Protein AF-A0A7R8VU12-F1 (afdb_monomer)

InterPro domains:
  IPR004119 Ecdysteroid kinase-like [PF02958] (130-408)
  IPR011009 Protein kinase-like domain superfamily [SSF56112] (127-430)
  IPR015897 CHK kinase-like [SM00587] (199-407)

Secondary structure (DSSP, 8-state):
---B-S------TT-SSB--BS-B-S-EEE-SS----B--EEEE-S-EEE-SS----B--EEEE-S-EEEESS----B--EEEEEEEEEEESS----B--EEEEEEEEEEESSS---B--EEEE-SB--------EEEEE--S-HHHHHHTTHHHHHHHHHHIIIIIIHHHHHHH-SSTTS--S--EEEEESSSTT-EEEEE--GGGT-EEPPTTT-B-HHHHHHHHHHHHHHHHHHHHHHHH-HHHHHHHHTT----SSSGGGHHHHHHHHHHHHHHHHHHHHHHHHHHHHHHHHHHHHH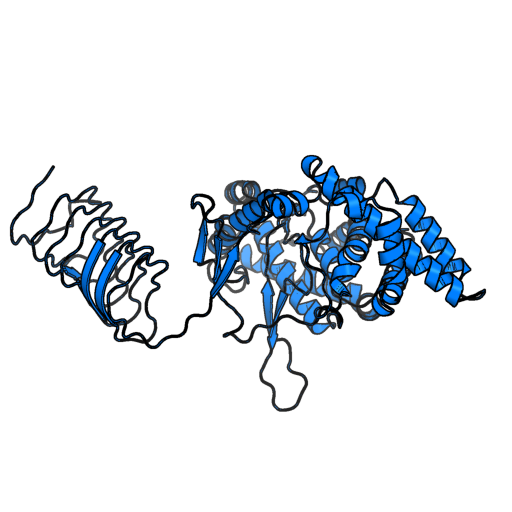HHHHHHHTTTHHHHHHHHTS--TTT-EEE-SS-SGGGEEEEE---SSSPPPEEEEEE---TT-EEE-THHHHHHHHHHHB-HHHHHHHHHHHHHHHHHHHHHHHHHHTTTSTTTT--SS-HHHHHHHHHHHTHHHHHHHHHHHHHHH--GGGPPPGGG--GGGGG-HHHHHHHHHT--HHHHHHHHHHHHHHHHTT--

Sequence (499 aa):
MTEKSGKQNIDLEDLGSIPTVTEWSGRLTTGLEDPGYILSVAGWSRRLTTGLEDPGSILSVTEWSGRLTTGLDDPGSILSVTELSGRLTRGLEDPGSILSVTEWSGRLTTGLVYPGTILSVTELSGRLTTEGRWSLVLKRQPPKVSTRELLRTDPVFKNETAAYSRVILSFERFSGDGEDAPRVPKCLHANLAFRNDVIVLEDLQPAGFRMCDRQEGLDLEHSKLALQELARYHALSLAMKLLEPEAFLRTRHQIREVIFVQEAAHLFSPSLETACKMAIGGLRISALQAGDDGGPLLLKAVKALESQRGTIFNKMVGLVKPSEPFSVITHGDFWINNILFRYKEEGGGRPAVEDVRLLDLQVARYCSPAIDILHFLYTSTFWDTRRRHYQELLRAYHQSLTAAFQRLVRGSPHEGEVPMTLRELRREVTRCEMYGLFAGMWIMTAVTADVDNLPDVGSYRLEDFYSDESLANWISTQTPSYRQRTKDLVLEYLDKGIL

Foldseek 3Di:
DDPDDDADADAQPPPAEDAEAEEDEYEYEHDDDPREEHAEYAYEAEEYEYADAPDYEYAEYEYYAYEYEYDDDDDEEYAEYAEYHEEYEYDDDAGYADAEYAYYDYEYDYPDDDDHDHNDYNYDPYDDDDDDDFDKDKDFDDPDVQLCVLVVVVLLLQQLLLCQVFVLVLLCVLQPPDPLRAQAFNWPDRDPPDPTSITITGDCVVVQWDFDQLLQFDFDQVLLQLLLNQLSQQLSFLLCCVPPVPSSVVSQVSHAADDLDPVNCLNRLLLLLLLLLLLLLLLCVVLVVVPPPCNVLSVVLSVVSVVCRPPLSVLVSVLFPADPDAKGFGLQQQERRQKIWHFDDDPPDDTRTDHIHGHRSSRTHIHHSLLNVLLHPLRRHALVSCVVCVLVSLVSNQVSNQVSNLSSCPPHPCRPPRSADSVRSVVSNVVNNSSSLSSNSSCLCVSNDDPVPDDDSVVDDSVLSVDPVSSVVSSVPDDPSSSVSSSSSSSVCVVVVND

Structure (mmCIF, N/CA/C/O backbone):
data_AF-A0A7R8VU12-F1
#
_entry.id   AF-A0A7R8VU12-F1
#
loop_
_atom_site.group_PDB
_atom_site.id
_atom_site.type_symbol
_atom_site.label_atom_id
_atom_site.label_alt_id
_atom_site.label_comp_id
_atom_site.label_asym_id
_atom_site.label_entity_id
_atom_site.label_seq_id
_atom_site.pdbx_PDB_ins_code
_atom_site.Cartn_x
_atom_site.Cartn_y
_atom_site.Cartn_z
_atom_site.occupancy
_atom_site.B_iso_or_equiv
_atom_site.auth_seq_id
_atom_site.auth_comp_id
_atom_site.auth_asym_id
_atom_site.auth_atom_id
_atom_site.pdbx_PDB_model_num
ATOM 1 N N . MET A 1 1 ? -5.857 -19.206 53.111 1.00 27.02 1 MET A N 1
ATOM 2 C CA . MET A 1 1 ? -6.184 -20.603 53.462 1.00 27.02 1 MET A CA 1
ATOM 3 C C . MET A 1 1 ? -7.580 -20.618 54.043 1.00 27.02 1 MET A C 1
ATOM 5 O O . MET A 1 1 ? -7.768 -20.173 55.166 1.00 27.02 1 MET A O 1
ATOM 9 N N . THR A 1 2 ? -8.551 -21.070 53.264 1.00 33.72 2 THR A N 1
ATOM 10 C CA . THR A 1 2 ? -9.908 -21.349 53.738 1.00 33.72 2 THR A CA 1
ATOM 11 C C . THR A 1 2 ? -10.314 -22.664 53.097 1.00 33.72 2 THR A C 1
ATOM 13 O O . THR A 1 2 ? -10.818 -22.675 51.979 1.00 33.72 2 THR A O 1
ATOM 16 N N . GLU A 1 3 ? -10.036 -23.778 53.774 1.00 30.72 3 GLU A N 1
ATOM 17 C CA . GLU A 1 3 ? -10.701 -25.047 53.475 1.00 30.72 3 GLU A CA 1
ATOM 18 C C . GLU A 1 3 ? -12.184 -24.871 53.811 1.00 30.72 3 GLU A C 1
ATOM 20 O O . GLU A 1 3 ? -12.557 -24.717 54.974 1.00 30.72 3 GLU A O 1
ATOM 25 N N . LYS A 1 4 ? -13.045 -24.839 52.792 1.00 37.56 4 LYS A N 1
ATOM 26 C CA . LYS A 1 4 ? -14.499 -24.857 52.977 1.00 37.56 4 LYS A CA 1
ATOM 27 C C . LYS A 1 4 ? -15.026 -26.196 52.473 1.00 37.56 4 LYS A C 1
ATOM 29 O O . LYS A 1 4 ? -15.232 -26.389 51.280 1.00 37.56 4 LYS A O 1
ATOM 34 N N . SER A 1 5 ? -15.255 -27.130 53.394 1.00 30.08 5 SER A N 1
ATOM 35 C CA . SER A 1 5 ? -15.994 -28.364 53.122 1.00 30.08 5 SER A CA 1
ATOM 36 C C . SER A 1 5 ? -17.421 -28.237 53.669 1.00 30.08 5 SER A C 1
ATOM 38 O O . SER A 1 5 ? -17.640 -27.946 54.842 1.00 30.08 5 SER A O 1
ATOM 40 N N . GLY A 1 6 ? -18.424 -28.405 52.801 1.00 35.72 6 GLY A N 1
ATOM 41 C CA . GLY A 1 6 ? -19.838 -28.369 53.190 1.00 35.72 6 GLY A CA 1
ATOM 42 C C . GLY A 1 6 ? -20.777 -27.922 52.068 1.00 35.72 6 GLY A C 1
ATOM 43 O O . GLY A 1 6 ? -20.375 -27.239 51.130 1.00 35.72 6 GLY A O 1
ATOM 44 N N . LYS A 1 7 ? -22.058 -28.307 52.153 1.00 35.91 7 LYS A N 1
ATOM 45 C CA . LYS A 1 7 ? -23.130 -27.680 51.361 1.00 35.91 7 LYS A CA 1
ATOM 46 C C . LYS A 1 7 ? -23.327 -26.255 51.893 1.00 35.91 7 LYS A C 1
ATOM 48 O O . LYS A 1 7 ? -24.078 -26.075 52.844 1.00 35.91 7 LYS A O 1
ATOM 53 N N . GLN A 1 8 ? -22.643 -25.269 51.324 1.00 39.44 8 GLN A N 1
ATOM 54 C CA . GLN A 1 8 ? -22.915 -23.855 51.587 1.00 39.44 8 GLN A CA 1
ATOM 55 C C . GLN A 1 8 ? -23.490 -23.212 50.325 1.00 39.44 8 GLN A C 1
ATOM 57 O O . GLN A 1 8 ? -22.864 -23.267 49.269 1.00 39.44 8 GLN A O 1
ATOM 62 N N . ASN A 1 9 ? -24.670 -22.600 50.452 1.00 38.28 9 ASN A N 1
ATOM 63 C CA . ASN A 1 9 ? -25.037 -21.485 49.587 1.00 38.28 9 ASN A CA 1
ATOM 64 C C . ASN A 1 9 ? -24.138 -20.322 50.022 1.00 38.28 9 ASN A C 1
ATOM 66 O O . ASN A 1 9 ? -24.164 -19.948 51.193 1.00 38.28 9 ASN A O 1
ATOM 70 N N . ILE A 1 10 ? -23.275 -19.839 49.131 1.00 42.81 10 ILE A N 1
ATOM 71 C CA . ILE A 1 10 ? -22.506 -18.617 49.371 1.00 42.81 10 ILE A CA 1
ATOM 72 C C . ILE A 1 10 ? -23.314 -17.482 48.744 1.00 42.81 10 ILE A C 1
ATOM 74 O O . ILE A 1 10 ? -23.473 -17.481 47.524 1.00 42.81 10 ILE A O 1
ATOM 78 N N . ASP A 1 11 ? -23.799 -16.550 49.564 1.00 37.50 11 ASP A N 1
ATOM 79 C CA . ASP A 1 11 ? -24.221 -15.229 49.090 1.00 37.50 11 ASP A CA 1
ATOM 80 C C . ASP A 1 11 ? -22.956 -14.421 48.763 1.00 37.50 11 ASP A C 1
ATOM 82 O O . ASP A 1 11 ? -22.063 -14.275 49.600 1.00 37.50 11 ASP A O 1
ATOM 86 N N . LEU A 1 12 ? -22.835 -13.993 47.506 1.00 43.00 12 LEU A N 1
ATOM 87 C CA . LEU A 1 12 ? -21.652 -13.356 46.915 1.00 43.00 12 LEU A CA 1
ATOM 88 C C . LEU A 1 12 ? -21.693 -11.815 46.939 1.00 43.00 12 LEU A C 1
ATOM 90 O O . LEU A 1 12 ? -20.711 -11.212 46.517 1.00 43.00 12 LEU A O 1
ATOM 94 N N . GLU A 1 13 ? -22.746 -11.178 47.471 1.00 37.25 13 GLU A N 1
ATOM 95 C CA . GLU A 1 13 ? -22.883 -9.704 47.482 1.00 37.25 13 GLU A CA 1
ATOM 96 C C . GLU A 1 13 ? -21.749 -8.972 48.233 1.00 37.25 13 GLU A C 1
ATOM 98 O O . GLU A 1 13 ? -21.415 -7.845 47.883 1.00 37.25 13 GLU A O 1
ATOM 103 N N . ASP A 1 14 ? -21.084 -9.612 49.204 1.00 39.12 14 ASP A N 1
ATOM 104 C CA . ASP A 1 14 ? -20.105 -8.941 50.080 1.00 39.12 14 ASP A CA 1
ATOM 105 C C . ASP A 1 14 ? -18.620 -9.164 49.718 1.00 39.12 14 ASP A C 1
ATOM 107 O O . ASP A 1 14 ? -17.735 -8.687 50.434 1.00 39.12 14 ASP A O 1
ATOM 111 N N . LEU A 1 15 ? -18.292 -9.914 48.655 1.00 42.28 15 LEU A N 1
ATOM 112 C CA . LEU A 1 15 ? -16.924 -10.442 48.487 1.00 42.28 15 LEU A CA 1
ATOM 113 C C . LEU A 1 15 ? -16.061 -9.831 47.383 1.00 42.28 15 LEU A C 1
ATOM 115 O O . LEU A 1 15 ? -14.869 -10.120 47.400 1.00 42.28 15 LEU A O 1
ATOM 119 N N . GLY A 1 16 ? -16.597 -8.995 46.484 1.00 48.59 16 GLY A N 1
ATOM 120 C CA . GLY A 1 16 ? -15.807 -8.178 45.549 1.00 48.59 16 GLY A CA 1
ATOM 121 C C . GLY A 1 16 ? -14.540 -8.869 45.018 1.00 48.59 16 GLY A C 1
ATOM 122 O O . GLY A 1 16 ? -13.431 -8.437 45.318 1.00 48.59 16 GLY A O 1
ATOM 123 N N . SER A 1 17 ? -14.697 -9.922 44.208 1.00 46.59 17 SER A N 1
ATOM 124 C CA . SER A 1 17 ? -13.628 -10.805 43.682 1.00 46.59 17 SER A CA 1
ATOM 125 C C . SER A 1 17 ? -13.066 -11.835 44.680 1.00 46.59 17 SER A C 1
ATOM 127 O O . SER A 1 17 ? -12.540 -11.495 45.736 1.00 46.59 17 SER A O 1
ATOM 129 N N . ILE A 1 18 ? -13.062 -13.120 44.298 1.00 50.69 18 ILE A N 1
ATOM 130 C CA . ILE A 1 18 ? -12.444 -14.202 45.084 1.00 50.69 18 ILE A CA 1
ATOM 131 C C . ILE A 1 18 ? -11.025 -14.485 44.553 1.00 50.69 18 ILE A C 1
ATOM 133 O O . ILE A 1 18 ? -10.873 -14.977 43.429 1.00 50.69 18 ILE A O 1
ATOM 137 N N . PRO A 1 19 ? -9.964 -14.243 45.347 1.00 41.06 19 PRO A N 1
ATOM 138 C CA . PRO A 1 19 ? -8.592 -14.355 44.855 1.00 41.06 19 PRO A CA 1
ATOM 139 C C . PRO A 1 19 ? -8.052 -15.790 44.729 1.00 41.06 19 PRO A C 1
ATOM 141 O O . PRO A 1 19 ? -7.211 -16.051 43.866 1.00 41.06 19 PRO A O 1
ATOM 144 N N . THR A 1 20 ? -8.482 -16.747 45.560 1.00 42.88 20 THR A N 1
ATOM 145 C CA . THR A 1 20 ? -7.979 -18.139 45.504 1.00 42.88 20 THR A CA 1
ATOM 146 C C . THR A 1 20 ? -8.918 -19.113 46.221 1.00 42.88 20 THR A C 1
ATOM 148 O O . THR A 1 20 ? -9.258 -18.891 47.384 1.00 42.88 20 THR A O 1
ATOM 151 N N . VAL A 1 21 ? -9.278 -20.228 45.575 1.00 53.47 21 VAL A N 1
ATOM 152 C CA . VAL A 1 21 ? -9.972 -21.378 46.190 1.00 53.47 21 VAL A CA 1
ATOM 153 C C . VAL A 1 21 ? -9.073 -22.615 46.100 1.00 53.47 21 VAL A C 1
ATOM 155 O O . VAL A 1 21 ? -8.721 -23.044 45.007 1.00 53.47 21 VAL A O 1
ATOM 158 N N . THR A 1 22 ? -8.671 -23.188 47.239 1.00 42.56 22 THR A N 1
ATOM 159 C CA . THR A 1 22 ? -7.702 -24.302 47.280 1.00 42.56 22 THR A CA 1
ATOM 160 C C . THR A 1 22 ? -8.329 -25.665 46.979 1.00 42.56 22 THR A C 1
ATOM 162 O O . THR A 1 22 ? -7.819 -26.390 46.141 1.00 42.56 22 THR A O 1
ATOM 165 N N . GLU A 1 23 ? -9.466 -26.002 47.581 1.00 45.53 23 GLU A N 1
ATOM 166 C CA . GLU A 1 23 ? -10.239 -27.204 47.240 1.00 45.53 23 GLU A CA 1
ATOM 167 C C . GLU A 1 23 ? -11.725 -26.925 47.467 1.00 45.53 23 GLU A C 1
ATOM 169 O O . GLU A 1 23 ? -12.102 -26.350 48.493 1.00 45.53 23 GLU A O 1
ATOM 174 N N . TRP A 1 24 ? -12.580 -27.336 46.527 1.00 49.94 24 TRP A N 1
ATOM 175 C CA . TRP A 1 24 ? -14.030 -27.208 46.665 1.00 49.94 24 TRP A CA 1
ATOM 176 C C . TRP A 1 24 ? -14.760 -28.512 46.321 1.00 49.94 24 TRP A C 1
ATOM 178 O O . TRP A 1 24 ? -14.690 -29.034 45.207 1.00 49.94 24 TRP A O 1
ATOM 188 N N . SER A 1 25 ? -15.520 -29.030 47.289 1.00 40.00 25 SER A N 1
ATOM 189 C CA . SER A 1 25 ? -16.274 -30.293 47.180 1.00 40.00 25 SER A CA 1
ATOM 190 C C . SER A 1 25 ? -17.799 -30.119 47.330 1.00 40.00 25 SER A C 1
ATOM 192 O O . SER A 1 25 ? -18.543 -31.100 47.475 1.00 40.00 25 SER A O 1
ATOM 194 N N . GLY A 1 26 ? -18.297 -28.876 47.295 1.00 42.25 26 GLY A N 1
ATOM 195 C CA . GLY A 1 26 ? -19.716 -28.518 47.431 1.00 42.25 26 GLY A CA 1
ATOM 196 C C . GLY A 1 26 ? -20.465 -28.385 46.096 1.00 42.25 26 GLY A C 1
ATOM 197 O O . GLY A 1 26 ? -19.862 -28.239 45.036 1.00 42.25 26 GLY A O 1
ATOM 198 N N . ARG A 1 27 ? -21.806 -28.416 46.134 1.00 39.94 27 ARG A N 1
ATOM 199 C CA . ARG A 1 27 ? -22.650 -27.977 45.006 1.00 39.94 27 ARG A CA 1
ATOM 200 C C . ARG A 1 27 ? -22.773 -26.459 45.104 1.00 39.94 27 ARG A C 1
ATOM 202 O O . ARG A 1 27 ? -23.353 -25.989 46.076 1.00 39.94 27 ARG A O 1
ATOM 209 N N . LEU A 1 28 ? -22.228 -25.730 44.136 1.00 43.28 28 LEU A N 1
ATOM 210 C CA . LEU A 1 28 ? -22.392 -24.281 44.049 1.00 43.28 28 LEU A CA 1
ATOM 211 C C . LEU A 1 28 ? -23.587 -23.985 43.132 1.00 43.28 28 LEU A C 1
ATOM 213 O O . LEU A 1 28 ? -23.638 -24.465 41.995 1.00 43.28 28 LEU A O 1
ATOM 217 N N . THR A 1 29 ? -24.550 -23.242 43.663 1.00 42.16 29 THR A N 1
ATOM 218 C CA . THR A 1 29 ? -25.645 -22.614 42.917 1.00 42.16 29 THR A CA 1
ATOM 219 C C . THR A 1 29 ? -25.510 -21.138 43.252 1.00 42.16 29 THR A C 1
ATOM 221 O O . THR A 1 29 ? -25.778 -20.761 44.388 1.00 42.16 29 THR A O 1
ATOM 224 N N . THR A 1 30 ? -24.968 -20.341 42.338 1.00 45.31 30 THR A N 1
ATOM 225 C CA . THR A 1 30 ? -24.868 -18.888 42.512 1.00 45.31 30 THR A CA 1
ATOM 226 C C . THR A 1 30 ? -26.195 -18.289 42.063 1.00 45.31 30 THR A C 1
ATOM 228 O O . THR A 1 30 ? -26.690 -18.653 40.999 1.00 45.31 30 THR A O 1
ATOM 231 N N . GLY A 1 31 ? -26.815 -17.462 42.901 1.00 37.38 31 GLY A N 1
ATOM 232 C CA . GLY A 1 31 ? -28.152 -16.906 42.668 1.00 37.38 31 GLY A CA 1
ATOM 233 C C . GLY A 1 31 ? -28.189 -15.379 42.668 1.00 37.38 31 GLY A C 1
ATOM 234 O O . GLY A 1 31 ? -29.167 -14.832 43.155 1.00 37.38 31 GLY A O 1
ATOM 235 N N . LEU A 1 32 ? -27.134 -14.705 42.202 1.00 40.50 32 LEU A N 1
ATOM 236 C CA . LEU A 1 32 ? -26.985 -13.247 42.279 1.00 40.50 32 LEU A CA 1
ATOM 237 C C . LEU A 1 32 ? -26.558 -12.655 40.932 1.00 40.50 32 LEU A C 1
ATOM 239 O O . LEU A 1 32 ? -25.647 -13.195 40.310 1.00 40.50 32 LEU A O 1
ATOM 243 N N . GLU A 1 33 ? -27.192 -11.555 40.523 1.00 38.53 33 GLU A N 1
ATOM 244 C CA . GLU A 1 33 ? -26.753 -10.695 39.413 1.00 38.53 33 GLU A CA 1
ATOM 245 C C . GLU A 1 33 ? -25.366 -10.101 39.752 1.00 38.53 33 GLU A C 1
ATOM 247 O O . GLU A 1 33 ? -25.190 -9.521 40.822 1.00 38.53 33 GLU A O 1
ATOM 252 N N . ASP A 1 34 ? -24.382 -10.278 38.861 1.00 46.06 34 ASP A N 1
ATOM 253 C CA . ASP A 1 34 ? -23.045 -9.644 38.882 1.00 46.06 34 ASP A CA 1
ATOM 254 C C . ASP A 1 34 ? -22.052 -10.022 40.032 1.00 46.06 34 ASP A C 1
ATOM 256 O O . ASP A 1 34 ? -21.664 -9.192 40.859 1.00 46.06 34 ASP A O 1
ATOM 260 N N . PRO A 1 35 ? -21.568 -11.285 40.122 1.00 41.84 35 PRO A N 1
ATOM 261 C CA . PRO A 1 35 ? -20.728 -11.754 41.239 1.00 41.84 35 PRO A CA 1
ATOM 262 C C . PRO A 1 35 ? -19.202 -11.472 41.148 1.00 41.84 35 PRO A C 1
ATOM 264 O O . PRO A 1 35 ? -18.445 -11.930 42.013 1.00 41.84 35 PRO A O 1
ATOM 267 N N . GLY A 1 36 ? -18.698 -10.732 40.154 1.00 45.94 36 GLY A N 1
ATOM 268 C CA . GLY A 1 36 ? -17.256 -10.438 40.014 1.00 45.94 36 GLY A CA 1
ATOM 269 C C . GLY A 1 36 ? -16.365 -11.637 39.606 1.00 45.94 36 GLY A C 1
ATOM 270 O O . GLY A 1 36 ? -16.832 -12.631 39.059 1.00 45.94 36 GLY A O 1
ATOM 271 N N . TYR A 1 37 ? -15.038 -11.541 39.812 1.00 44.34 37 TYR A N 1
ATOM 272 C CA . TYR A 1 37 ? -14.037 -12.488 39.265 1.00 44.34 37 TYR A CA 1
ATOM 273 C C . TYR A 1 37 ? -13.620 -13.609 40.235 1.00 44.34 37 TYR A C 1
ATOM 275 O O . TYR A 1 37 ? -13.364 -13.353 41.415 1.00 44.34 37 TYR A O 1
ATOM 283 N N . ILE A 1 38 ? -13.404 -14.827 39.715 1.00 49.88 38 ILE A N 1
ATOM 284 C CA . ILE A 1 38 ? -12.669 -15.899 40.416 1.00 49.88 38 ILE A CA 1
ATOM 285 C C . ILE A 1 38 ? -11.280 -16.044 39.781 1.00 49.88 38 ILE A C 1
ATOM 287 O O . ILE A 1 38 ? -11.139 -16.487 38.638 1.00 49.88 38 ILE A O 1
ATOM 291 N N . LEU A 1 39 ? -10.231 -15.676 40.524 1.00 42.03 39 LEU A N 1
ATOM 292 C CA . LEU A 1 39 ? -8.862 -15.611 39.994 1.00 42.03 39 LEU A CA 1
ATOM 293 C C . LEU A 1 39 ? -8.199 -17.003 39.854 1.00 42.03 39 LEU A C 1
ATOM 295 O O . LEU A 1 39 ? -7.476 -17.245 38.885 1.00 42.03 39 LEU A O 1
ATOM 299 N N . SER A 1 40 ? -8.428 -17.929 40.796 1.00 39.19 40 SER A N 1
ATOM 300 C CA . SER A 1 40 ? -7.836 -19.281 40.751 1.00 39.19 40 SER A CA 1
ATOM 301 C C . SER A 1 40 ? -8.582 -20.331 41.586 1.00 39.19 40 SER A C 1
ATOM 303 O O . SER A 1 40 ? -9.018 -20.051 42.707 1.00 39.19 40 SER A O 1
ATOM 305 N N . VAL A 1 41 ? -8.697 -21.553 41.052 1.00 54.00 41 VAL A N 1
ATOM 306 C CA . VAL A 1 41 ? -9.258 -22.741 41.723 1.00 54.00 41 VAL A CA 1
ATOM 307 C C . VAL A 1 41 ? -8.285 -23.915 41.584 1.00 54.00 41 VAL A C 1
ATOM 309 O O . VAL A 1 41 ? -8.030 -24.358 40.469 1.00 54.00 41 VAL A O 1
ATOM 312 N N . ALA A 1 42 ? -7.752 -24.449 42.685 1.00 40.97 42 ALA A N 1
ATOM 313 C CA . ALA A 1 42 ? -6.772 -25.540 42.621 1.00 40.97 42 ALA A CA 1
ATOM 314 C C . ALA A 1 42 ? -7.398 -26.947 42.484 1.00 40.97 42 ALA A C 1
ATOM 316 O O . ALA A 1 42 ? -6.793 -27.802 41.850 1.00 40.97 42 ALA A O 1
ATOM 317 N N . GLY A 1 43 ? -8.630 -27.186 42.952 1.00 43.91 43 GLY A N 1
ATOM 318 C CA . GLY A 1 43 ? -9.312 -28.472 42.736 1.00 43.91 43 GLY A CA 1
ATOM 319 C C . GLY A 1 43 ? -10.831 -28.409 42.917 1.00 43.91 43 GLY A C 1
ATOM 320 O O . GLY A 1 43 ? -11.320 -27.888 43.924 1.00 43.91 43 GLY A O 1
ATOM 321 N N . TRP A 1 44 ? -11.592 -28.954 41.959 1.00 58.28 44 TRP A N 1
ATOM 322 C CA . TRP A 1 44 ? -13.061 -29.011 42.004 1.00 58.28 44 TRP A CA 1
ATOM 323 C C . TRP A 1 44 ? -13.613 -30.398 41.660 1.00 58.28 44 TRP A C 1
ATOM 325 O O . TRP A 1 44 ? -13.390 -30.911 40.568 1.00 58.28 44 TRP A O 1
ATOM 335 N N . SER A 1 45 ? -14.420 -30.994 42.544 1.00 43.66 45 SER A N 1
ATOM 336 C CA . SER A 1 45 ? -14.826 -32.410 42.410 1.00 43.66 45 SER A CA 1
ATOM 337 C C . SER A 1 45 ? -16.334 -32.689 42.312 1.00 43.66 45 SER A C 1
ATOM 339 O O . SER A 1 45 ? -16.749 -33.849 42.303 1.00 43.66 45 SER A O 1
ATOM 341 N N . ARG A 1 46 ? -17.207 -31.666 42.223 1.00 52.03 46 ARG A N 1
ATOM 342 C CA . ARG A 1 46 ? -18.683 -31.849 42.203 1.00 52.03 46 ARG A CA 1
ATOM 343 C C . ARG A 1 46 ? -19.439 -30.972 41.191 1.00 52.03 46 ARG A C 1
ATOM 345 O O . ARG A 1 46 ? -18.848 -30.248 40.401 1.00 52.03 46 ARG A O 1
ATOM 352 N N . ARG A 1 47 ? -20.776 -31.101 41.144 1.00 45.16 47 ARG A N 1
ATOM 353 C CA . ARG A 1 47 ? -21.647 -30.432 40.156 1.00 45.16 47 ARG A CA 1
ATOM 354 C C . ARG A 1 47 ? -21.680 -28.913 40.368 1.00 45.16 47 ARG A C 1
ATOM 356 O O . ARG A 1 47 ? -22.146 -28.471 41.417 1.00 45.16 47 ARG A O 1
ATOM 363 N N . LEU A 1 48 ? -21.273 -28.154 39.352 1.00 48.47 48 LEU A N 1
ATOM 364 C CA . LEU A 1 48 ? -21.481 -26.707 39.256 1.00 48.47 48 LEU A CA 1
ATOM 365 C C . LEU A 1 48 ? -22.661 -26.450 38.312 1.00 48.47 48 LEU A C 1
ATOM 367 O O . LEU A 1 48 ? -22.762 -27.053 37.239 1.00 48.47 48 LEU A O 1
ATOM 371 N N . THR A 1 49 ? -23.608 -25.625 38.745 1.00 46.47 49 THR A N 1
ATOM 372 C CA . THR A 1 49 ? -24.718 -25.163 37.907 1.00 46.47 49 THR A CA 1
ATOM 373 C C . THR A 1 49 ? -24.740 -23.647 37.983 1.00 46.47 49 THR A C 1
ATOM 375 O O . THR A 1 49 ? -25.088 -23.110 39.030 1.00 46.47 49 THR A O 1
ATOM 378 N N . THR A 1 50 ? -24.306 -22.987 36.912 1.00 48.91 50 THR A N 1
ATOM 379 C CA . THR A 1 50 ? -24.424 -21.534 36.753 1.00 48.91 50 THR A CA 1
ATOM 380 C C . THR A 1 50 ? -25.764 -21.277 36.069 1.00 48.91 50 THR A C 1
ATOM 382 O O . THR A 1 50 ? -26.083 -21.945 35.082 1.00 48.91 50 THR A O 1
ATOM 385 N N . GLY A 1 51 ? -26.594 -20.420 36.653 1.00 38.19 51 GLY A N 1
ATOM 386 C CA . GLY A 1 51 ? -27.958 -20.172 36.180 1.00 38.19 51 GLY A CA 1
ATOM 387 C C . GLY A 1 51 ? -28.325 -18.696 36.230 1.00 38.19 51 GLY A C 1
ATOM 388 O O . GLY A 1 51 ? -29.338 -18.376 36.839 1.00 38.19 51 GLY A O 1
ATOM 389 N N . LEU A 1 52 ? -27.476 -17.821 35.685 1.00 42.59 52 LEU A N 1
ATOM 390 C CA . LEU A 1 52 ? -27.617 -16.362 35.744 1.00 42.59 52 LEU A CA 1
ATOM 391 C C . LEU A 1 52 ? -27.191 -15.736 34.412 1.00 42.59 52 LEU A C 1
ATOM 393 O O . LEU A 1 52 ? -26.256 -16.258 33.803 1.00 42.59 52 LEU A O 1
ATOM 397 N N . GLU A 1 53 ? -27.833 -14.621 34.048 1.00 38.56 53 GLU A N 1
ATOM 398 C CA . GLU A 1 53 ? -27.303 -13.622 33.111 1.00 38.56 53 GLU A CA 1
ATOM 399 C C . GLU A 1 53 ? -26.005 -13.042 33.712 1.00 38.56 53 GLU A C 1
ATOM 401 O O . GLU A 1 53 ? -26.009 -12.561 34.846 1.00 38.56 53 GLU A O 1
ATOM 406 N N . ASP A 1 54 ? -24.888 -13.148 32.988 1.00 43.53 54 ASP A N 1
ATOM 407 C CA . ASP A 1 54 ? -23.601 -12.483 33.277 1.00 43.53 54 ASP A CA 1
ATOM 408 C C . ASP A 1 54 ? -22.847 -12.886 34.589 1.00 43.53 54 ASP A C 1
ATOM 410 O O . ASP A 1 54 ? -22.587 -12.076 35.483 1.00 43.53 54 ASP A O 1
ATOM 414 N N . PRO A 1 55 ? -22.435 -14.162 34.768 1.00 41.62 55 PRO A N 1
ATOM 415 C CA . PRO A 1 55 ? -21.824 -14.672 36.003 1.00 41.62 55 PRO A CA 1
ATOM 416 C C . PRO A 1 55 ? -20.321 -14.352 36.203 1.00 41.62 55 PRO A C 1
ATOM 418 O O . PRO A 1 55 ? -19.691 -14.958 37.075 1.00 41.62 55 PRO A O 1
ATOM 421 N N . GLY A 1 56 ? -19.716 -13.443 35.429 1.00 47.34 56 GLY A N 1
ATOM 422 C CA . GLY A 1 56 ? -18.284 -13.111 35.533 1.00 47.34 56 GLY A CA 1
ATOM 423 C C . GLY A 1 56 ? -17.317 -14.200 35.014 1.00 47.34 56 GLY A C 1
ATOM 424 O O . GLY A 1 56 ? -17.721 -15.264 34.545 1.00 47.34 56 GLY A O 1
ATOM 425 N N . SER A 1 57 ? -16.000 -13.931 35.040 1.00 47.59 57 SER A N 1
ATOM 426 C CA . SER A 1 57 ? -14.956 -14.798 34.438 1.00 47.59 57 SER A CA 1
ATOM 427 C C . SER A 1 57 ? -14.146 -15.610 35.465 1.00 47.59 57 SER A C 1
ATOM 429 O O . SER A 1 57 ? -13.767 -15.098 36.523 1.00 47.59 57 SER A O 1
ATOM 431 N N . ILE A 1 58 ? -13.794 -16.857 35.113 1.00 50.59 58 ILE A N 1
ATOM 432 C CA . ILE A 1 58 ? -12.864 -17.718 35.869 1.00 50.59 58 ILE A CA 1
ATOM 433 C C . ILE A 1 58 ? -11.504 -17.725 35.163 1.00 50.59 58 ILE A C 1
ATOM 435 O O . ILE A 1 58 ? -11.371 -18.210 34.041 1.00 50.59 58 ILE A O 1
ATOM 439 N N . LEU A 1 59 ? -10.459 -17.219 35.815 1.00 44.34 59 LEU A N 1
ATOM 440 C CA . LEU A 1 59 ? -9.146 -17.063 35.173 1.00 44.34 59 LEU A CA 1
ATOM 441 C C . LEU A 1 59 ? -8.326 -18.360 35.107 1.00 44.34 59 LEU A C 1
ATOM 443 O O . LEU A 1 59 ? -7.638 -18.602 34.111 1.00 44.34 59 LEU A O 1
ATOM 447 N N . SER A 1 60 ? -8.388 -19.209 36.137 1.00 40.34 60 SER A N 1
ATOM 448 C CA . SER A 1 60 ? -7.622 -20.462 36.157 1.00 40.34 60 SER A CA 1
ATOM 449 C C . SER A 1 60 ? -8.239 -21.558 37.029 1.00 40.34 60 SER A C 1
ATOM 451 O O . SER A 1 60 ? -8.696 -21.300 38.143 1.00 40.34 60 SER A O 1
ATOM 453 N N . VAL A 1 61 ? -8.222 -22.794 36.525 1.00 54.12 61 VAL A N 1
ATOM 454 C CA . VAL A 1 61 ? -8.591 -24.019 37.249 1.00 54.12 61 VAL A CA 1
ATOM 455 C C . VAL A 1 61 ? -7.470 -25.046 37.086 1.00 54.12 61 VAL A C 1
ATOM 457 O O . VAL A 1 61 ? -7.063 -25.333 35.968 1.00 54.12 61 VAL A O 1
ATOM 460 N N . THR A 1 62 ? -6.947 -25.611 38.171 1.00 47.44 62 THR A N 1
ATOM 461 C CA . THR A 1 62 ? -5.873 -26.617 38.087 1.00 47.44 62 THR A CA 1
ATOM 462 C C . THR A 1 62 ? -6.439 -28.018 37.846 1.00 47.44 62 THR A C 1
ATOM 464 O O . THR A 1 62 ? -6.095 -28.630 36.846 1.00 47.44 62 THR A O 1
ATOM 467 N N . GLU A 1 63 ? -7.383 -28.493 38.659 1.00 46.81 63 GLU A N 1
ATOM 468 C CA . GLU A 1 63 ? -8.039 -29.798 38.467 1.00 46.81 63 GLU A CA 1
ATOM 469 C C . GLU A 1 63 ? -9.567 -29.682 38.551 1.00 46.81 63 GLU A C 1
ATOM 471 O O . GLU A 1 63 ? -10.118 -29.057 39.464 1.00 46.81 63 GLU A O 1
ATOM 476 N N . TRP A 1 64 ? -10.279 -30.340 37.636 1.00 58.62 64 TRP A N 1
ATOM 477 C CA . TRP A 1 64 ? -11.737 -30.446 37.659 1.00 58.62 64 TRP A CA 1
ATOM 478 C C . TRP A 1 64 ? -12.192 -31.877 37.382 1.00 58.62 64 TRP A C 1
ATOM 480 O O . TRP A 1 64 ? -11.869 -32.415 36.334 1.00 58.62 64 TRP A O 1
ATOM 490 N N . SER A 1 65 ? -13.014 -32.471 38.252 1.00 51.50 65 SER A N 1
ATOM 491 C CA . SER A 1 65 ? -13.552 -33.841 38.101 1.00 51.50 65 SER A CA 1
ATOM 492 C C . SER A 1 65 ? -15.097 -33.942 38.107 1.00 51.50 65 SER A C 1
ATOM 494 O O . SER A 1 65 ? -15.679 -35.023 38.230 1.00 51.50 65 SER A O 1
ATOM 496 N N . GLY A 1 66 ? -15.809 -32.808 37.990 1.00 54.91 66 GLY A N 1
ATOM 497 C CA . GLY A 1 66 ? -17.266 -32.697 38.187 1.00 54.91 66 GLY A CA 1
ATOM 498 C C . GLY A 1 66 ? -18.136 -32.519 36.926 1.00 54.91 66 GLY A C 1
ATOM 499 O O . GLY A 1 66 ? -17.658 -32.328 35.809 1.00 54.91 66 GLY A O 1
ATOM 500 N N . ARG A 1 67 ? -19.473 -32.522 37.095 1.00 47.66 67 ARG A N 1
ATOM 501 C CA . ARG A 1 67 ? -20.444 -32.189 36.024 1.00 47.66 67 ARG A CA 1
ATOM 502 C C . ARG A 1 67 ? -20.704 -30.681 35.980 1.00 47.66 67 ARG A C 1
ATOM 504 O O . ARG A 1 67 ? -21.265 -30.150 36.936 1.00 47.66 67 ARG A O 1
ATOM 511 N N . LEU A 1 68 ? -20.390 -30.024 34.866 1.00 49.66 68 LEU A N 1
ATOM 512 C CA . LEU A 1 68 ? -20.742 -28.619 34.631 1.00 49.66 68 LEU A CA 1
ATOM 513 C C . LEU A 1 68 ? -22.017 -28.534 33.781 1.00 49.66 68 LEU A C 1
ATOM 515 O O . LEU A 1 68 ? -22.146 -29.213 32.757 1.00 49.66 68 LEU A O 1
ATOM 519 N N . THR A 1 69 ? -22.996 -27.752 34.231 1.00 46.84 69 THR A N 1
ATOM 520 C CA . THR A 1 69 ? -24.215 -27.436 33.470 1.00 46.84 69 THR A CA 1
ATOM 521 C C . THR A 1 69 ? -24.416 -25.930 33.523 1.00 46.84 69 THR A C 1
ATOM 523 O O . THR A 1 69 ? -24.706 -25.411 34.594 1.00 46.84 69 THR A O 1
ATOM 526 N N . THR A 1 70 ? -24.223 -25.248 32.401 1.00 48.59 70 THR A N 1
ATOM 527 C CA . THR A 1 70 ? -24.490 -23.811 32.260 1.00 48.59 70 THR A CA 1
ATOM 528 C C . THR A 1 70 ? -25.887 -23.663 31.663 1.00 48.59 70 THR A C 1
ATOM 530 O O . THR A 1 70 ? -26.202 -24.362 30.695 1.00 48.59 70 THR A O 1
ATOM 533 N N . GLY A 1 71 ? -26.749 -22.846 32.264 1.00 37.25 71 GLY A N 1
ATOM 534 C CA . GLY A 1 71 ? -28.084 -22.569 31.737 1.00 37.25 71 GLY A CA 1
ATOM 535 C C . GLY A 1 71 ? -28.348 -21.069 31.651 1.00 37.25 71 GLY A C 1
ATOM 536 O O . GLY A 1 71 ? -28.319 -20.424 32.692 1.00 37.25 71 GLY A O 1
ATOM 537 N N . LEU A 1 72 ? -28.676 -20.612 30.434 1.00 34.34 72 LEU A N 1
ATOM 538 C CA . LEU A 1 72 ? -29.160 -19.275 30.035 1.00 34.34 72 LEU A CA 1
ATOM 539 C C . LEU A 1 72 ? -28.131 -18.122 30.092 1.00 34.34 72 LEU A C 1
ATOM 541 O O . LEU A 1 72 ? -27.024 -18.326 30.582 1.00 34.34 72 LEU A O 1
ATOM 545 N N . ASP A 1 73 ? -28.501 -17.011 29.440 1.00 38.22 73 ASP A N 1
ATOM 546 C CA . ASP A 1 73 ? -27.695 -16.116 28.585 1.00 38.22 73 ASP A CA 1
ATOM 547 C C . ASP A 1 73 ? -26.358 -15.592 29.146 1.00 38.22 73 ASP A C 1
ATOM 549 O O . ASP A 1 73 ? -26.247 -15.183 30.294 1.00 38.22 73 ASP A O 1
ATOM 553 N N . ASP A 1 74 ? -25.333 -15.618 28.287 1.00 42.47 74 ASP A N 1
ATOM 554 C CA . ASP A 1 74 ? -23.984 -15.063 28.493 1.00 42.47 74 ASP A CA 1
ATOM 555 C C . ASP A 1 74 ? -23.218 -15.559 29.748 1.00 42.47 74 ASP A C 1
ATOM 557 O O . ASP A 1 74 ? -22.900 -14.798 30.663 1.00 42.47 74 ASP A O 1
ATOM 561 N N . PRO A 1 75 ? -22.876 -16.862 29.847 1.00 44.00 75 PRO A N 1
ATOM 562 C CA . PRO A 1 75 ? -22.008 -17.356 30.899 1.00 44.00 75 PRO A CA 1
ATOM 563 C C . PRO A 1 75 ? -20.559 -16.952 30.581 1.00 44.00 75 PRO A C 1
ATOM 565 O O . PRO A 1 75 ? -19.977 -17.466 29.628 1.00 44.00 75 PRO A O 1
ATOM 568 N N . GLY A 1 76 ? -19.965 -16.065 31.385 1.00 46.97 76 GLY A N 1
ATOM 569 C CA . GLY A 1 76 ? -18.600 -15.547 31.212 1.00 46.97 76 GLY A CA 1
ATOM 570 C C . GLY A 1 76 ? -17.472 -16.578 30.958 1.00 46.97 76 GLY A C 1
ATOM 571 O O . GLY A 1 76 ? -17.637 -17.799 30.981 1.00 46.97 76 GLY A O 1
ATOM 572 N N . SER A 1 77 ? -16.260 -16.086 30.674 1.00 47.38 77 SER A N 1
ATOM 573 C CA . SER A 1 77 ? -15.163 -16.900 30.110 1.00 47.38 77 SER A CA 1
ATOM 574 C C . SER A 1 77 ? -14.348 -17.695 31.143 1.00 47.38 77 SER A C 1
ATOM 576 O O . SER A 1 77 ? -14.073 -17.214 32.243 1.00 47.38 77 SER A O 1
ATOM 578 N N . ILE A 1 78 ? -13.870 -18.889 30.752 1.00 48.88 78 ILE A N 1
ATOM 579 C CA . ILE A 1 78 ? -12.853 -19.657 31.495 1.00 48.88 78 ILE A CA 1
ATOM 580 C C . ILE A 1 78 ? -11.514 -19.544 30.759 1.00 48.88 78 ILE A C 1
ATOM 582 O O . ILE A 1 78 ? -11.363 -20.046 29.644 1.00 48.88 78 ILE A O 1
ATOM 586 N N . LEU A 1 79 ? -10.515 -18.896 31.362 1.00 42.19 79 LEU A N 1
ATOM 587 C CA . LEU A 1 79 ? -9.261 -18.607 30.657 1.00 42.19 79 LEU A CA 1
ATOM 588 C C . LEU A 1 79 ? -8.268 -19.785 30.636 1.00 42.19 79 LEU A C 1
ATOM 590 O O . LEU A 1 79 ? -7.551 -19.959 29.649 1.00 42.19 79 LEU A O 1
ATOM 594 N N . SER A 1 80 ? -8.228 -20.633 31.667 1.00 38.59 80 SER A N 1
ATOM 595 C CA . SER A 1 80 ? -7.328 -21.797 31.676 1.00 38.59 80 SER A CA 1
ATOM 596 C C . SER A 1 80 ? -7.811 -22.933 32.575 1.00 38.59 80 SER A C 1
ATOM 598 O O . SER A 1 80 ? -8.284 -22.689 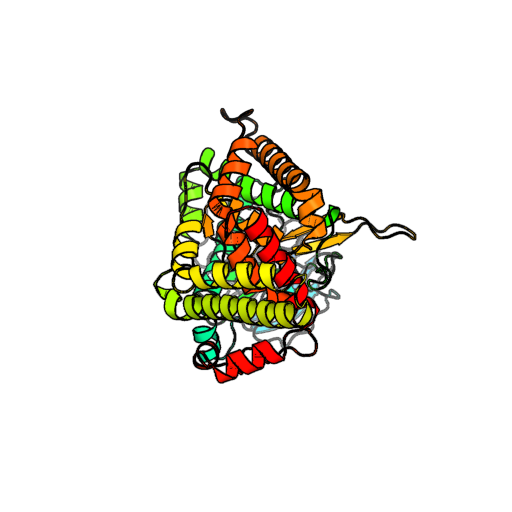33.685 1.00 38.59 80 SER A O 1
ATOM 600 N N . VAL A 1 81 ? -7.681 -24.175 32.097 1.00 50.72 81 VAL A N 1
ATOM 601 C CA . VAL A 1 81 ? -7.886 -25.400 32.883 1.00 50.72 81 VAL A CA 1
ATOM 602 C C . VAL A 1 81 ? -6.700 -26.346 32.679 1.00 50.72 81 VAL A C 1
ATOM 604 O O . VAL A 1 81 ? -6.403 -26.697 31.541 1.00 50.72 81 VAL A O 1
ATOM 607 N N . THR A 1 82 ? -6.014 -26.782 33.737 1.00 45.44 82 THR A N 1
ATOM 608 C CA . THR A 1 82 ? -4.887 -27.720 33.583 1.00 45.44 82 THR A CA 1
ATOM 609 C C . THR A 1 82 ? -5.394 -29.142 33.331 1.00 45.44 82 THR A C 1
ATOM 611 O O . THR A 1 82 ? -5.073 -29.715 32.298 1.00 45.44 82 THR A O 1
ATOM 614 N N . GLU A 1 83 ? -6.261 -29.687 34.181 1.00 43.09 83 GLU A N 1
ATOM 615 C CA . GLU A 1 83 ? -6.813 -31.034 34.001 1.00 43.09 83 GLU A CA 1
ATOM 616 C C . GLU A 1 83 ? -8.340 -31.035 34.159 1.00 43.09 83 GLU A C 1
ATOM 618 O O . GLU A 1 83 ? -8.881 -30.601 35.179 1.00 43.09 83 GLU A O 1
ATOM 623 N N . LEU A 1 84 ? -9.056 -31.506 33.133 1.00 50.50 84 LEU A N 1
ATOM 624 C CA . LEU A 1 84 ? -10.514 -31.634 33.141 1.00 50.50 84 LEU A CA 1
ATOM 625 C C . LEU A 1 84 ? -10.910 -33.106 32.963 1.00 50.50 84 LEU A C 1
ATOM 627 O O . LEU A 1 84 ? -10.688 -33.707 31.915 1.00 50.50 84 LEU A O 1
ATOM 631 N N . SER A 1 85 ? -11.600 -33.675 33.942 1.00 48.28 85 SER A N 1
ATOM 632 C CA . SER A 1 85 ? -12.282 -34.963 33.862 1.00 48.28 85 SER A CA 1
ATOM 633 C C . SER A 1 85 ? -13.780 -34.774 34.151 1.00 48.28 85 SER A C 1
ATOM 635 O O . SER A 1 85 ? -14.178 -34.116 35.107 1.00 48.28 85 SER A O 1
ATOM 637 N N . GLY A 1 86 ? -14.678 -35.264 33.285 1.00 51.75 86 GLY A N 1
ATOM 638 C CA . GLY A 1 86 ? -16.127 -35.152 33.546 1.00 51.75 86 GLY A CA 1
ATOM 639 C C . GLY A 1 86 ? -17.046 -34.915 32.347 1.00 51.75 86 GLY A C 1
ATOM 640 O O . GLY A 1 86 ? -16.682 -35.081 31.181 1.00 51.75 86 GLY A O 1
ATOM 641 N N . ARG A 1 87 ? -18.310 -34.574 32.645 1.00 43.66 87 ARG A N 1
ATOM 642 C CA . ARG A 1 87 ? -19.372 -34.354 31.646 1.00 43.66 87 ARG A CA 1
ATOM 643 C C . ARG A 1 87 ? -19.774 -32.884 31.606 1.00 43.66 87 ARG A C 1
ATOM 645 O O . ARG A 1 87 ? -20.320 -32.374 32.586 1.00 43.66 87 ARG A O 1
ATOM 652 N N . LEU A 1 88 ? -19.584 -32.248 30.454 1.00 50.84 88 LEU A N 1
ATOM 653 C CA . LEU A 1 88 ? -19.975 -30.861 30.206 1.00 50.84 88 LEU A CA 1
ATOM 654 C C . LEU A 1 88 ? -21.229 -30.843 29.326 1.00 50.84 88 LEU A C 1
ATOM 656 O O . LEU A 1 88 ? -21.257 -31.461 28.261 1.00 50.84 88 LEU A O 1
ATOM 660 N N . THR A 1 89 ? -22.297 -30.203 29.807 1.00 44.53 89 THR A N 1
ATOM 661 C CA . THR A 1 89 ? -23.543 -30.017 29.043 1.00 44.53 89 THR A CA 1
ATOM 662 C C . THR A 1 89 ? -23.789 -28.517 28.910 1.00 44.53 89 THR A C 1
ATOM 664 O O . THR A 1 89 ? -24.042 -27.871 29.924 1.00 44.53 89 THR A O 1
ATOM 667 N N . ARG A 1 90 ? -23.671 -27.979 27.692 1.00 50.12 90 ARG A N 1
ATOM 668 C CA . ARG A 1 90 ? -23.984 -26.576 27.363 1.00 50.12 90 ARG A CA 1
ATOM 669 C C . ARG A 1 90 ? -25.324 -26.534 26.629 1.00 50.12 90 ARG A C 1
ATOM 671 O O . ARG A 1 90 ? -25.534 -27.359 25.735 1.00 50.12 90 ARG A O 1
ATOM 678 N N . GLY A 1 91 ? -26.210 -25.615 27.005 1.00 35.16 91 GLY A N 1
ATOM 679 C CA . GLY A 1 91 ? -27.457 -25.357 26.286 1.00 35.16 91 GLY A CA 1
ATOM 680 C C . GLY A 1 91 ? -27.780 -23.862 26.226 1.00 35.16 91 GLY A C 1
ATOM 681 O O . GLY A 1 91 ? -28.039 -23.309 27.286 1.00 35.16 91 GLY A O 1
ATOM 682 N N . LEU A 1 92 ? -27.803 -23.313 24.992 1.00 32.38 92 LEU A N 1
ATOM 683 C CA . LEU A 1 92 ? -28.298 -21.982 24.525 1.00 32.38 92 LEU A CA 1
ATOM 684 C C . LEU A 1 92 ? -27.592 -20.745 25.139 1.00 32.38 92 LEU A C 1
ATOM 686 O O . LEU A 1 92 ? -27.105 -20.855 26.252 1.00 32.38 92 LEU A O 1
ATOM 690 N N . GLU A 1 93 ? -27.502 -19.542 24.554 1.00 32.53 93 GLU A N 1
ATOM 691 C CA . GLU A 1 93 ? -27.587 -19.004 23.174 1.00 32.53 93 GLU A CA 1
ATOM 692 C C . GLU A 1 93 ? -26.206 -18.419 22.749 1.00 32.53 93 GLU A C 1
ATOM 694 O O . GLU A 1 93 ? -25.837 -18.503 21.579 1.00 32.53 93 GLU A O 1
ATOM 699 N N . ASP A 1 94 ? -25.376 -18.004 23.721 1.00 41.50 94 ASP A N 1
ATOM 700 C CA . ASP A 1 94 ? -23.975 -17.586 23.555 1.00 41.50 94 ASP A CA 1
ATOM 701 C C . ASP A 1 94 ? -23.121 -18.094 24.742 1.00 41.50 94 ASP A C 1
ATOM 703 O O . ASP A 1 94 ? -23.170 -17.523 25.824 1.00 41.50 94 ASP A O 1
ATOM 707 N N . PRO A 1 95 ? -22.425 -19.245 24.647 1.00 41.72 95 PRO A N 1
ATOM 708 C CA . PRO A 1 95 ? -21.979 -19.972 25.840 1.00 41.72 95 PRO A CA 1
ATOM 709 C C . PRO A 1 95 ? -20.599 -19.577 26.415 1.00 41.72 95 PRO A C 1
ATOM 711 O O . PRO A 1 95 ? -20.030 -20.373 27.169 1.00 41.72 95 PRO A O 1
ATOM 714 N N . GLY A 1 96 ? -20.018 -18.426 26.068 1.00 45.25 96 GLY A N 1
ATOM 715 C CA . GLY A 1 96 ? -18.689 -18.007 26.550 1.00 45.25 96 GLY A CA 1
ATOM 716 C C . GLY A 1 96 ? -17.515 -18.905 26.099 1.00 45.25 96 GLY A C 1
ATOM 717 O O . GLY A 1 96 ? -17.687 -20.041 25.628 1.00 45.25 96 GLY A O 1
ATOM 718 N N . SER A 1 97 ? -16.275 -18.416 26.232 1.00 45.66 97 SER A N 1
ATOM 719 C CA . SER A 1 97 ? -15.064 -19.065 25.679 1.00 45.66 97 SER A CA 1
ATOM 720 C C . SER A 1 97 ? -14.262 -19.870 26.712 1.00 45.66 97 SER A C 1
ATOM 722 O O . SER A 1 97 ? -14.154 -19.468 27.871 1.00 45.66 97 SER A O 1
ATOM 724 N N . ILE A 1 98 ? -13.654 -20.987 26.281 1.00 45.62 98 ILE A N 1
ATOM 725 C CA . ILE A 1 98 ? -12.608 -21.700 27.040 1.00 45.62 98 ILE A CA 1
ATOM 726 C C . ILE A 1 98 ? -11.281 -21.506 26.301 1.00 45.62 98 ILE A C 1
ATOM 728 O O . ILE A 1 98 ? -11.076 -22.049 25.216 1.00 45.62 98 ILE A O 1
ATOM 732 N N . LEU A 1 99 ? -10.369 -20.713 26.864 1.00 41.09 99 LEU A N 1
ATOM 733 C CA . LEU A 1 99 ? -9.181 -20.270 26.120 1.00 41.09 99 LEU A CA 1
ATOM 734 C C . LEU A 1 99 ? -8.044 -21.309 26.109 1.00 41.09 99 LEU A C 1
ATOM 736 O O . LEU A 1 99 ? -7.268 -21.333 25.157 1.00 41.09 99 LEU A O 1
ATOM 740 N N . SER A 1 100 ? -7.930 -22.180 27.119 1.00 37.06 100 SER A N 1
ATOM 741 C CA . SER A 1 100 ? -6.934 -23.267 27.112 1.00 37.06 100 SER A CA 1
ATOM 742 C C . SER A 1 100 ? -7.283 -24.421 28.053 1.00 37.06 100 SER A C 1
ATOM 744 O O . SER A 1 100 ? -7.704 -24.187 29.187 1.00 37.06 100 SER A O 1
ATOM 746 N N . VAL A 1 101 ? -7.084 -25.660 27.586 1.00 44.53 101 VAL A N 1
ATOM 747 C CA . VAL A 1 101 ? -7.136 -26.882 28.407 1.00 44.53 101 VAL A CA 1
ATOM 748 C C . VAL A 1 101 ? -5.865 -27.711 28.188 1.00 44.53 101 VAL A C 1
ATOM 750 O O . VAL A 1 101 ? -5.533 -28.026 27.042 1.00 44.53 101 VAL A O 1
ATOM 753 N N . THR A 1 102 ? -5.141 -28.079 29.249 1.00 42.06 102 THR A N 1
ATOM 754 C CA . THR A 1 102 ? -3.921 -28.897 29.102 1.00 42.06 102 THR A CA 1
ATOM 755 C C . THR A 1 102 ? -4.283 -30.362 28.830 1.00 42.06 102 THR A C 1
ATOM 757 O O . THR A 1 102 ? -3.980 -30.853 27.746 1.00 42.06 102 THR A O 1
ATOM 760 N N . GLU A 1 103 ? -5.040 -31.023 29.707 1.00 39.72 103 GLU A N 1
ATOM 761 C CA . GLU A 1 103 ? -5.502 -32.409 29.517 1.00 39.72 103 GLU A CA 1
ATOM 762 C C . GLU A 1 103 ? -7.020 -32.550 29.707 1.00 39.72 103 GLU A C 1
ATOM 764 O O . GLU A 1 103 ? -7.600 -32.005 30.652 1.00 39.72 103 GLU A O 1
ATOM 769 N N . TRP A 1 104 ? -7.685 -33.298 28.813 1.00 48.94 104 TRP A N 1
ATOM 770 C CA . TRP A 1 104 ? -9.121 -33.581 28.924 1.00 48.94 104 TRP A CA 1
ATOM 771 C C . TRP A 1 104 ? -9.483 -35.066 28.745 1.00 48.94 104 TRP A C 1
ATOM 773 O O . TRP A 1 104 ? -9.240 -35.674 27.696 1.00 48.94 104 TRP A O 1
ATOM 783 N N . SER A 1 105 ? -10.189 -35.618 29.742 1.00 44.53 105 SER A N 1
ATOM 784 C CA . SER A 1 105 ? -10.802 -36.954 29.737 1.00 44.53 105 SER A CA 1
ATOM 785 C C . SER A 1 105 ? -12.314 -36.900 30.063 1.00 44.53 105 SER A C 1
ATOM 787 O O . SER A 1 105 ? -12.757 -36.851 31.211 1.00 44.53 105 SER A O 1
ATOM 789 N N . GLY A 1 106 ? -13.188 -36.873 29.046 1.00 49.81 106 GLY A N 1
ATOM 790 C CA . GLY A 1 106 ? -14.632 -36.751 29.305 1.00 49.81 106 GLY A CA 1
ATOM 791 C C . GLY A 1 106 ? -15.567 -36.726 28.096 1.00 49.81 106 GLY A C 1
ATOM 792 O O . GLY A 1 106 ? -15.163 -36.927 26.953 1.00 49.81 106 GLY A O 1
ATOM 793 N N . ARG A 1 107 ? -16.864 -36.492 28.353 1.00 40.09 107 ARG A N 1
ATOM 794 C CA . ARG A 1 107 ? -17.907 -36.387 27.311 1.00 40.09 107 ARG A CA 1
ATOM 795 C C . ARG A 1 107 ? -18.470 -34.969 27.272 1.00 40.09 107 ARG A C 1
ATOM 797 O O . ARG A 1 107 ? -19.096 -34.529 28.238 1.00 40.09 107 ARG A O 1
ATOM 804 N N . LEU A 1 108 ? -18.303 -34.297 26.136 1.00 44.88 108 LEU A N 1
ATOM 805 C CA . LEU A 1 108 ? -18.901 -32.994 25.849 1.00 44.88 108 LEU A CA 1
ATOM 806 C C . LEU A 1 108 ? -20.179 -33.196 25.045 1.00 44.88 108 LEU A C 1
ATOM 808 O O . LEU A 1 108 ? -20.182 -33.912 24.049 1.00 44.88 108 LEU A O 1
ATOM 812 N N . THR A 1 109 ? -21.279 -32.600 25.490 1.00 39.28 109 THR A N 1
ATOM 813 C CA . THR A 1 109 ? -22.530 -32.564 24.728 1.00 39.28 109 THR A CA 1
ATOM 814 C C . THR A 1 109 ? -22.945 -31.108 24.601 1.00 39.28 109 THR A C 1
ATOM 816 O O . THR A 1 109 ? -23.423 -30.508 25.563 1.00 39.28 109 THR A O 1
ATOM 819 N N . THR A 1 110 ? -22.709 -30.529 23.431 1.00 42.53 110 THR A N 1
ATOM 820 C CA . THR A 1 110 ? -23.205 -29.205 23.059 1.00 42.53 110 THR A CA 1
ATOM 821 C C . THR A 1 110 ? -24.538 -29.397 22.349 1.00 42.53 110 THR A C 1
ATOM 823 O O . THR A 1 110 ? -24.593 -30.015 21.286 1.00 42.53 110 THR A O 1
ATOM 826 N N . GLY A 1 111 ? -25.622 -28.895 22.922 1.00 34.53 111 GLY A N 1
ATOM 827 C CA . GLY A 1 111 ? -26.727 -28.476 22.074 1.00 34.53 111 GLY A CA 1
ATOM 828 C C . GLY A 1 111 ? -26.418 -27.048 21.641 1.00 34.53 111 GLY A C 1
ATOM 829 O O . GLY A 1 111 ? -26.231 -26.231 22.536 1.00 34.53 111 GLY A O 1
ATOM 830 N N . LEU A 1 112 ? -26.397 -26.767 20.329 1.00 29.44 112 LEU A N 1
ATOM 831 C CA . LEU A 1 112 ? -26.745 -25.479 19.676 1.00 29.44 112 LEU A CA 1
ATOM 832 C C . LEU A 1 112 ? -25.676 -24.718 18.865 1.00 29.44 112 LEU A C 1
ATOM 834 O O . LEU A 1 112 ? -24.502 -25.072 18.839 1.00 29.44 112 LEU A O 1
ATOM 838 N N . VAL A 1 113 ? -26.215 -23.730 18.130 1.00 32.66 113 VAL A N 1
ATOM 839 C CA . VAL A 1 113 ? -25.894 -23.189 16.791 1.00 32.66 113 VAL A CA 1
ATOM 840 C C . VAL A 1 113 ? -24.576 -22.408 16.695 1.00 32.66 113 VAL A C 1
ATOM 842 O O . VAL A 1 113 ? -23.979 -22.381 15.624 1.00 32.66 113 VAL A O 1
ATOM 845 N N . TYR A 1 114 ? -24.074 -21.864 17.805 1.00 34.19 114 TYR A N 1
ATOM 846 C CA . TYR A 1 114 ? -22.746 -21.254 17.909 1.00 34.19 114 TYR A CA 1
ATOM 847 C C . TYR A 1 114 ? -22.001 -21.877 19.095 1.00 34.19 114 TYR A C 1
ATOM 849 O O . TYR A 1 114 ? -22.239 -21.517 20.250 1.00 34.19 114 TYR A O 1
ATOM 857 N N . PRO A 1 115 ? -21.120 -22.863 18.866 1.00 36.53 115 PRO A N 1
ATOM 858 C CA . PRO A 1 115 ? -20.331 -23.423 19.947 1.00 36.53 115 PRO A CA 1
ATOM 859 C C . PRO A 1 115 ? -19.247 -22.402 20.307 1.00 36.53 115 PRO A C 1
ATOM 861 O O . PRO A 1 115 ? -18.370 -22.130 19.491 1.00 36.53 115 PRO A O 1
ATOM 864 N N . GLY A 1 116 ? -19.305 -21.843 21.519 1.00 39.88 116 GLY A N 1
ATOM 865 C CA . GLY A 1 116 ? -18.224 -21.021 22.072 1.00 39.88 116 GLY A CA 1
ATOM 866 C C . GLY A 1 116 ? -16.850 -21.683 21.892 1.00 39.88 116 GLY A C 1
ATOM 867 O O . GLY A 1 116 ? -16.715 -22.908 21.966 1.00 39.88 116 GLY A O 1
ATOM 868 N N . THR A 1 117 ? -15.841 -20.863 21.609 1.00 44.09 117 THR A N 1
ATOM 869 C CA . THR A 1 117 ? -14.536 -21.294 21.096 1.00 44.09 117 THR A CA 1
ATOM 870 C C . THR A 1 117 ? -13.700 -22.017 22.156 1.00 44.09 117 THR A C 1
ATOM 872 O O . THR A 1 117 ? -13.510 -21.505 23.261 1.00 44.09 117 THR A O 1
ATOM 875 N N . ILE A 1 118 ? -13.151 -23.184 21.797 1.00 40.06 118 ILE A N 1
ATOM 876 C CA . ILE A 1 118 ? -12.034 -23.826 22.507 1.00 40.06 118 ILE A CA 1
ATOM 877 C C . ILE A 1 118 ? -10.766 -23.531 21.701 1.00 40.06 118 ILE A C 1
ATOM 879 O O . ILE A 1 118 ? -10.612 -24.052 20.598 1.00 40.06 118 ILE A O 1
ATOM 883 N N . LEU A 1 119 ? -9.882 -22.666 22.208 1.00 35.88 119 LEU A N 1
ATOM 884 C CA . LEU A 1 119 ? -8.721 -22.182 21.437 1.00 35.88 119 LEU A CA 1
ATOM 885 C C . LEU A 1 119 ? -7.514 -23.135 21.457 1.00 35.88 119 LEU A C 1
ATOM 887 O O . LEU A 1 119 ? -6.724 -23.123 20.513 1.00 35.88 119 LEU A O 1
ATOM 891 N N . SER A 1 120 ? -7.349 -23.962 22.496 1.00 34.38 120 SER A N 1
ATOM 892 C CA . SER A 1 120 ? -6.293 -24.982 22.539 1.00 34.38 120 SER A CA 1
ATOM 893 C C . SER A 1 120 ? -6.618 -26.139 23.494 1.00 34.38 120 SER A C 1
ATOM 895 O O . SER A 1 120 ? -7.100 -25.929 24.607 1.00 34.38 120 SER A O 1
ATOM 897 N N . VAL A 1 121 ? -6.346 -27.369 23.041 1.00 36.59 121 VAL A N 1
ATOM 898 C CA . VAL A 1 121 ? -6.340 -28.602 23.850 1.00 36.59 121 VAL A CA 1
ATOM 899 C C . VAL A 1 121 ? -5.020 -29.320 23.580 1.00 36.59 121 VAL A C 1
ATOM 901 O O . VAL A 1 121 ? -4.690 -29.530 22.412 1.00 36.59 121 VAL A O 1
ATOM 904 N N . THR A 1 122 ? -4.259 -29.665 24.624 1.00 34.38 122 THR A N 1
ATOM 905 C CA . THR A 1 122 ? -2.930 -30.295 24.459 1.00 34.38 122 THR A CA 1
ATOM 906 C C . THR A 1 122 ? -3.036 -31.816 24.311 1.00 34.38 122 THR A C 1
ATOM 908 O O . THR A 1 122 ? -2.348 -32.384 23.467 1.00 34.38 122 THR A O 1
ATOM 911 N N . GLU A 1 123 ? -3.958 -32.466 25.034 1.00 32.66 123 GLU A N 1
ATOM 912 C CA . GLU A 1 123 ? -4.227 -33.906 24.911 1.00 32.66 123 GLU A CA 1
ATOM 913 C C . GLU A 1 123 ? -5.724 -34.236 25.108 1.00 32.66 123 GLU A C 1
ATOM 915 O O . GLU A 1 123 ? -6.361 -33.766 26.055 1.00 32.66 123 GLU A O 1
ATOM 920 N N . LEU A 1 124 ? -6.314 -35.022 24.190 1.00 39.16 124 LEU A N 1
ATOM 921 C CA . LEU A 1 124 ? -7.749 -35.350 24.170 1.00 39.16 124 LEU A CA 1
ATOM 922 C C . LEU A 1 124 ? -7.981 -36.868 24.164 1.00 39.16 124 LEU A C 1
ATOM 924 O O . LEU A 1 124 ? -7.669 -37.542 23.185 1.00 39.16 124 LEU A O 1
ATOM 928 N N . SER A 1 125 ? -8.620 -37.394 25.213 1.00 36.91 125 SER A N 1
ATOM 929 C CA . SER A 1 125 ? -9.015 -38.814 25.321 1.00 36.91 125 SER A CA 1
ATOM 930 C C . SER A 1 125 ? -10.544 -39.034 25.344 1.00 36.91 125 SER A C 1
ATOM 932 O O . SER A 1 125 ? -11.029 -40.127 25.636 1.00 36.91 125 SER A O 1
ATOM 934 N N . GLY A 1 126 ? -11.327 -37.996 25.015 1.00 37.19 126 GLY A N 1
ATOM 935 C CA . GLY A 1 126 ? -12.796 -37.968 25.083 1.00 37.19 126 GLY A CA 1
ATOM 936 C C . GLY A 1 126 ? -13.534 -37.981 23.734 1.00 37.19 126 GLY A C 1
ATOM 937 O O . GLY A 1 126 ? -12.943 -37.869 22.664 1.00 37.19 126 GLY A O 1
ATOM 938 N N . ARG A 1 127 ? -14.873 -38.088 23.774 1.00 32.78 127 ARG A N 1
ATOM 939 C CA . ARG A 1 127 ? -15.752 -38.055 22.583 1.00 32.78 127 ARG A CA 1
ATOM 940 C C . ARG A 1 127 ? -16.397 -36.667 22.437 1.00 32.78 127 ARG A C 1
ATOM 942 O O . ARG A 1 127 ? -17.247 -36.314 23.257 1.00 32.78 127 ARG A O 1
ATOM 949 N N . LEU A 1 128 ? -16.020 -35.914 21.398 1.00 36.44 128 LEU A N 1
ATOM 950 C CA . LEU A 1 128 ? -16.684 -34.674 20.958 1.00 36.44 128 LEU A CA 1
ATOM 951 C C . LEU A 1 128 ? -17.917 -35.000 20.102 1.00 36.44 128 LEU A C 1
ATOM 953 O O . LEU A 1 128 ? -17.865 -35.886 19.251 1.00 36.44 128 LEU A O 1
ATOM 957 N N . THR A 1 129 ? -19.026 -34.290 20.318 1.00 36.78 129 THR A N 1
ATOM 958 C CA . THR A 1 129 ? -20.258 -34.427 19.515 1.00 36.78 129 THR A CA 1
ATOM 959 C C . THR A 1 129 ? -20.742 -33.092 18.932 1.00 36.78 129 THR A C 1
ATOM 961 O O . THR A 1 129 ? -21.947 -32.893 18.813 1.00 36.78 129 THR A O 1
ATOM 964 N N . THR A 1 130 ? -19.834 -32.165 18.609 1.00 39.09 130 THR A N 1
ATOM 965 C CA . THR A 1 130 ? -20.134 -30.956 17.820 1.00 39.09 130 THR A CA 1
ATOM 966 C C . THR A 1 130 ? -19.936 -31.246 16.335 1.00 39.09 130 THR A C 1
ATOM 968 O O . THR A 1 130 ? -18.809 -31.494 15.905 1.00 39.09 130 THR A O 1
ATOM 971 N N . GLU A 1 131 ? -21.001 -31.175 15.541 1.00 35.75 131 GLU A N 1
ATOM 972 C CA . GLU A 1 131 ? -20.892 -31.020 14.089 1.00 35.75 131 GLU A CA 1
ATOM 973 C C . GLU A 1 131 ? -20.762 -29.523 13.775 1.00 35.75 131 GLU A C 1
ATOM 975 O O . GLU A 1 131 ? -21.737 -28.782 13.809 1.00 35.75 131 GLU A O 1
ATOM 980 N N . GLY A 1 132 ? -19.538 -29.065 13.522 1.00 45.91 132 GLY A N 1
ATOM 981 C CA . GLY A 1 132 ? -19.236 -27.708 13.070 1.00 45.91 132 GLY A CA 1
ATOM 982 C C . GLY A 1 132 ? -17.829 -27.675 12.484 1.00 45.91 132 GLY A C 1
ATOM 983 O O . GLY A 1 132 ? -16.903 -28.234 13.070 1.00 45.91 132 GLY A O 1
ATOM 984 N N . ARG A 1 133 ? -17.663 -27.089 11.295 1.00 50.50 133 ARG A N 1
ATOM 985 C CA . ARG A 1 133 ? -16.346 -26.872 10.682 1.00 50.50 133 ARG A CA 1
ATOM 986 C C . ARG A 1 133 ? -15.957 -25.415 10.902 1.00 50.50 133 ARG A C 1
ATOM 988 O O . ARG A 1 133 ? -16.606 -24.533 10.354 1.00 50.50 133 ARG A O 1
ATOM 995 N N . TRP A 1 134 ? -14.905 -25.178 11.678 1.00 60.72 134 TRP A N 1
ATOM 996 C CA . TRP A 1 134 ? -14.260 -23.868 11.759 1.00 60.72 134 TRP A CA 1
ATOM 997 C C . TRP A 1 134 ? -13.125 -23.797 10.744 1.00 60.72 134 TRP A C 1
ATOM 999 O O . TRP A 1 134 ? -12.352 -24.748 10.619 1.00 60.72 134 TRP A O 1
ATOM 1009 N N . SER A 1 135 ? -13.021 -22.668 10.050 1.00 72.94 135 SER A N 1
ATOM 1010 C CA . SER A 1 135 ? -11.874 -22.346 9.205 1.00 72.94 135 SER A CA 1
ATOM 1011 C C . SER A 1 135 ? -11.144 -21.162 9.826 1.00 72.94 135 SER A C 1
ATOM 1013 O O . SER A 1 135 ? -11.773 -20.167 10.179 1.00 72.94 135 SER A O 1
ATOM 1015 N N . LEU A 1 136 ? -9.836 -21.303 10.034 1.00 78.38 136 LEU A N 1
ATOM 1016 C CA . LEU A 1 136 ? -8.977 -20.311 10.679 1.00 78.38 136 LEU A CA 1
ATOM 1017 C C . LEU A 1 136 ? -7.668 -20.195 9.904 1.00 78.38 136 LEU A C 1
ATOM 1019 O O . LEU A 1 136 ? -7.158 -21.189 9.382 1.00 78.38 136 LEU A O 1
ATOM 1023 N N . VAL A 1 137 ? -7.085 -18.999 9.903 1.00 77.81 137 VAL A N 1
ATOM 1024 C CA . VAL A 1 137 ? -5.761 -18.754 9.332 1.00 77.81 137 VAL A CA 1
ATOM 1025 C C . VAL A 1 137 ? -4.730 -18.714 10.448 1.00 77.81 137 VAL A C 1
ATOM 1027 O O . VAL A 1 137 ? -4.846 -17.954 11.410 1.00 77.81 137 VAL A O 1
ATOM 1030 N N . LEU A 1 138 ? -3.690 -19.530 10.297 1.00 81.12 138 LEU A N 1
ATOM 1031 C CA . LEU A 1 138 ? -2.598 -19.629 11.251 1.00 81.12 138 LEU A CA 1
ATOM 1032 C C . LEU A 1 138 ? -1.298 -19.127 10.629 1.00 81.12 138 LEU A C 1
ATOM 1034 O O . LEU A 1 138 ? -0.672 -19.834 9.838 1.00 81.12 138 LEU A O 1
ATOM 1038 N N . LYS A 1 139 ? -0.864 -17.927 11.013 1.00 78.69 139 LYS A N 1
ATOM 1039 C CA . LYS A 1 139 ? 0.427 -17.377 10.587 1.00 78.69 139 LYS A CA 1
ATOM 1040 C C . LYS A 1 139 ? 1.514 -17.736 11.593 1.00 78.69 139 LYS A C 1
ATOM 1042 O O . LYS A 1 139 ? 1.331 -17.572 12.799 1.00 78.69 139 LYS A O 1
ATOM 1047 N N . ARG A 1 140 ? 2.647 -18.230 11.087 1.00 80.88 140 ARG A N 1
ATOM 1048 C CA . ARG A 1 140 ? 3.829 -18.602 11.876 1.00 80.88 140 ARG A CA 1
ATOM 1049 C C . ARG A 1 140 ? 5.099 -18.172 11.159 1.00 80.88 140 ARG A C 1
ATOM 1051 O O . ARG A 1 140 ? 5.138 -18.135 9.931 1.00 80.88 140 ARG A O 1
ATOM 1058 N N . GLN A 1 141 ? 6.153 -17.930 11.926 1.00 76.12 141 GLN A N 1
ATOM 1059 C CA . GLN A 1 141 ? 7.472 -17.673 11.355 1.00 76.12 141 GLN A CA 1
ATOM 1060 C C . GLN A 1 141 ? 8.061 -18.920 10.671 1.00 76.12 141 GLN A C 1
ATOM 1062 O O . GLN A 1 141 ? 7.815 -20.044 11.128 1.00 76.12 141 GLN A O 1
ATOM 1067 N N . PRO A 1 142 ? 8.913 -18.753 9.637 1.00 74.00 142 PRO A N 1
ATOM 1068 C CA . PRO A 1 142 ? 9.676 -19.858 9.064 1.00 74.00 142 PRO A CA 1
ATOM 1069 C C . PRO A 1 142 ? 10.433 -20.634 10.153 1.00 74.00 142 PRO A C 1
ATOM 1071 O O . PRO A 1 142 ? 11.004 -20.018 11.048 1.00 74.00 142 PRO A O 1
ATOM 1074 N N . PRO A 1 143 ? 10.496 -21.973 10.131 1.00 72.38 143 PRO A N 1
ATOM 1075 C CA . PRO A 1 143 ? 11.156 -22.727 11.201 1.00 72.38 143 PRO A CA 1
ATOM 1076 C C . PRO A 1 143 ? 12.685 -22.561 11.197 1.00 72.38 143 PRO A C 1
ATOM 1078 O O . PRO A 1 143 ? 13.324 -22.687 12.238 1.00 72.38 143 PRO A O 1
ATOM 1081 N N . LYS A 1 144 ? 13.284 -22.269 10.035 1.00 76.25 144 LYS A N 1
ATOM 1082 C CA . LYS A 1 144 ? 14.735 -22.111 9.871 1.00 76.25 144 LYS A CA 1
ATOM 1083 C C . LYS A 1 144 ? 15.178 -20.698 10.257 1.00 76.25 144 LYS A C 1
ATOM 1085 O O . LYS A 1 144 ? 14.745 -19.733 9.633 1.00 76.25 144 LYS A O 1
ATOM 1090 N N . VAL A 1 145 ? 16.096 -20.588 11.221 1.00 80.44 145 VAL A N 1
ATOM 1091 C CA . VAL A 1 145 ? 16.653 -19.301 11.689 1.00 80.44 145 VAL A CA 1
ATOM 1092 C C . VAL A 1 145 ? 17.322 -18.522 10.556 1.00 80.44 145 VAL A C 1
ATOM 1094 O O . VAL A 1 145 ? 17.045 -17.341 10.400 1.00 80.44 145 VAL A O 1
ATOM 1097 N N . SER A 1 146 ? 18.100 -19.184 9.695 1.00 76.56 146 SER A N 1
ATOM 1098 C CA . SER A 1 146 ? 18.746 -18.528 8.548 1.00 76.56 146 SER A CA 1
ATOM 1099 C C . SER A 1 146 ? 17.744 -17.877 7.587 1.00 76.56 146 SER A C 1
ATOM 11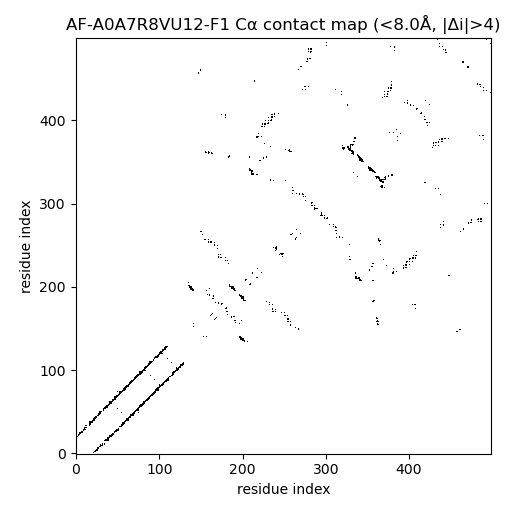01 O O . SER A 1 146 ? 17.998 -16.798 7.060 1.00 76.56 146 SER A O 1
ATOM 1103 N N . THR A 1 147 ? 16.571 -18.490 7.390 1.00 73.56 147 THR A N 1
ATOM 1104 C CA . THR A 1 147 ? 15.479 -17.901 6.601 1.00 73.56 147 THR A CA 1
ATOM 1105 C C . THR A 1 147 ? 14.873 -16.688 7.311 1.00 73.56 147 THR A C 1
ATOM 1107 O O . THR A 1 147 ? 14.574 -15.692 6.656 1.00 73.56 147 THR A O 1
ATOM 1110 N N . ARG A 1 148 ? 14.731 -16.733 8.646 1.00 79.81 148 ARG A N 1
ATOM 1111 C CA . ARG A 1 148 ? 14.267 -15.581 9.441 1.00 79.81 148 ARG A CA 1
ATOM 1112 C C . ARG A 1 148 ? 15.240 -14.411 9.384 1.00 79.81 148 ARG A C 1
ATOM 1114 O O . ARG A 1 148 ? 14.799 -13.271 9.295 1.00 79.81 148 ARG A O 1
ATOM 1121 N N . GLU A 1 149 ? 16.542 -14.681 9.422 1.00 81.88 149 GLU A N 1
ATOM 1122 C CA . GLU A 1 149 ? 17.594 -13.665 9.321 1.00 81.88 149 GLU A CA 1
ATOM 1123 C C . GLU A 1 149 ? 17.616 -13.027 7.928 1.00 81.88 149 GLU A C 1
ATOM 1125 O O . GLU A 1 149 ? 17.576 -11.802 7.823 1.00 81.88 149 GLU A O 1
ATOM 1130 N N . LEU A 1 150 ? 17.585 -13.846 6.868 1.00 73.88 150 LEU A N 1
ATOM 1131 C CA . LEU A 1 150 ? 17.581 -13.382 5.476 1.00 73.88 150 LEU A CA 1
ATOM 1132 C C . LEU A 1 150 ? 16.376 -12.486 5.162 1.00 73.88 150 LEU A C 1
ATOM 1134 O O . LEU A 1 150 ? 16.519 -11.444 4.527 1.00 73.88 150 LEU A O 1
ATOM 1138 N N . LEU A 1 151 ? 15.187 -12.890 5.613 1.00 73.81 151 LEU A N 1
ATOM 1139 C CA . LEU A 1 151 ? 13.934 -12.170 5.367 1.00 73.81 151 LEU A CA 1
ATOM 1140 C C . LEU A 1 151 ? 13.598 -1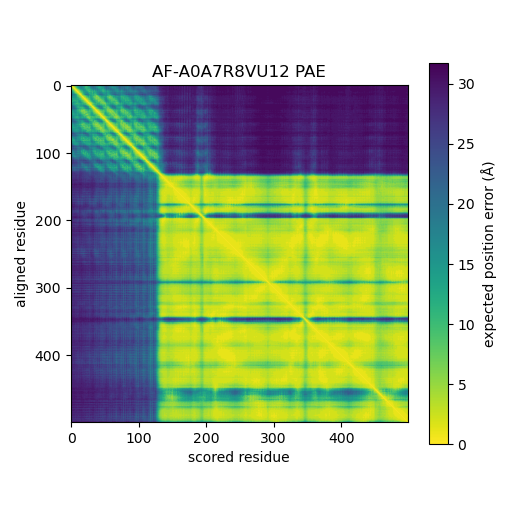1.154 6.465 1.00 73.81 151 LEU A C 1
ATOM 1142 O O . LEU A 1 151 ? 12.572 -10.481 6.386 1.00 73.81 151 LEU A O 1
ATOM 1146 N N . ARG A 1 152 ? 14.436 -11.050 7.504 1.00 84.56 152 ARG A N 1
ATOM 1147 C CA . ARG A 1 152 ? 14.197 -10.222 8.694 1.00 84.56 152 ARG A CA 1
ATOM 1148 C C . ARG A 1 152 ? 12.811 -10.469 9.317 1.00 84.56 152 ARG A C 1
ATOM 1150 O O . ARG A 1 152 ? 12.135 -9.524 9.727 1.00 84.56 152 ARG A O 1
ATOM 1157 N N . THR A 1 153 ? 12.370 -11.726 9.404 1.00 82.94 153 THR A N 1
ATOM 1158 C CA . THR A 1 153 ? 10.995 -12.034 9.835 1.00 82.94 153 THR A CA 1
ATOM 1159 C C . THR A 1 153 ? 10.746 -11.707 11.300 1.00 82.94 153 THR A C 1
ATOM 1161 O O . THR A 1 153 ? 9.635 -11.331 11.633 1.00 82.94 153 THR A O 1
ATOM 1164 N N . ASP A 1 154 ? 11.752 -11.771 12.176 1.00 86.88 154 ASP A N 1
ATOM 1165 C CA . ASP A 1 154 ? 11.556 -11.542 13.614 1.00 86.88 154 ASP A CA 1
ATOM 1166 C C . ASP A 1 154 ? 11.025 -10.119 13.929 1.00 86.88 154 ASP A C 1
ATOM 1168 O O . ASP A 1 154 ? 10.005 -9.996 14.616 1.00 86.88 154 ASP A O 1
ATOM 1172 N N . PRO A 1 155 ? 11.651 -9.015 13.455 1.00 90.62 155 PRO A N 1
ATOM 1173 C CA . PRO A 1 155 ? 11.075 -7.675 13.594 1.00 90.62 155 PRO A CA 1
ATOM 1174 C C . PRO A 1 155 ? 9.717 -7.513 12.907 1.00 90.62 155 PRO A C 1
ATOM 1176 O O . PRO A 1 155 ? 8.846 -6.842 13.457 1.00 90.62 155 PRO A O 1
ATOM 1179 N N . VAL A 1 156 ? 9.546 -8.114 11.729 1.00 88.75 156 VAL A N 1
ATOM 1180 C CA . VAL A 1 156 ? 8.331 -8.008 10.907 1.00 88.75 156 VAL A CA 1
ATOM 1181 C C . VAL A 1 156 ? 7.147 -8.698 11.594 1.00 88.75 156 VAL A C 1
ATOM 1183 O O . VAL A 1 156 ? 6.101 -8.089 11.785 1.00 88.75 156 VAL A O 1
ATOM 1186 N N . PHE A 1 157 ? 7.339 -9.913 12.100 1.00 88.62 157 PHE A N 1
ATOM 1187 C CA . PHE A 1 157 ? 6.331 -10.684 12.825 1.00 88.62 157 PHE A CA 1
ATOM 1188 C C . PHE A 1 157 ? 5.954 -10.033 14.161 1.00 88.62 157 PHE A C 1
ATOM 1190 O O . PHE A 1 157 ? 4.781 -9.986 14.541 1.00 88.62 157 PHE A O 1
ATOM 1197 N N . LYS A 1 158 ? 6.939 -9.463 14.874 1.00 90.31 158 LYS A N 1
ATOM 1198 C CA . LYS A 1 158 ? 6.679 -8.656 16.078 1.00 90.31 158 LYS A CA 1
ATOM 1199 C C . LYS A 1 158 ? 5.822 -7.435 15.763 1.00 90.31 158 LYS A C 1
ATOM 1201 O O . LYS A 1 158 ? 4.934 -7.100 16.546 1.00 90.31 158 LYS A O 1
ATOM 1206 N N . ASN A 1 159 ? 6.088 -6.783 14.636 1.00 93.94 159 ASN A N 1
ATOM 1207 C CA . ASN A 1 159 ? 5.333 -5.624 14.188 1.00 93.94 159 ASN A CA 1
ATOM 1208 C C . ASN A 1 159 ? 3.909 -6.011 13.754 1.00 93.94 159 ASN A C 1
ATOM 1210 O O . ASN A 1 159 ? 2.970 -5.345 14.173 1.00 93.94 159 ASN A O 1
ATOM 1214 N N . GLU A 1 160 ? 3.725 -7.132 13.045 1.00 93.06 160 GLU A N 1
ATOM 1215 C CA . GLU A 1 160 ? 2.397 -7.679 12.709 1.00 93.06 160 GLU A CA 1
ATOM 1216 C C . GLU A 1 160 ? 1.586 -8.010 13.971 1.00 93.06 160 GLU A C 1
ATOM 1218 O O . GLU A 1 160 ? 0.427 -7.619 14.110 1.00 93.06 160 GLU A O 1
ATOM 1223 N N . THR A 1 161 ? 2.223 -8.675 14.940 1.00 90.81 161 THR A N 1
ATOM 1224 C CA . THR A 1 161 ? 1.604 -9.008 16.229 1.00 90.81 161 THR A CA 1
ATOM 1225 C C . THR A 1 161 ? 1.144 -7.744 16.954 1.00 90.81 161 THR A C 1
ATOM 1227 O O . THR A 1 161 ? 0.034 -7.703 17.484 1.00 90.81 161 THR A O 1
ATOM 1230 N N . ALA A 1 162 ? 1.971 -6.695 16.970 1.00 92.75 162 ALA A N 1
ATOM 1231 C CA . ALA A 1 162 ? 1.616 -5.405 17.555 1.00 92.75 162 ALA A CA 1
ATOM 1232 C C . ALA A 1 162 ? 0.500 -4.694 16.771 1.00 92.75 162 ALA A C 1
ATOM 1234 O O . ALA A 1 162 ? -0.388 -4.102 17.385 1.00 92.75 162 ALA A O 1
ATOM 1235 N N . ALA A 1 163 ? 0.501 -4.783 15.440 1.00 94.94 163 ALA A N 1
ATOM 1236 C CA . ALA A 1 163 ? -0.546 -4.209 14.608 1.00 94.94 163 ALA A CA 1
ATOM 1237 C C . ALA A 1 163 ? -1.917 -4.806 14.963 1.00 94.94 163 ALA A C 1
ATOM 1239 O O . ALA A 1 163 ? -2.826 -4.059 15.311 1.00 94.94 163 ALA A O 1
ATOM 1240 N N . TYR A 1 164 ? -2.056 -6.133 15.010 1.00 91.88 164 TYR A N 1
ATOM 1241 C CA . TYR A 1 164 ? -3.332 -6.754 15.384 1.00 91.88 164 TYR A CA 1
ATOM 1242 C C . TYR A 1 164 ? -3.682 -6.581 16.869 1.00 91.88 164 TYR A C 1
ATOM 1244 O O . TYR A 1 164 ? -4.774 -6.130 17.201 1.00 91.88 164 TYR A O 1
ATOM 1252 N N . SER A 1 165 ? -2.760 -6.904 17.783 1.00 88.75 165 SER A N 1
ATOM 1253 C CA . SER A 1 165 ? -3.068 -6.922 19.226 1.00 88.75 165 SER A CA 1
ATOM 1254 C C . SER A 1 165 ? -3.194 -5.536 19.861 1.00 88.75 165 SER A C 1
ATOM 1256 O O . SER A 1 165 ? -3.744 -5.415 20.958 1.00 88.75 165 SER A O 1
ATOM 1258 N N . ARG A 1 166 ? -2.651 -4.491 19.219 1.00 92.69 166 ARG A N 1
ATOM 1259 C CA . ARG A 1 166 ? -2.641 -3.124 19.757 1.00 92.69 166 ARG A CA 1
ATOM 1260 C C . ARG A 1 166 ? -3.265 -2.105 18.820 1.00 92.69 166 ARG A C 1
ATOM 1262 O O . ARG A 1 166 ? -4.116 -1.360 19.279 1.00 92.69 166 ARG A O 1
ATOM 1269 N N . VAL A 1 167 ? -2.852 -2.036 17.553 1.00 96.12 167 VAL A N 1
ATOM 1270 C CA . VAL A 1 167 ? -3.340 -0.986 16.637 1.00 96.12 167 VAL A CA 1
ATOM 1271 C C . VAL A 1 167 ? -4.797 -1.213 16.268 1.00 96.12 167 VAL A C 1
ATOM 1273 O O . VAL A 1 167 ? -5.618 -0.336 16.515 1.00 96.12 167 VAL A O 1
ATOM 1276 N N . ILE A 1 168 ? -5.122 -2.394 15.743 1.00 95.44 168 ILE A N 1
ATOM 1277 C CA . ILE A 1 168 ? -6.489 -2.745 15.352 1.00 95.44 168 ILE A CA 1
ATOM 1278 C C . ILE A 1 168 ? -7.420 -2.678 16.556 1.00 95.44 168 ILE A C 1
ATOM 1280 O O . ILE A 1 168 ? -8.419 -1.974 16.493 1.00 95.44 168 ILE A O 1
ATOM 1284 N N . LEU A 1 169 ? -7.026 -3.267 17.688 1.00 93.19 169 LEU A N 1
ATOM 1285 C CA . LEU A 1 169 ? -7.813 -3.192 18.919 1.00 93.19 169 LEU A CA 1
ATOM 1286 C C . LEU A 1 169 ? -8.054 -1.747 19.396 1.00 93.19 169 LEU A C 1
ATOM 1288 O O . LEU A 1 169 ? -9.141 -1.421 19.866 1.00 93.19 169 LEU A O 1
ATOM 1292 N N . SER A 1 170 ? -7.055 -0.863 19.303 1.00 95.44 170 SER A N 1
ATOM 1293 C CA . SER A 1 170 ? -7.233 0.556 19.637 1.00 95.44 170 SER A CA 1
ATOM 1294 C C . SER A 1 170 ? -8.183 1.258 18.668 1.00 95.44 170 SER A C 1
ATOM 1296 O O . SER A 1 170 ? -8.999 2.063 19.104 1.00 95.44 170 SER A O 1
ATOM 1298 N N . PHE A 1 171 ? -8.094 0.962 17.371 1.00 97.25 171 PHE A N 1
ATOM 1299 C CA . PHE A 1 171 ? -8.997 1.529 16.372 1.00 97.25 171 PHE A CA 1
ATOM 1300 C C . PHE A 1 171 ? -10.433 1.029 16.536 1.00 97.25 171 PHE A C 1
ATOM 1302 O O . PHE A 1 171 ? -11.351 1.838 16.449 1.00 97.25 171 PHE A O 1
ATOM 1309 N N . GLU A 1 172 ? -10.637 -0.254 16.833 1.00 94.56 172 GLU A N 1
ATOM 1310 C CA . GLU A 1 172 ? -11.948 -0.825 17.168 1.00 94.56 172 GLU A CA 1
ATOM 1311 C C . GLU A 1 172 ? -12.538 -0.146 18.409 1.00 94.56 172 GLU A C 1
ATOM 1313 O O . GLU A 1 172 ? -13.673 0.310 18.383 1.00 94.56 172 GLU A O 1
ATOM 1318 N N . ARG A 1 173 ? -11.748 0.031 19.477 1.00 93.88 173 ARG A N 1
ATOM 1319 C CA . ARG A 1 173 ? -12.201 0.744 20.687 1.00 93.88 173 ARG A CA 1
ATOM 1320 C C . ARG A 1 173 ? -12.571 2.199 20.422 1.00 93.88 173 ARG A C 1
ATOM 1322 O O . ARG A 1 173 ? -13.523 2.692 21.012 1.00 93.88 173 ARG A O 1
ATOM 1329 N N . PHE A 1 174 ? -11.802 2.877 19.574 1.00 95.44 174 PHE A N 1
ATOM 1330 C CA . PHE A 1 174 ? -12.026 4.279 19.232 1.00 95.44 174 PHE A CA 1
ATOM 1331 C C . PHE A 1 174 ? -13.260 4.473 18.336 1.00 95.44 174 PHE A C 1
ATOM 1333 O O . PHE A 1 174 ? -14.021 5.415 18.531 1.00 95.44 174 PHE A O 1
ATOM 1340 N N . SER A 1 175 ? -13.462 3.594 17.352 1.00 94.50 175 SER A N 1
ATOM 1341 C CA . SER A 1 175 ? -14.558 3.708 16.376 1.00 94.50 175 SER A CA 1
ATOM 1342 C C . SER A 1 175 ? -15.853 2.998 16.785 1.00 94.50 175 SER A C 1
ATOM 1344 O O . SER A 1 175 ? -16.914 3.330 16.253 1.00 94.50 175 SER A O 1
ATOM 1346 N N . GLY A 1 176 ? -15.782 2.052 17.726 1.00 89.31 176 GLY A N 1
ATOM 1347 C CA . GLY A 1 176 ? -16.874 1.138 18.064 1.00 89.31 176 GLY A CA 1
ATOM 1348 C C . GLY A 1 176 ? -17.186 0.153 16.931 1.00 89.31 176 GLY A C 1
ATOM 1349 O O . GLY A 1 176 ? -16.447 0.048 15.955 1.00 89.31 176 GLY A O 1
ATOM 1350 N N . ASP A 1 177 ? -18.331 -0.527 17.014 1.00 77.81 177 ASP A N 1
ATOM 1351 C CA . ASP A 1 177 ? -18.793 -1.495 15.997 1.00 77.81 177 ASP A CA 1
ATOM 1352 C C . ASP A 1 177 ? -19.451 -0.823 14.768 1.00 77.81 177 ASP A C 1
ATOM 1354 O O . ASP A 1 177 ? -20.351 -1.367 14.125 1.00 77.81 177 ASP A O 1
ATOM 1358 N N . GLY A 1 178 ? -19.047 0.414 14.464 1.00 77.50 178 GLY A N 1
ATOM 1359 C CA . GLY A 1 178 ? -19.618 1.231 13.395 1.00 77.50 178 GLY A CA 1
ATOM 1360 C C . GLY A 1 178 ? -19.097 0.892 11.993 1.00 77.50 178 GLY A C 1
ATOM 1361 O O . GLY A 1 178 ? -18.206 0.071 11.795 1.00 77.50 178 GLY A O 1
ATOM 1362 N N . GLU A 1 179 ? -19.621 1.596 10.984 1.00 83.62 179 GLU A N 1
ATOM 1363 C CA . GLU A 1 179 ? -19.231 1.435 9.568 1.00 83.62 179 GLU A CA 1
ATOM 1364 C C . GLU A 1 179 ? -17.727 1.661 9.312 1.00 83.62 179 GLU A C 1
ATOM 1366 O O . GLU A 1 179 ? -17.157 1.077 8.382 1.00 83.62 179 GLU A O 1
ATOM 1371 N N . ASP A 1 180 ? -17.102 2.511 10.132 1.00 89.75 180 ASP A N 1
ATOM 1372 C CA . ASP A 1 180 ? -15.698 2.912 10.030 1.00 89.75 180 ASP A CA 1
ATOM 1373 C C . ASP A 1 180 ? -14.749 2.040 10.872 1.00 89.75 180 ASP A C 1
ATOM 1375 O O . ASP A 1 180 ? -13.554 2.332 10.920 1.00 89.75 180 ASP A O 1
ATOM 1379 N N . ALA A 1 181 ? -15.246 0.965 11.497 1.00 90.25 181 ALA A N 1
ATOM 1380 C CA . ALA A 1 181 ? -14.398 -0.016 12.165 1.00 90.25 181 ALA A CA 1
ATOM 1381 C C . ALA A 1 181 ? -13.369 -0.625 11.184 1.00 90.25 181 ALA A C 1
ATOM 1383 O O . ALA A 1 181 ? -13.666 -0.788 9.990 1.00 90.25 181 ALA A O 1
ATOM 1384 N N . PRO A 1 182 ? -12.154 -0.983 11.650 1.00 91.31 182 PRO A N 1
ATOM 1385 C CA . PRO A 1 182 ? -11.140 -1.593 10.797 1.00 91.31 182 PRO A CA 1
ATOM 1386 C C . PRO A 1 182 ? -11.653 -2.857 10.101 1.00 91.31 182 PRO A C 1
ATOM 1388 O O . PRO A 1 182 ? -12.018 -3.838 10.744 1.00 91.31 182 PRO A O 1
ATOM 1391 N N . ARG A 1 183 ? -11.618 -2.882 8.767 1.00 94.62 183 ARG A N 1
ATOM 1392 C CA . ARG A 1 183 ? -12.027 -4.057 7.983 1.00 94.62 183 ARG A CA 1
ATOM 1393 C C . ARG A 1 183 ? -10.850 -4.984 7.713 1.00 94.62 183 ARG A C 1
ATOM 1395 O O . ARG A 1 183 ? -10.383 -5.133 6.583 1.00 94.62 183 ARG A O 1
ATOM 1402 N N . VAL A 1 184 ? -10.383 -5.613 8.779 1.00 94.25 184 VAL A N 1
ATOM 1403 C CA . VAL A 1 184 ? -9.332 -6.638 8.778 1.00 94.25 184 VAL A CA 1
ATOM 1404 C C . VAL A 1 184 ? -9.916 -7.966 9.278 1.00 94.25 184 VAL A C 1
ATOM 1406 O O . VAL A 1 184 ? -11.003 -7.958 9.856 1.00 94.25 184 VAL A O 1
ATOM 1409 N N . PRO A 1 185 ? -9.257 -9.119 9.064 1.00 88.19 185 PRO A N 1
ATOM 1410 C CA . PRO A 1 185 ? -9.668 -10.364 9.705 1.00 88.19 185 PRO A CA 1
ATOM 1411 C C . PRO A 1 185 ? -9.689 -10.212 11.224 1.00 88.19 185 PRO A C 1
ATOM 1413 O O . PRO A 1 185 ? -8.750 -9.647 11.798 1.00 88.19 185 PRO A O 1
ATOM 1416 N N . LYS A 1 186 ? -10.704 -10.777 11.887 1.00 87.31 186 LYS A N 1
ATOM 1417 C CA . LYS A 1 186 ? -10.736 -10.782 13.350 1.00 87.31 186 LYS A CA 1
ATOM 1418 C C . LYS A 1 186 ? -9.509 -11.511 13.897 1.00 87.31 186 LYS A C 1
ATOM 1420 O O . LYS A 1 186 ? -9.260 -12.675 13.577 1.00 87.31 186 LYS A O 1
ATOM 1425 N N . CYS A 1 187 ? -8.744 -10.830 14.746 1.00 85.56 187 CYS A N 1
ATOM 1426 C CA . CYS A 1 187 ? -7.600 -11.426 15.423 1.00 85.56 187 CYS A CA 1
ATOM 1427 C C . CYS A 1 187 ? -8.063 -12.170 16.678 1.00 85.56 187 CYS A C 1
ATOM 1429 O O . CYS A 1 187 ? -8.447 -11.556 17.670 1.00 85.56 187 CYS A O 1
ATOM 1431 N N . LEU A 1 188 ? -7.989 -13.501 16.652 1.00 80.06 188 LEU A N 1
ATOM 1432 C CA . LEU A 1 188 ? -8.368 -14.356 17.782 1.00 80.06 188 LEU A CA 1
ATOM 1433 C C . LEU A 1 188 ? -7.215 -14.541 18.769 1.00 80.06 188 LEU A C 1
ATOM 1435 O O . LEU A 1 188 ? -7.430 -14.705 19.968 1.00 80.06 188 LEU A O 1
ATOM 1439 N N . HIS A 1 189 ? -5.980 -14.525 18.267 1.00 79.81 189 HIS A N 1
ATOM 1440 C CA . HIS A 1 189 ? -4.788 -14.638 19.091 1.00 79.81 189 HIS A CA 1
ATOM 1441 C C . HIS A 1 189 ? -3.591 -13.986 18.407 1.00 79.81 189 HIS A C 1
ATOM 1443 O O . HIS A 1 189 ? -3.280 -14.294 17.262 1.00 79.81 189 HIS A O 1
ATOM 1449 N N . ALA A 1 190 ? -2.878 -13.139 19.138 1.00 73.31 190 ALA A N 1
ATOM 1450 C CA . ALA A 1 190 ? -1.597 -12.587 18.727 1.00 73.31 190 ALA A CA 1
ATOM 1451 C C . ALA A 1 190 ? -0.781 -12.346 20.002 1.00 73.31 190 ALA A C 1
ATOM 1453 O O . ALA A 1 190 ? -1.049 -11.402 20.746 1.00 73.31 190 ALA A O 1
ATOM 1454 N N . ASN A 1 191 ? 0.154 -13.246 20.318 1.00 65.12 191 ASN A N 1
ATOM 1455 C CA . ASN A 1 191 ? 0.923 -13.170 21.559 1.00 65.12 191 ASN A CA 1
ATOM 1456 C C . ASN A 1 191 ? 2.417 -13.423 21.324 1.00 65.12 191 ASN A C 1
ATOM 1458 O O . ASN A 1 191 ? 2.809 -14.460 20.798 1.00 65.12 191 ASN A O 1
ATOM 1462 N N . LEU A 1 192 ? 3.243 -12.484 21.793 1.00 53.12 192 LEU A N 1
ATOM 1463 C CA . LEU A 1 192 ? 4.708 -12.567 21.780 1.00 53.12 192 LEU A CA 1
ATOM 1464 C C . LEU A 1 192 ? 5.287 -13.406 22.934 1.00 53.12 192 LEU A C 1
ATOM 1466 O O . LEU A 1 192 ? 6.480 -13.689 22.943 1.00 53.12 192 LEU A O 1
ATOM 1470 N N . ALA A 1 193 ? 4.479 -13.747 23.943 1.00 46.12 193 ALA A N 1
ATOM 1471 C CA . ALA A 1 193 ? 4.920 -14.422 25.164 1.00 46.12 193 ALA A CA 1
ATOM 1472 C C . ALA A 1 193 ? 4.918 -15.956 25.057 1.00 46.12 193 ALA A C 1
ATOM 1474 O O . ALA A 1 193 ? 5.590 -16.624 25.844 1.00 46.12 193 ALA A O 1
ATOM 1475 N N . PHE A 1 194 ? 4.182 -16.531 24.100 1.00 41.62 194 PHE A N 1
ATOM 1476 C CA . PHE A 1 194 ? 4.218 -17.971 23.856 1.00 41.62 194 PHE A CA 1
ATOM 1477 C C . PHE A 1 194 ? 5.390 -18.324 22.943 1.00 41.62 194 PHE A C 1
ATOM 1479 O O . PHE A 1 194 ? 5.611 -17.674 21.928 1.00 41.62 194 PHE A O 1
ATOM 1486 N N . ARG A 1 195 ? 6.088 -19.420 23.266 1.00 41.69 195 ARG A N 1
ATOM 1487 C CA . ARG A 1 195 ? 7.244 -19.973 22.528 1.00 41.69 195 ARG A CA 1
ATOM 1488 C C . ARG A 1 195 ? 7.004 -20.283 21.036 1.00 41.69 195 ARG A C 1
ATOM 1490 O O . ARG A 1 195 ? 7.921 -20.768 20.383 1.00 41.69 195 ARG A O 1
ATOM 1497 N N . ASN A 1 196 ? 5.806 -20.041 20.504 1.00 51.59 196 ASN A N 1
ATOM 1498 C CA . ASN A 1 196 ? 5.381 -20.546 19.204 1.00 51.59 196 ASN A CA 1
ATOM 1499 C C . ASN A 1 196 ? 5.190 -19.476 18.117 1.00 51.59 196 ASN A C 1
ATOM 1501 O O . ASN A 1 196 ? 4.899 -19.884 16.998 1.00 51.59 196 ASN A O 1
ATOM 1505 N N . ASP A 1 197 ? 5.370 -18.175 18.400 1.00 69.69 197 ASP A N 1
ATOM 1506 C CA . ASP A 1 197 ? 5.268 -17.083 17.408 1.00 69.69 197 ASP A CA 1
ATOM 1507 C C . ASP A 1 197 ? 4.079 -17.273 16.443 1.00 69.69 197 ASP A C 1
ATOM 1509 O O . ASP A 1 197 ? 4.256 -17.541 15.250 1.00 69.69 197 ASP A O 1
ATOM 1513 N N . VAL A 1 198 ? 2.855 -17.218 16.978 1.00 77.94 198 VAL A N 1
ATOM 1514 C CA . VAL A 1 198 ? 1.634 -17.521 16.219 1.00 77.94 198 VAL A CA 1
ATOM 1515 C C . VAL A 1 198 ? 0.665 -16.347 16.243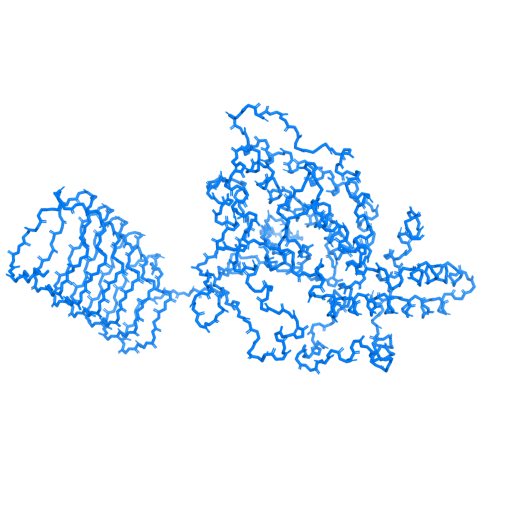 1.00 77.94 198 VAL A C 1
ATOM 1517 O O . VAL A 1 198 ? 0.359 -15.809 17.308 1.00 77.94 198 VAL A O 1
ATOM 1520 N N . ILE A 1 199 ? 0.123 -16.024 15.069 1.00 80.12 199 ILE A N 1
ATOM 1521 C CA . ILE A 1 199 ? -1.060 -15.176 14.919 1.00 80.12 199 ILE A CA 1
ATOM 1522 C C . ILE A 1 199 ? -2.199 -16.057 14.387 1.00 80.12 199 ILE A C 1
ATOM 1524 O O . ILE A 1 199 ? -2.038 -16.753 13.382 1.00 80.12 199 ILE A O 1
ATOM 1528 N N . VAL A 1 200 ? -3.335 -16.053 15.087 1.00 82.56 200 VAL A N 1
ATOM 1529 C CA . VAL A 1 200 ? -4.568 -16.757 14.712 1.00 82.56 200 VAL A CA 1
ATOM 1530 C C . VAL A 1 200 ? -5.584 -15.719 14.257 1.00 82.56 200 VAL A C 1
ATOM 1532 O O . VAL A 1 200 ? -6.014 -14.878 15.051 1.00 82.56 200 VAL A O 1
ATOM 1535 N N . LEU A 1 201 ? -5.971 -15.798 12.989 1.00 82.31 201 LEU A N 1
ATOM 1536 C CA . LEU A 1 201 ? -6.929 -14.902 12.355 1.00 82.31 201 LEU A CA 1
ATOM 1537 C C . LEU A 1 201 ? -8.161 -15.681 11.891 1.00 82.31 201 LEU A C 1
ATOM 1539 O O . LEU A 1 201 ? -8.091 -16.878 11.599 1.00 82.31 201 LEU A O 1
ATOM 1543 N N . GLU A 1 202 ? -9.282 -14.979 11.795 1.00 85.94 202 GLU A N 1
ATOM 1544 C CA . GLU A 1 202 ? -10.454 -15.428 11.051 1.00 85.94 202 GLU A CA 1
ATOM 1545 C C . GLU A 1 202 ? -10.080 -15.796 9.608 1.00 85.94 202 GLU A C 1
ATOM 1547 O O . GLU A 1 202 ? -9.350 -15.064 8.933 1.00 85.94 202 GLU A O 1
ATOM 1552 N N . ASP A 1 203 ? -10.597 -16.927 9.125 1.00 83.94 203 ASP A N 1
ATOM 1553 C CA . ASP A 1 203 ? -10.575 -17.224 7.698 1.00 83.94 203 ASP A CA 1
ATOM 1554 C C . ASP A 1 203 ? -11.781 -16.579 7.016 1.00 83.94 203 ASP A C 1
ATOM 1556 O O . ASP A 1 203 ? -12.931 -16.889 7.325 1.00 83.94 203 ASP A O 1
ATOM 1560 N N . LEU A 1 204 ? -11.506 -15.691 6.065 1.00 87.12 204 LEU A N 1
ATOM 1561 C CA . LEU A 1 204 ? -12.522 -14.960 5.315 1.00 87.12 204 LEU A CA 1
ATOM 1562 C C . LEU A 1 204 ? -12.979 -15.701 4.046 1.00 87.12 204 LEU A C 1
ATOM 1564 O O . LEU A 1 204 ? -13.969 -15.295 3.434 1.00 87.12 204 LEU A O 1
ATOM 1568 N N . GLN A 1 205 ? -12.313 -16.794 3.646 1.00 84.81 205 GLN A N 1
ATOM 1569 C CA . GLN A 1 205 ? -12.718 -17.572 2.467 1.00 84.81 205 GLN A CA 1
ATOM 1570 C C . GLN A 1 205 ? -14.146 -18.135 2.575 1.00 84.81 205 GLN A C 1
ATOM 1572 O O . GLN A 1 205 ? -14.896 -17.996 1.606 1.00 84.81 205 GLN A O 1
ATOM 1577 N N . PRO A 1 206 ? -14.592 -18.701 3.721 1.00 85.56 206 PRO A N 1
ATOM 1578 C CA . PRO A 1 206 ? -15.976 -19.147 3.888 1.00 85.56 206 PRO A CA 1
ATOM 1579 C C . PRO A 1 206 ? -17.006 -18.021 3.740 1.00 85.56 206 PRO A C 1
ATOM 1581 O O . PRO A 1 206 ? -18.136 -18.281 3.340 1.00 85.56 206 PRO A O 1
ATOM 1584 N N . ALA A 1 207 ? -16.616 -16.772 4.014 1.00 85.88 207 ALA A N 1
ATOM 1585 C CA . ALA A 1 207 ? -17.452 -15.589 3.814 1.00 85.88 207 ALA A CA 1
ATOM 1586 C C . ALA A 1 207 ? -17.430 -15.071 2.357 1.00 85.88 207 ALA A C 1
ATOM 1588 O O . ALA A 1 207 ? -17.951 -13.993 2.073 1.00 85.88 207 ALA A O 1
ATOM 1589 N N . GLY A 1 208 ? -16.836 -15.820 1.421 1.00 89.88 208 GLY A N 1
ATOM 1590 C CA . GLY A 1 208 ? -16.811 -15.500 -0.009 1.00 89.88 208 GLY A CA 1
ATOM 1591 C C . GLY A 1 208 ? -15.749 -14.475 -0.412 1.00 89.88 208 GLY A C 1
ATOM 1592 O O . GLY A 1 208 ? -15.759 -13.996 -1.549 1.00 89.88 208 GLY A O 1
ATOM 1593 N N . PHE A 1 209 ? -14.834 -14.125 0.494 1.00 90.69 209 PHE A N 1
ATOM 1594 C CA . PHE A 1 209 ? -13.709 -13.254 0.179 1.00 90.69 209 PHE A CA 1
ATOM 1595 C C . PHE A 1 209 ? -12.616 -14.025 -0.557 1.00 90.69 209 PHE A C 1
ATOM 1597 O O . PHE A 1 209 ? -12.223 -15.123 -0.162 1.00 90.69 209 PHE A O 1
ATOM 1604 N N . ARG A 1 210 ? -12.082 -13.424 -1.619 1.00 92.06 210 ARG A N 1
ATOM 1605 C CA . ARG A 1 210 ? -11.003 -14.002 -2.424 1.00 92.06 210 ARG A CA 1
ATOM 1606 C C . ARG A 1 210 ? -10.004 -12.943 -2.865 1.00 92.06 210 ARG A C 1
ATOM 1608 O O . ARG A 1 210 ? -10.342 -11.772 -3.009 1.00 92.06 210 ARG A O 1
ATOM 1615 N N . MET A 1 211 ? -8.773 -13.379 -3.086 1.00 87.81 211 MET A N 1
ATOM 1616 C CA . MET A 1 211 ? -7.704 -12.544 -3.627 1.00 87.81 211 MET A CA 1
ATOM 1617 C C . MET A 1 211 ? -7.848 -12.428 -5.149 1.00 87.81 211 MET A C 1
ATOM 1619 O O . MET A 1 211 ? -8.234 -13.394 -5.810 1.00 87.81 211 MET A O 1
ATOM 1623 N N . CYS A 1 212 ? -7.538 -11.257 -5.705 1.00 90.31 212 CYS A N 1
ATOM 1624 C CA . CYS A 1 212 ? -7.446 -11.074 -7.155 1.00 90.31 212 CYS A CA 1
ATOM 1625 C C . CYS A 1 212 ? -6.097 -11.568 -7.694 1.00 90.31 212 CYS A C 1
ATOM 1627 O O . CYS A 1 212 ? -5.100 -11.589 -6.974 1.00 90.31 212 CYS A O 1
ATOM 1629 N N . ASP A 1 213 ? -6.048 -11.910 -8.982 1.00 88.31 213 ASP A N 1
ATOM 1630 C CA . ASP A 1 213 ? -4.791 -12.272 -9.636 1.00 88.31 213 ASP A CA 1
ATOM 1631 C C . ASP A 1 213 ? -3.898 -11.035 -9.840 1.00 88.31 213 ASP A C 1
ATOM 1633 O O . ASP A 1 213 ? -4.239 -10.092 -10.558 1.00 88.31 213 ASP A O 1
ATOM 1637 N N . ARG A 1 214 ? -2.720 -11.050 -9.212 1.00 87.19 214 ARG A N 1
ATOM 1638 C CA . ARG A 1 214 ? -1.708 -9.989 -9.315 1.00 87.19 214 ARG A CA 1
ATOM 1639 C C . ARG A 1 214 ? -1.125 -9.802 -10.713 1.00 87.19 214 ARG A C 1
ATOM 1641 O O . ARG A 1 214 ? -0.660 -8.699 -11.023 1.00 87.19 214 ARG A O 1
ATOM 1648 N N . GLN A 1 215 ? -1.145 -10.839 -11.549 1.00 89.44 215 GLN A N 1
ATOM 1649 C CA . GLN A 1 215 ? -0.647 -10.748 -12.920 1.00 89.44 215 GLN A CA 1
ATOM 1650 C C . GLN A 1 215 ? -1.605 -9.943 -13.805 1.00 89.44 215 GLN A C 1
ATOM 1652 O O . GLN A 1 215 ? -1.136 -9.150 -14.623 1.00 89.44 215 GLN A O 1
ATOM 1657 N N . GLU A 1 216 ? -2.912 -10.064 -13.556 1.00 91.75 216 GLU A N 1
ATOM 1658 C CA . GLU A 1 216 ? -3.989 -9.349 -14.256 1.00 91.75 216 GLU A CA 1
ATOM 1659 C C . GLU A 1 216 ? -4.223 -7.926 -13.727 1.00 91.75 216 GLU A C 1
ATOM 1661 O O . GLU A 1 216 ? -4.859 -7.106 -14.386 1.00 91.75 216 GLU A O 1
ATOM 1666 N N . GLY A 1 217 ? -3.704 -7.607 -12.538 1.00 92.56 217 GLY A N 1
ATOM 1667 C CA . GLY A 1 217 ? -3.886 -6.300 -11.913 1.00 92.56 217 GLY A CA 1
ATOM 1668 C C . GLY A 1 217 ? -5.353 -5.964 -11.611 1.00 92.56 217 GLY A C 1
ATOM 1669 O O . GLY A 1 217 ? -6.279 -6.744 -11.826 1.00 92.56 217 GLY A O 1
ATOM 1670 N N . LEU A 1 218 ? -5.574 -4.771 -11.062 1.00 95.75 218 LEU A N 1
ATOM 1671 C CA . LEU A 1 218 ? -6.906 -4.288 -10.711 1.00 95.75 218 LEU A CA 1
ATOM 1672 C C . LEU A 1 218 ? -7.454 -3.324 -11.762 1.00 95.75 218 LEU A C 1
ATOM 1674 O O . LEU A 1 218 ? -6.763 -2.422 -12.251 1.00 95.75 218 LEU A O 1
ATOM 1678 N N . ASP A 1 219 ? -8.742 -3.490 -12.061 1.00 95.25 219 ASP A N 1
ATOM 1679 C CA . ASP A 1 219 ? -9.517 -2.508 -12.811 1.00 95.25 219 ASP A CA 1
ATOM 1680 C C . ASP A 1 219 ? -9.930 -1.318 -11.929 1.00 95.25 219 ASP A C 1
ATOM 1682 O O . ASP A 1 219 ? -9.604 -1.237 -10.740 1.00 95.25 219 ASP A O 1
ATOM 1686 N N . LEU A 1 220 ? -10.629 -0.358 -12.537 1.00 96.50 220 LEU A N 1
ATOM 1687 C CA . LEU A 1 220 ? -11.038 0.879 -11.881 1.00 96.50 220 LEU A CA 1
ATOM 1688 C C . LEU A 1 220 ? -11.898 0.640 -10.635 1.00 96.50 220 LEU A C 1
ATOM 1690 O O . LEU A 1 220 ? -11.668 1.287 -9.617 1.00 96.50 220 LEU A O 1
ATOM 1694 N N . GLU A 1 221 ? -12.873 -0.263 -10.705 1.00 96.12 221 GLU A N 1
ATOM 1695 C CA . GLU A 1 221 ? -13.858 -0.435 -9.634 1.00 96.12 221 GLU A CA 1
ATOM 1696 C C . GLU A 1 221 ? -13.238 -1.135 -8.422 1.00 96.12 221 GLU A C 1
ATOM 1698 O O . GLU A 1 221 ? -13.407 -0.670 -7.294 1.00 96.12 221 GLU A O 1
ATOM 1703 N N . HIS A 1 222 ? -12.399 -2.152 -8.643 1.00 97.44 222 HIS A N 1
ATOM 1704 C CA . HIS A 1 222 ? -11.610 -2.742 -7.557 1.00 97.44 222 HIS A CA 1
ATOM 1705 C C . HIS A 1 222 ? -10.623 -1.729 -6.966 1.00 97.44 222 HIS A C 1
ATOM 1707 O O . HIS A 1 222 ? -10.465 -1.651 -5.748 1.00 97.44 222 HIS A O 1
ATOM 1713 N N . SER A 1 223 ? -9.981 -0.922 -7.818 1.00 98.19 223 SER A N 1
ATOM 1714 C CA . SER A 1 223 ? -9.012 0.084 -7.376 1.00 98.19 223 SER A CA 1
ATOM 1715 C C . SER A 1 223 ? -9.651 1.189 -6.540 1.00 98.19 223 SER A C 1
ATOM 1717 O O . SER A 1 223 ? -9.070 1.618 -5.542 1.00 98.19 223 SER A O 1
ATOM 1719 N N . LYS A 1 224 ? -10.855 1.638 -6.913 1.00 98.06 224 LYS A N 1
ATOM 1720 C CA . LYS A 1 224 ? -11.642 2.585 -6.117 1.00 98.06 224 LYS A CA 1
ATOM 1721 C C . LYS A 1 224 ? -11.978 1.995 -4.758 1.00 98.06 224 LYS A C 1
ATOM 1723 O O . LYS A 1 224 ? -11.707 2.651 -3.759 1.00 98.06 224 LYS A O 1
ATOM 1728 N N . LEU A 1 225 ? -12.519 0.777 -4.718 1.00 97.81 225 LEU A N 1
ATOM 1729 C CA . LEU A 1 225 ? -12.962 0.168 -3.466 1.00 97.81 225 LEU A CA 1
ATOM 1730 C C . LEU A 1 225 ? -11.789 -0.087 -2.504 1.00 97.81 225 LEU A C 1
ATOM 1732 O O . LEU A 1 225 ? -11.888 0.221 -1.318 1.00 97.81 225 LEU A O 1
ATOM 1736 N N . ALA A 1 226 ? -10.644 -0.541 -3.025 1.00 98.44 226 ALA A N 1
ATOM 1737 C CA . ALA A 1 226 ? -9.410 -0.690 -2.254 1.00 98.44 226 ALA A CA 1
ATOM 1738 C C . ALA A 1 226 ? -8.927 0.645 -1.662 1.00 98.44 226 ALA A C 1
ATOM 1740 O O . ALA A 1 226 ? -8.649 0.735 -0.468 1.00 98.44 226 ALA A O 1
ATOM 1741 N N . LEU A 1 227 ? -8.866 1.712 -2.466 1.00 98.69 227 LEU A N 1
ATOM 1742 C CA . LEU A 1 227 ? -8.446 3.031 -1.981 1.00 98.69 227 LEU A CA 1
ATOM 1743 C C . LEU A 1 227 ? -9.461 3.672 -1.029 1.00 98.69 227 LEU A C 1
ATOM 1745 O O . LEU A 1 227 ? -9.067 4.415 -0.134 1.00 98.69 227 LEU A O 1
ATOM 1749 N N . GLN A 1 228 ? -10.755 3.403 -1.201 1.00 98.56 228 GLN A N 1
ATOM 1750 C CA . GLN A 1 228 ? -11.791 3.848 -0.273 1.00 98.56 228 GLN A CA 1
ATOM 1751 C C . GLN A 1 228 ? -11.645 3.170 1.091 1.00 98.56 228 GLN A C 1
ATOM 1753 O O . GLN A 1 228 ? -11.799 3.849 2.105 1.00 98.56 228 GLN A O 1
ATOM 1758 N N . GLU A 1 229 ? -11.324 1.873 1.121 1.00 98.50 229 GLU A N 1
ATOM 1759 C CA . GLU A 1 229 ? -11.019 1.147 2.357 1.00 98.50 229 GLU A CA 1
ATOM 1760 C C . GLU A 1 229 ? -9.732 1.658 3.016 1.00 98.50 229 GLU A C 1
ATOM 1762 O O . GLU A 1 229 ? -9.727 2.009 4.194 1.00 98.50 229 GLU A O 1
ATOM 1767 N N . LEU A 1 230 ? -8.655 1.823 2.244 1.00 98.75 230 LEU A N 1
ATOM 1768 C CA . LEU A 1 230 ? -7.414 2.416 2.749 1.00 98.75 230 LEU A CA 1
ATOM 1769 C C . LEU A 1 230 ? -7.656 3.802 3.367 1.00 98.75 230 LEU A C 1
ATOM 1771 O O . LEU A 1 230 ? -7.104 4.143 4.410 1.00 98.75 230 LEU A O 1
ATOM 1775 N N . ALA A 1 231 ? -8.498 4.613 2.729 1.00 98.75 231 ALA A N 1
ATOM 1776 C CA . ALA A 1 231 ? -8.859 5.928 3.229 1.00 98.75 231 ALA A CA 1
ATOM 1777 C C . ALA A 1 231 ? -9.627 5.868 4.559 1.00 98.75 231 ALA A C 1
ATOM 1779 O O . ALA A 1 231 ? -9.368 6.698 5.428 1.00 98.75 231 ALA A O 1
ATOM 1780 N N . ARG A 1 232 ? -10.527 4.890 4.742 1.00 98.50 232 ARG A N 1
ATOM 1781 C CA . ARG A 1 232 ? -11.210 4.653 6.027 1.00 98.50 232 ARG A CA 1
ATOM 1782 C C . ARG A 1 232 ? -10.212 4.250 7.111 1.00 98.50 232 ARG A C 1
ATOM 1784 O O . ARG A 1 232 ? -10.207 4.849 8.184 1.00 98.50 232 ARG A O 1
ATOM 1791 N N . TYR A 1 233 ? -9.285 3.349 6.789 1.00 98.56 233 TYR A N 1
ATOM 1792 C CA . TYR A 1 233 ? -8.191 2.969 7.684 1.00 98.56 233 TYR A CA 1
ATOM 1793 C C . TYR A 1 233 ? -7.322 4.172 8.108 1.00 98.56 233 TYR A C 1
ATOM 1795 O O . TYR A 1 233 ? -7.042 4.366 9.289 1.00 98.56 233 TYR A O 1
ATOM 1803 N N . HIS A 1 234 ? -6.948 5.049 7.173 1.00 98.75 234 HIS A N 1
ATOM 1804 C CA . HIS A 1 234 ? -6.192 6.264 7.495 1.00 98.75 234 HIS A CA 1
ATOM 1805 C C . HIS A 1 234 ? -7.007 7.308 8.275 1.00 98.75 234 HIS A C 1
ATOM 1807 O O . HIS A 1 234 ? -6.436 8.030 9.099 1.00 98.75 234 HIS A O 1
ATOM 1813 N N . ALA A 1 235 ? -8.324 7.390 8.057 1.00 98.56 235 ALA A N 1
ATOM 1814 C CA . ALA A 1 235 ? -9.202 8.294 8.798 1.00 98.56 235 ALA A CA 1
ATOM 1815 C C . ALA A 1 235 ? -9.227 7.964 10.296 1.00 98.56 235 ALA A C 1
ATOM 1817 O O . ALA A 1 235 ? -9.153 8.890 11.102 1.00 98.56 235 ALA A O 1
ATOM 1818 N N . LEU A 1 236 ? -9.234 6.675 10.663 1.00 98.44 236 LEU A N 1
ATOM 1819 C CA . LEU A 1 236 ? -9.116 6.220 12.056 1.00 98.44 236 LEU A CA 1
ATOM 1820 C C . LEU A 1 236 ? -7.870 6.796 12.725 1.00 98.44 236 LEU A C 1
ATOM 1822 O O . LEU A 1 236 ? -7.948 7.379 13.804 1.00 98.44 236 LEU A O 1
ATOM 1826 N N . SER A 1 237 ? -6.723 6.710 12.047 1.00 98.19 237 SER A N 1
ATOM 1827 C CA . SER A 1 237 ? -5.473 7.261 12.565 1.00 98.19 237 SER A CA 1
ATOM 1828 C C . SER A 1 237 ? -5.530 8.779 12.754 1.00 98.19 237 SER A C 1
ATOM 1830 O O . SER A 1 237 ? -4.986 9.270 13.740 1.00 98.19 237 SER A O 1
ATOM 1832 N N . LEU A 1 238 ? -6.119 9.531 11.817 1.00 98.38 238 LEU A N 1
ATOM 1833 C CA . LEU A 1 238 ? -6.193 10.996 11.906 1.00 98.38 238 LEU A CA 1
ATOM 1834 C C . LEU A 1 238 ? -7.178 11.450 12.984 1.00 98.38 238 LEU A C 1
ATOM 1836 O O . LEU A 1 238 ? -6.848 12.331 13.774 1.00 98.38 238 LEU A O 1
ATOM 1840 N N . ALA A 1 239 ? -8.359 10.834 13.038 1.00 98.12 239 ALA A N 1
ATOM 1841 C CA . ALA A 1 239 ? -9.387 11.163 14.015 1.00 98.12 239 ALA A CA 1
ATOM 1842 C C . ALA A 1 239 ? -8.939 10.797 15.438 1.00 98.12 239 ALA A C 1
ATOM 1844 O O . ALA A 1 239 ? -9.026 11.635 16.331 1.00 98.12 239 ALA A O 1
ATOM 1845 N N . MET A 1 240 ? -8.357 9.609 15.645 1.00 98.00 240 MET A N 1
ATOM 1846 C CA . MET A 1 240 ? -7.842 9.201 16.958 1.00 98.00 240 MET A CA 1
ATOM 1847 C C . MET A 1 240 ? -6.698 10.110 17.422 1.00 98.00 240 MET A C 1
ATOM 1849 O O . MET A 1 240 ? -6.627 10.483 18.587 1.00 98.00 240 MET A O 1
ATOM 1853 N N . LYS A 1 241 ? -5.808 10.518 16.511 1.00 97.62 241 LYS A N 1
ATOM 1854 C CA . LYS A 1 241 ? -4.729 11.468 16.813 1.00 97.62 241 LYS A CA 1
ATOM 1855 C C . LYS A 1 241 ? -5.246 12.845 17.230 1.00 97.62 241 LYS A C 1
ATOM 1857 O O . LYS A 1 241 ? -4.590 13.508 18.029 1.00 97.62 241 LYS A O 1
ATOM 1862 N N . LEU A 1 242 ? -6.380 13.270 16.676 1.00 97.38 242 LEU A N 1
ATOM 1863 C CA . LEU A 1 242 ? -7.009 14.549 16.984 1.00 97.38 242 LEU A CA 1
ATOM 1864 C C . LEU A 1 242 ? -7.789 14.505 18.305 1.00 97.38 242 LEU A C 1
ATOM 1866 O O . LEU A 1 242 ? -7.606 15.381 19.144 1.00 97.38 242 LEU A O 1
ATOM 1870 N N . LEU A 1 243 ? -8.634 13.488 18.491 1.00 97.75 243 LEU A N 1
ATOM 1871 C CA . LEU A 1 243 ? -9.550 13.391 19.632 1.00 97.75 243 LEU A CA 1
ATOM 1872 C C . LEU A 1 243 ? -8.913 12.749 20.870 1.00 97.75 243 LEU A C 1
ATOM 1874 O O . LEU A 1 243 ? -9.208 13.149 21.994 1.00 97.75 243 LEU A O 1
ATOM 1878 N N . GLU A 1 244 ? -8.021 11.775 20.679 1.00 97.56 244 GLU A N 1
ATOM 1879 C CA . GLU A 1 244 ? -7.389 10.999 21.750 1.00 97.56 244 GLU A CA 1
ATOM 1880 C C . GLU A 1 244 ? -5.854 10.922 21.590 1.00 97.56 244 GLU A C 1
ATOM 1882 O O . GLU A 1 244 ? -5.280 9.827 21.507 1.00 97.56 244 GLU A O 1
ATOM 1887 N N . PRO A 1 245 ? -5.134 12.062 21.574 1.00 97.56 245 PRO A N 1
ATOM 1888 C CA . PRO A 1 245 ? -3.710 12.114 21.227 1.00 97.56 245 PRO A CA 1
ATOM 1889 C C . PRO A 1 245 ? -2.831 11.199 22.092 1.00 97.56 245 PRO A C 1
ATOM 1891 O O . PRO A 1 245 ? -1.929 10.540 21.579 1.00 97.56 245 PRO A O 1
ATOM 1894 N N . GLU A 1 246 ? -3.113 11.085 23.391 1.00 97.81 246 GLU A N 1
ATOM 1895 C CA . GLU A 1 246 ? -2.360 10.209 24.299 1.00 97.81 246 GLU A CA 1
ATOM 1896 C C . GLU A 1 246 ? -2.570 8.717 23.994 1.00 97.81 246 GLU A C 1
ATOM 1898 O O . GLU A 1 246 ? -1.625 7.923 24.019 1.00 97.81 246 GLU A O 1
ATOM 1903 N N . ALA A 1 247 ? -3.806 8.311 23.686 1.00 97.50 247 ALA A N 1
ATOM 1904 C CA . ALA A 1 247 ? -4.105 6.936 23.292 1.00 97.50 247 ALA A CA 1
ATOM 1905 C C . ALA A 1 247 ? -3.510 6.619 21.914 1.00 97.50 247 ALA A C 1
ATOM 1907 O O . ALA A 1 247 ? -2.940 5.540 21.715 1.00 97.50 247 ALA A O 1
ATOM 1908 N N . PHE A 1 248 ? -3.562 7.586 20.996 1.00 98.12 248 PHE A N 1
ATOM 1909 C CA . PHE A 1 248 ? -2.926 7.493 19.693 1.00 98.12 248 PHE A CA 1
ATOM 1910 C C . PHE A 1 248 ? -1.409 7.314 19.813 1.00 98.12 248 PHE A C 1
ATOM 1912 O O . PHE A 1 248 ? -0.854 6.397 19.211 1.00 98.12 248 PHE A O 1
ATOM 1919 N N . LEU A 1 249 ? -0.729 8.126 20.630 1.00 97.56 249 LEU A N 1
ATOM 1920 C CA . LEU A 1 249 ? 0.715 8.014 20.853 1.00 97.56 249 LEU A CA 1
ATOM 1921 C C . LEU A 1 249 ? 1.086 6.643 21.427 1.00 97.56 249 LEU A C 1
ATOM 1923 O O . LEU A 1 249 ? 1.974 5.979 20.887 1.00 97.56 249 LEU A O 1
ATOM 1927 N N . ARG A 1 250 ? 0.371 6.165 22.457 1.00 97.25 250 ARG A N 1
ATOM 1928 C CA . ARG A 1 250 ? 0.588 4.814 23.011 1.00 97.25 250 ARG A CA 1
ATOM 1929 C C . ARG A 1 250 ? 0.439 3.722 21.956 1.00 97.25 250 ARG A C 1
ATOM 1931 O O . ARG A 1 250 ? 1.248 2.795 21.949 1.00 97.25 250 ARG A O 1
ATOM 1938 N N . THR A 1 251 ? -0.558 3.848 21.081 1.00 95.88 251 THR A N 1
ATOM 1939 C CA . THR A 1 251 ? -0.851 2.905 19.991 1.00 95.88 251 THR A CA 1
ATOM 1940 C C . THR A 1 251 ? 0.240 2.932 18.923 1.00 95.88 251 THR A C 1
ATOM 1942 O O . THR A 1 251 ? 0.837 1.902 18.615 1.00 95.88 251 THR A O 1
ATOM 1945 N N . ARG A 1 252 ? 0.583 4.124 18.424 1.00 95.75 252 ARG A N 1
ATOM 1946 C CA . ARG A 1 252 ? 1.665 4.355 17.460 1.00 95.75 252 ARG A CA 1
ATOM 1947 C C . ARG A 1 252 ? 2.996 3.780 17.941 1.00 95.75 252 ARG A C 1
ATOM 1949 O O . ARG A 1 252 ? 3.730 3.227 17.133 1.00 95.75 252 ARG A O 1
ATOM 1956 N N . HIS A 1 253 ? 3.321 3.910 19.228 1.00 95.94 253 HIS A N 1
ATOM 1957 C CA . HIS A 1 253 ? 4.585 3.419 19.789 1.00 95.94 253 HIS A CA 1
ATOM 1958 C C . HIS A 1 253 ? 4.709 1.887 19.836 1.00 95.94 253 HIS A C 1
ATOM 1960 O O . HIS A 1 253 ? 5.804 1.386 20.087 1.00 95.94 253 HIS A O 1
ATOM 1966 N N . GLN A 1 254 ? 3.627 1.137 19.592 1.00 94.38 254 GLN A N 1
ATOM 1967 C CA . GLN A 1 254 ? 3.674 -0.330 19.542 1.00 94.38 254 GLN A CA 1
ATOM 1968 C C . GLN A 1 254 ? 4.273 -0.852 18.232 1.00 94.38 254 GLN A C 1
ATOM 1970 O O . GLN A 1 254 ? 4.885 -1.920 18.223 1.00 94.38 254 GLN A O 1
ATOM 1975 N N . ILE A 1 255 ? 4.125 -0.093 17.146 1.00 96.06 255 ILE A N 1
ATOM 1976 C CA . ILE A 1 255 ? 4.650 -0.428 15.820 1.00 96.06 255 ILE A CA 1
ATOM 1977 C C . ILE A 1 255 ? 5.879 0.421 15.488 1.00 96.06 255 ILE A C 1
ATOM 1979 O O . ILE A 1 255 ? 6.124 1.473 16.084 1.00 96.06 255 ILE A O 1
ATOM 1983 N N . ARG A 1 256 ? 6.681 -0.033 14.526 1.00 94.69 256 ARG A N 1
ATOM 1984 C CA . ARG A 1 256 ? 7.879 0.680 14.069 1.00 94.69 256 ARG A CA 1
ATOM 1985 C C . ARG A 1 256 ? 8.132 0.442 12.586 1.00 94.69 256 ARG A C 1
ATOM 1987 O O . ARG A 1 256 ? 7.716 -0.562 12.026 1.00 94.69 256 ARG A O 1
ATOM 1994 N N . GLU A 1 257 ? 8.884 1.343 11.965 1.00 96.50 257 GLU A N 1
ATOM 1995 C CA . GLU A 1 257 ? 9.474 1.079 10.652 1.00 96.50 257 GLU A CA 1
ATOM 1996 C C . GLU A 1 257 ? 10.456 -0.098 10.770 1.00 96.50 257 GLU A C 1
ATOM 1998 O O . GLU A 1 257 ? 11.355 -0.075 11.613 1.00 96.50 257 GLU A O 1
ATOM 2003 N N . VAL A 1 258 ? 10.273 -1.137 9.953 1.00 95.44 258 VAL A N 1
ATOM 2004 C CA . VAL A 1 258 ? 11.085 -2.370 9.998 1.00 95.44 258 VAL A CA 1
ATOM 2005 C C . VAL A 1 258 ? 11.890 -2.618 8.722 1.00 95.44 258 VAL A C 1
ATOM 2007 O O . VAL A 1 258 ? 12.816 -3.433 8.758 1.00 95.44 258 VAL A O 1
ATOM 2010 N N . ILE A 1 259 ? 11.579 -1.904 7.633 1.00 94.31 259 ILE A N 1
ATOM 2011 C CA . ILE A 1 259 ? 12.182 -2.073 6.306 1.00 94.31 259 ILE A CA 1
ATOM 2012 C C . ILE A 1 259 ? 13.208 -0.973 6.033 1.00 94.31 259 ILE A C 1
ATOM 2014 O O . ILE A 1 259 ? 14.388 -1.249 5.832 1.00 94.31 259 ILE A O 1
ATOM 2018 N N . PHE A 1 260 ? 12.791 0.292 6.062 1.00 97.00 260 PHE A N 1
ATOM 2019 C CA . PHE A 1 260 ? 13.664 1.422 5.728 1.00 97.00 260 PHE A CA 1
ATOM 2020 C C . PHE A 1 260 ? 14.297 2.019 6.990 1.00 97.00 260 PHE A C 1
ATOM 2022 O O . PHE A 1 260 ? 14.146 3.202 7.295 1.00 97.00 260 PHE A O 1
ATOM 2029 N N . VAL A 1 261 ? 15.019 1.168 7.724 1.00 95.31 261 VAL A N 1
ATOM 2030 C CA . VAL A 1 261 ? 15.851 1.535 8.881 1.00 95.31 261 VAL A CA 1
ATOM 2031 C C . VAL A 1 261 ? 17.301 1.115 8.671 1.00 95.31 261 VAL A C 1
ATOM 2033 O O . VAL A 1 261 ? 17.585 0.166 7.939 1.00 95.31 261 VAL A O 1
ATOM 2036 N N . GLN A 1 262 ? 18.237 1.790 9.338 1.00 93.62 262 GLN A N 1
ATOM 2037 C CA . GLN A 1 262 ? 19.666 1.548 9.136 1.00 93.62 262 GLN A CA 1
ATOM 2038 C C . GLN A 1 262 ? 20.075 0.114 9.509 1.00 93.62 262 GLN A C 1
ATOM 2040 O O . GLN A 1 262 ? 20.898 -0.500 8.832 1.00 93.62 262 GLN A O 1
ATOM 2045 N N . GLU A 1 263 ? 19.439 -0.461 10.527 1.00 93.81 263 GLU A N 1
ATOM 2046 C CA . GLU A 1 263 ? 19.631 -1.836 10.993 1.00 93.81 263 GLU A CA 1
ATOM 2047 C C . GLU A 1 263 ? 19.216 -2.882 9.951 1.00 93.81 263 GLU A C 1
ATOM 2049 O O . GLU A 1 263 ? 19.564 -4.053 10.085 1.00 93.81 263 GLU A O 1
ATOM 2054 N N . ALA A 1 264 ? 18.443 -2.487 8.940 1.00 93.19 264 ALA A N 1
ATOM 2055 C CA . ALA A 1 264 ? 17.959 -3.347 7.868 1.00 93.19 264 ALA A CA 1
ATOM 2056 C C . ALA A 1 264 ? 18.615 -3.030 6.509 1.00 93.19 264 ALA A C 1
ATOM 2058 O O . ALA A 1 264 ? 18.370 -3.726 5.523 1.00 93.19 264 ALA A O 1
ATOM 2059 N N . ALA A 1 265 ? 19.481 -2.011 6.455 1.00 94.06 265 ALA A N 1
ATOM 2060 C CA . ALA A 1 265 ? 20.103 -1.535 5.221 1.00 94.06 265 ALA A CA 1
ATOM 2061 C C . ALA A 1 265 ? 20.910 -2.624 4.503 1.00 94.06 265 ALA A C 1
ATOM 2063 O O . ALA A 1 265 ? 20.877 -2.700 3.278 1.00 94.06 265 ALA A O 1
ATOM 2064 N N . HIS A 1 266 ? 21.591 -3.491 5.257 1.00 90.19 266 HIS A N 1
ATOM 2065 C CA . HIS A 1 266 ? 22.379 -4.596 4.708 1.00 90.19 266 HIS A CA 1
ATOM 2066 C C . HIS A 1 266 ? 21.538 -5.629 3.938 1.00 90.19 266 HIS A C 1
ATOM 2068 O O . HIS A 1 266 ? 22.086 -6.298 3.074 1.00 90.19 266 HIS A O 1
ATOM 2074 N N . LEU A 1 267 ? 20.227 -5.727 4.199 1.00 87.94 267 LEU A N 1
ATOM 2075 C CA . LEU A 1 267 ? 19.310 -6.629 3.489 1.00 87.94 267 LEU A CA 1
ATOM 2076 C C . LEU A 1 267 ? 18.576 -5.902 2.359 1.00 87.94 267 LEU A C 1
ATOM 2078 O O . LEU A 1 267 ? 18.561 -6.345 1.211 1.00 87.94 267 LEU A O 1
ATOM 2082 N N . PHE A 1 268 ? 17.979 -4.748 2.668 1.00 90.81 268 PHE A N 1
ATOM 2083 C CA . PHE A 1 268 ? 17.059 -4.087 1.742 1.00 90.81 268 PHE A CA 1
ATOM 2084 C C . PHE A 1 268 ? 17.742 -3.149 0.746 1.00 90.81 268 PHE A C 1
ATOM 2086 O O . PHE A 1 268 ? 17.226 -2.974 -0.356 1.00 90.81 268 PHE A O 1
ATOM 2093 N N . SER A 1 269 ? 18.907 -2.576 1.072 1.00 93.94 269 SER A N 1
ATOM 2094 C CA . SER A 1 269 ? 19.650 -1.752 0.109 1.00 93.94 269 SER A CA 1
ATOM 2095 C C . SER A 1 269 ? 20.116 -2.570 -1.106 1.00 93.94 269 SER A C 1
ATOM 2097 O O . SER A 1 269 ? 19.772 -2.191 -2.227 1.00 93.94 269 SER A O 1
ATOM 2099 N N . PRO A 1 270 ? 20.782 -3.733 -0.941 1.00 91.50 270 PRO A N 1
ATOM 2100 C CA . PRO A 1 270 ? 21.118 -4.600 -2.072 1.00 91.50 270 PRO A CA 1
ATOM 2101 C C . PRO A 1 270 ? 19.887 -5.079 -2.841 1.00 91.50 270 PRO A C 1
ATOM 2103 O O . PRO A 1 270 ? 19.913 -5.100 -4.065 1.00 91.50 270 PRO A O 1
ATOM 2106 N N . SER A 1 271 ? 18.797 -5.419 -2.143 1.00 89.56 271 SER A N 1
ATOM 2107 C CA . SER A 1 271 ? 17.555 -5.874 -2.780 1.00 89.56 271 SER A CA 1
ATOM 2108 C C . SER A 1 271 ? 16.959 -4.809 -3.715 1.00 89.56 271 SER A C 1
ATOM 2110 O O . SER A 1 271 ? 16.653 -5.098 -4.874 1.00 89.56 271 SER A O 1
ATOM 2112 N N . LEU A 1 272 ? 16.882 -3.551 -3.262 1.00 93.88 272 LEU A N 1
ATOM 2113 C CA . LEU A 1 272 ? 16.435 -2.416 -4.080 1.00 93.88 272 LEU A CA 1
ATOM 2114 C C . LEU A 1 272 ? 17.392 -2.121 -5.243 1.00 93.88 272 LEU A C 1
ATOM 2116 O O . LEU A 1 272 ? 16.948 -1.834 -6.357 1.00 93.88 272 LEU A O 1
ATOM 2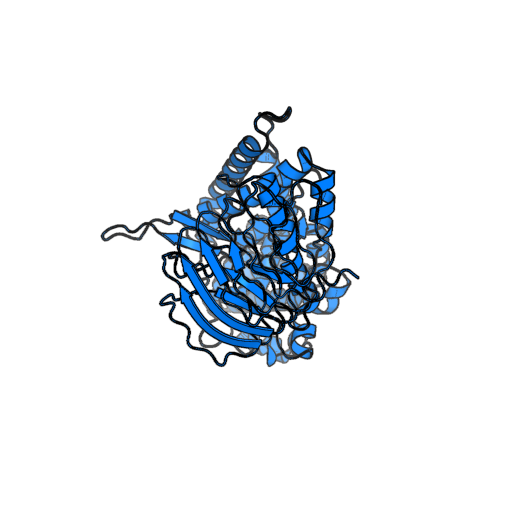120 N N . GLU A 1 273 ? 18.704 -2.201 -5.010 1.00 94.56 273 GLU A N 1
ATOM 2121 C CA . GLU A 1 273 ? 19.705 -2.029 -6.067 1.00 94.56 273 GLU A CA 1
ATOM 2122 C C . GLU A 1 273 ? 19.583 -3.121 -7.133 1.00 94.56 273 GLU A C 1
ATOM 2124 O O . GLU A 1 273 ? 19.639 -2.827 -8.327 1.00 94.56 273 GLU A O 1
ATOM 2129 N N . THR A 1 274 ? 19.359 -4.368 -6.728 1.00 92.62 274 THR A N 1
ATOM 2130 C CA . THR A 1 274 ? 19.131 -5.493 -7.636 1.00 92.62 274 THR A CA 1
ATOM 2131 C C . THR A 1 274 ? 17.848 -5.308 -8.435 1.00 92.62 274 THR A C 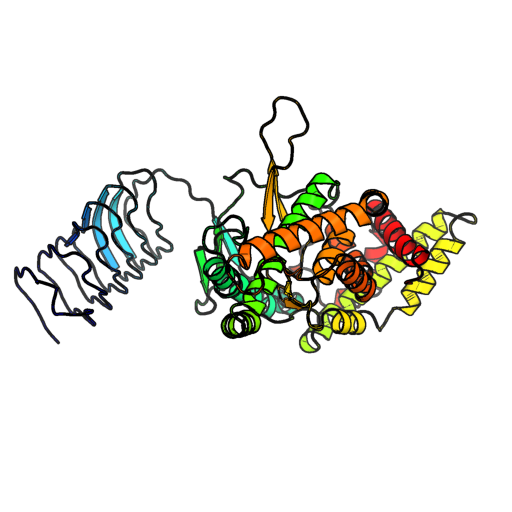1
ATOM 2133 O O . THR A 1 274 ? 17.875 -5.492 -9.650 1.00 92.62 274 THR A O 1
ATOM 2136 N N . ALA A 1 275 ? 16.760 -4.836 -7.822 1.00 93.56 275 ALA A N 1
ATOM 2137 C CA . ALA A 1 275 ? 15.543 -4.482 -8.554 1.00 93.56 275 ALA A CA 1
ATOM 2138 C C . ALA A 1 275 ? 15.789 -3.382 -9.606 1.00 93.56 275 ALA A C 1
ATOM 2140 O O . ALA A 1 275 ? 15.329 -3.491 -10.743 1.00 93.56 275 ALA A O 1
ATOM 2141 N N . CYS A 1 276 ? 16.581 -2.358 -9.271 1.00 96.88 276 CYS A N 1
ATOM 2142 C CA . CYS A 1 276 ? 16.973 -1.314 -10.220 1.00 96.88 276 CYS A CA 1
ATOM 2143 C C . CYS A 1 276 ? 17.831 -1.870 -11.372 1.00 96.88 276 CYS A C 1
ATOM 2145 O O . CYS A 1 276 ? 17.575 -1.581 -12.542 1.00 96.88 276 CYS A O 1
ATOM 2147 N N . LYS A 1 277 ? 18.818 -2.726 -11.073 1.00 96.19 277 LYS A N 1
ATOM 2148 C CA . LYS A 1 277 ? 19.646 -3.393 -12.093 1.00 96.19 277 LYS A CA 1
ATOM 2149 C C . LYS A 1 277 ? 18.814 -4.299 -13.006 1.00 96.19 277 LYS A C 1
ATOM 2151 O O . LYS A 1 277 ? 19.030 -4.296 -14.217 1.00 96.19 277 LYS A O 1
ATOM 2156 N N . MET A 1 278 ? 17.848 -5.027 -12.449 1.00 95.25 278 MET A N 1
ATOM 2157 C CA . MET A 1 278 ? 16.895 -5.846 -13.201 1.00 95.25 278 MET A CA 1
ATOM 2158 C C . MET A 1 278 ? 16.061 -4.994 -14.159 1.00 95.25 278 MET A C 1
ATOM 2160 O O . MET A 1 278 ? 15.939 -5.341 -15.338 1.00 95.25 278 MET A O 1
ATOM 2164 N N . ALA A 1 279 ? 15.566 -3.845 -13.694 1.00 97.06 279 ALA A N 1
ATOM 2165 C CA . ALA A 1 279 ? 14.832 -2.913 -14.537 1.00 97.06 279 ALA A CA 1
ATOM 2166 C C . ALA A 1 279 ? 15.701 -2.362 -15.680 1.00 97.06 279 ALA A C 1
ATOM 2168 O O . ALA A 1 279 ? 15.287 -2.381 -16.840 1.00 97.06 279 ALA A O 1
ATOM 2169 N N . ILE A 1 280 ? 16.942 -1.960 -15.382 1.00 97.62 280 ILE A N 1
ATOM 2170 C CA . ILE A 1 280 ? 17.926 -1.527 -16.386 1.00 97.62 280 ILE A CA 1
ATOM 2171 C C . ILE A 1 280 ? 18.184 -2.631 -17.423 1.00 97.62 280 ILE A C 1
ATOM 2173 O O . ILE A 1 280 ? 18.189 -2.353 -18.623 1.00 97.62 280 ILE A O 1
ATOM 2177 N N . GLY A 1 281 ? 18.373 -3.880 -16.988 1.00 96.12 281 GLY A N 1
ATOM 2178 C CA . GLY A 1 281 ? 18.569 -5.028 -17.877 1.00 96.12 281 GLY A CA 1
ATOM 2179 C C . GLY A 1 281 ? 17.394 -5.230 -18.836 1.00 96.12 281 GLY A C 1
ATOM 2180 O O . GLY A 1 281 ? 17.591 -5.303 -20.050 1.00 96.12 281 GLY A O 1
ATOM 2181 N N . GLY A 1 282 ? 16.167 -5.222 -18.309 1.00 95.62 282 GLY A N 1
ATOM 2182 C CA . GLY A 1 282 ? 14.947 -5.363 -19.105 1.00 95.62 282 GLY A CA 1
ATOM 2183 C C . GLY A 1 282 ? 14.739 -4.223 -20.106 1.00 95.62 282 GLY A C 1
ATOM 2184 O O . GLY A 1 282 ? 14.345 -4.463 -21.253 1.00 95.62 282 GLY A O 1
ATOM 2185 N N . LEU A 1 283 ? 15.066 -2.987 -19.715 1.00 96.81 283 LEU A N 1
ATOM 2186 C CA . LEU A 1 283 ? 15.031 -1.823 -20.604 1.00 96.81 283 LEU A CA 1
ATOM 2187 C C . LEU A 1 283 ? 16.082 -1.911 -21.713 1.00 96.81 283 LEU A C 1
ATOM 2189 O O . LEU A 1 283 ? 15.768 -1.592 -22.855 1.00 96.81 283 LEU A O 1
ATOM 2193 N N . ARG A 1 284 ? 17.304 -2.373 -21.416 1.00 96.25 284 ARG A N 1
ATOM 2194 C CA . ARG A 1 284 ? 18.356 -2.574 -22.429 1.00 96.25 284 ARG A CA 1
ATOM 2195 C C . ARG A 1 284 ? 17.954 -3.629 -23.456 1.00 96.25 284 ARG A C 1
ATOM 2197 O O . ARG A 1 284 ? 18.113 -3.392 -24.648 1.00 96.25 284 ARG A O 1
ATOM 2204 N N . ILE A 1 285 ?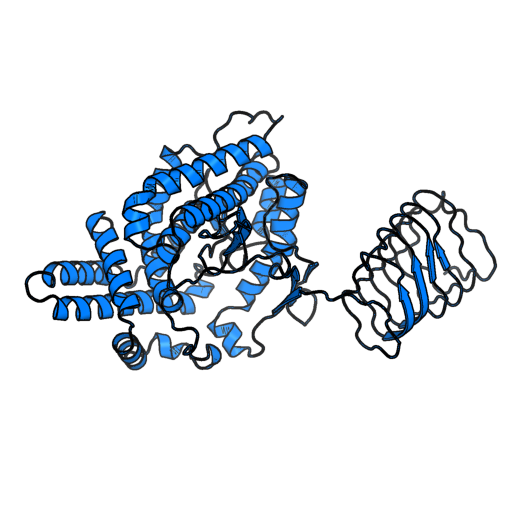 17.374 -4.748 -23.015 1.00 94.31 285 ILE A N 1
ATOM 2205 C CA . ILE A 1 285 ? 16.814 -5.766 -23.921 1.00 94.31 285 ILE A CA 1
ATOM 2206 C C . ILE A 1 285 ? 15.716 -5.149 -24.795 1.00 94.31 285 ILE A C 1
ATOM 2208 O O . ILE A 1 285 ? 15.734 -5.306 -26.014 1.00 94.31 285 ILE A O 1
ATOM 2212 N N . SER A 1 286 ? 14.797 -4.394 -24.188 1.00 94.62 286 SER A N 1
ATOM 2213 C CA . SER A 1 286 ? 13.713 -3.722 -24.915 1.00 94.62 286 SER A CA 1
ATOM 2214 C C . SER A 1 286 ? 14.241 -2.686 -25.917 1.00 94.62 286 SER A C 1
ATOM 2216 O O . SER A 1 286 ? 13.683 -2.545 -26.999 1.00 94.62 286 SER A O 1
ATOM 2218 N N . ALA A 1 287 ? 15.329 -1.983 -25.588 1.00 94.81 287 ALA A N 1
ATOM 2219 C CA . ALA A 1 287 ? 15.966 -1.003 -26.466 1.00 94.81 287 ALA A CA 1
ATOM 2220 C C . ALA A 1 287 ? 16.578 -1.663 -27.705 1.00 94.81 287 ALA A C 1
ATOM 2222 O O . ALA A 1 287 ? 16.384 -1.170 -28.812 1.00 94.81 287 ALA A O 1
ATOM 2223 N N . LEU A 1 288 ? 17.256 -2.803 -27.529 1.00 92.31 288 LEU A N 1
ATOM 2224 C CA . LEU A 1 288 ? 17.795 -3.589 -28.642 1.00 92.31 288 LEU A CA 1
ATOM 2225 C C . LEU A 1 288 ? 16.682 -4.095 -29.570 1.00 92.31 288 LEU A C 1
ATOM 2227 O O . LEU A 1 288 ? 16.850 -4.097 -30.784 1.00 92.31 288 LEU A O 1
ATOM 2231 N N . GLN A 1 289 ? 15.540 -4.494 -29.004 1.00 92.06 289 GLN A N 1
ATOM 2232 C CA . GLN A 1 289 ? 14.380 -4.962 -29.770 1.00 92.06 289 GLN A CA 1
ATOM 2233 C C . GLN A 1 289 ? 13.658 -3.834 -30.518 1.00 92.06 289 GLN A C 1
ATOM 2235 O O . GLN A 1 289 ? 13.094 -4.076 -31.580 1.00 92.06 289 GLN A O 1
ATOM 2240 N N . ALA A 1 290 ? 13.660 -2.618 -29.969 1.00 90.88 290 ALA A N 1
ATOM 2241 C CA . ALA A 1 290 ? 12.970 -1.470 -30.553 1.00 90.88 290 ALA A CA 1
ATOM 2242 C C . ALA A 1 290 ? 13.731 -0.805 -31.716 1.00 90.88 290 ALA A C 1
ATOM 2244 O O . ALA A 1 290 ? 13.124 -0.034 -32.456 1.00 90.88 290 ALA A O 1
ATOM 2245 N N . GLY A 1 291 ? 15.033 -1.068 -31.875 1.00 87.12 291 GLY A N 1
ATOM 2246 C CA . GLY A 1 291 ? 15.852 -0.457 -32.927 1.00 87.12 291 GLY A CA 1
ATOM 2247 C C . GLY A 1 291 ? 15.918 1.074 -32.831 1.00 87.12 291 GLY A C 1
ATOM 2248 O O . GLY A 1 291 ? 15.832 1.644 -31.740 1.00 87.12 291 GLY A O 1
ATOM 2249 N N . ASP A 1 292 ? 16.066 1.743 -33.974 1.00 84.50 292 ASP A N 1
ATOM 2250 C CA . ASP A 1 292 ? 16.317 3.191 -34.042 1.00 84.50 292 ASP A CA 1
ATOM 2251 C C . ASP A 1 292 ? 15.117 4.056 -33.610 1.00 84.50 292 ASP A C 1
ATOM 2253 O O . ASP A 1 292 ? 15.314 5.156 -33.090 1.00 84.50 292 ASP A O 1
ATOM 2257 N N . ASP A 1 293 ? 13.885 3.552 -33.739 1.00 81.38 293 ASP A N 1
ATOM 2258 C CA . ASP A 1 293 ? 12.666 4.326 -33.461 1.00 81.38 293 ASP A CA 1
ATOM 2259 C C . ASP A 1 293 ? 12.356 4.451 -31.957 1.00 81.38 293 ASP A C 1
ATOM 2261 O O . ASP A 1 293 ? 11.846 5.475 -31.500 1.00 81.38 293 ASP A O 1
ATOM 2265 N N . GLY A 1 294 ? 12.666 3.419 -31.160 1.00 84.69 294 GLY A N 1
ATOM 2266 C CA . GLY A 1 294 ? 12.356 3.377 -29.720 1.00 84.69 294 GLY A CA 1
ATOM 2267 C C . GLY A 1 294 ? 13.566 3.198 -28.799 1.00 84.69 294 GLY A C 1
ATOM 2268 O O . GLY A 1 294 ? 13.487 3.498 -27.603 1.00 84.69 294 GLY A O 1
ATOM 2269 N N . GLY A 1 295 ? 14.703 2.750 -29.336 1.00 91.50 295 GLY A N 1
ATOM 2270 C CA . GLY A 1 295 ? 15.938 2.524 -28.588 1.00 91.50 295 GLY A CA 1
ATOM 2271 C C . GLY A 1 295 ? 16.459 3.769 -27.859 1.00 91.50 295 GLY A C 1
ATOM 2272 O O . GLY A 1 295 ? 16.738 3.673 -26.660 1.00 91.50 295 GLY A O 1
ATOM 2273 N N . PRO A 1 296 ? 16.547 4.955 -28.498 1.00 95.00 296 PRO A N 1
ATOM 2274 C CA . PRO A 1 296 ? 17.090 6.153 -27.854 1.00 95.00 296 PRO A CA 1
ATOM 2275 C C . PRO A 1 296 ? 16.335 6.586 -26.588 1.00 95.00 296 PRO A C 1
ATOM 2277 O O . PRO A 1 296 ? 16.964 6.953 -25.591 1.00 95.00 296 PRO A O 1
ATOM 2280 N N . LEU A 1 297 ? 14.998 6.505 -26.590 1.00 95.00 297 LEU A N 1
ATOM 2281 C CA . LEU A 1 297 ? 14.174 6.841 -25.423 1.00 95.00 297 LEU A CA 1
ATOM 2282 C C . LEU A 1 297 ? 14.416 5.858 -24.269 1.00 95.00 297 LEU A C 1
ATOM 2284 O O . LEU A 1 297 ? 14.597 6.272 -23.124 1.00 95.00 297 LEU A O 1
ATOM 2288 N N . LEU A 1 298 ? 14.488 4.561 -24.571 1.00 96.50 298 LEU A N 1
ATOM 2289 C CA . LEU A 1 298 ? 14.761 3.525 -23.574 1.00 96.50 298 LEU A CA 1
ATOM 2290 C C . LEU A 1 298 ? 16.181 3.639 -23.005 1.00 96.50 298 LEU A C 1
ATOM 2292 O O . LEU A 1 298 ? 16.380 3.458 -21.807 1.00 96.50 298 LEU A O 1
ATOM 2296 N N . LEU A 1 299 ? 17.166 4.025 -23.818 1.00 96.75 299 LEU A N 1
ATOM 2297 C CA . LEU A 1 299 ? 18.521 4.305 -23.339 1.00 96.75 299 LEU A CA 1
ATOM 2298 C C . LEU A 1 299 ? 18.586 5.568 -22.466 1.00 96.75 299 LEU A C 1
ATOM 2300 O O . LEU A 1 299 ? 19.376 5.614 -21.522 1.00 96.75 299 LEU A O 1
ATOM 2304 N N . LYS A 1 300 ? 17.746 6.579 -22.727 1.00 96.94 300 LYS A N 1
ATOM 2305 C CA . LYS A 1 300 ? 17.579 7.726 -21.819 1.00 96.94 300 LYS A CA 1
ATOM 2306 C C . LYS A 1 300 ? 17.008 7.274 -20.471 1.00 96.94 300 LYS A C 1
ATOM 2308 O O . LYS A 1 300 ? 17.551 7.661 -19.439 1.00 96.94 300 LYS A O 1
ATOM 2313 N N . ALA A 1 301 ? 15.987 6.417 -20.477 1.00 97.44 301 ALA A N 1
ATOM 2314 C CA . ALA A 1 301 ? 15.420 5.822 -19.265 1.00 97.44 301 ALA A CA 1
ATOM 2315 C C . ALA A 1 301 ? 16.453 4.992 -18.478 1.00 97.44 301 ALA A C 1
ATOM 2317 O O . ALA A 1 301 ? 16.545 5.111 -17.258 1.00 97.44 301 ALA A O 1
ATOM 2318 N N . VAL A 1 302 ? 17.291 4.212 -19.173 1.00 98.19 302 VAL A N 1
ATOM 2319 C CA . VAL A 1 302 ? 18.413 3.476 -18.565 1.00 98.19 302 VAL A CA 1
ATOM 2320 C C . VAL A 1 302 ? 19.371 4.428 -17.850 1.00 98.19 302 VAL A C 1
ATOM 2322 O O . VAL A 1 302 ? 19.654 4.218 -16.674 1.00 98.19 302 VAL A O 1
ATOM 2325 N N . LYS A 1 303 ? 19.825 5.499 -18.516 1.00 97.94 303 LYS A N 1
ATOM 2326 C CA . LYS A 1 303 ? 20.721 6.497 -17.903 1.00 97.94 303 LYS A CA 1
ATOM 2327 C C . LYS A 1 303 ? 20.082 7.179 -16.688 1.00 97.94 303 LYS A C 1
ATOM 2329 O O . LYS A 1 303 ? 20.760 7.407 -15.687 1.00 97.94 303 LYS A O 1
ATOM 2334 N N . ALA A 1 304 ? 18.784 7.478 -16.761 1.00 97.62 304 ALA A N 1
ATOM 2335 C CA . ALA A 1 304 ? 18.040 8.059 -15.649 1.00 97.62 304 ALA A CA 1
ATOM 2336 C C . ALA A 1 304 ? 18.035 7.120 -14.430 1.00 97.62 304 ALA A C 1
ATOM 2338 O O . ALA A 1 304 ? 18.405 7.545 -13.337 1.00 97.62 304 ALA A O 1
ATOM 2339 N N . LEU A 1 305 ? 17.737 5.827 -14.608 1.00 97.62 305 LEU A N 1
ATOM 2340 C CA . LEU A 1 305 ? 17.803 4.842 -13.518 1.00 97.62 305 LEU A CA 1
ATOM 2341 C C . LEU A 1 305 ? 19.226 4.617 -12.998 1.00 97.62 305 LEU A C 1
ATOM 2343 O O . LEU A 1 305 ? 19.425 4.512 -11.788 1.00 97.62 305 LEU A O 1
ATOM 2347 N N . GLU A 1 306 ? 20.225 4.584 -13.882 1.00 97.81 306 GLU A N 1
ATOM 2348 C CA . GLU A 1 306 ? 21.634 4.475 -13.490 1.00 97.81 306 GLU A CA 1
ATOM 2349 C C . GLU A 1 306 ? 22.042 5.607 -12.542 1.00 97.81 306 GLU A C 1
ATOM 2351 O O . GLU A 1 306 ? 22.747 5.348 -11.568 1.00 97.81 306 GLU A O 1
ATOM 2356 N N . SER A 1 307 ? 21.534 6.825 -12.758 1.00 97.12 307 SER A N 1
ATOM 2357 C CA . SER A 1 307 ? 21.783 7.970 -11.871 1.00 97.12 307 SER A CA 1
ATOM 2358 C C . SER A 1 307 ? 21.155 7.836 -10.474 1.00 97.12 307 SER A C 1
ATOM 2360 O O . SER A 1 307 ? 21.572 8.523 -9.542 1.00 97.12 307 SER A O 1
ATOM 2362 N N . GLN A 1 308 ? 20.166 6.951 -10.300 1.00 97.06 308 GLN A N 1
ATOM 2363 C CA . GLN A 1 308 ? 19.518 6.716 -9.006 1.00 97.06 308 GLN A CA 1
ATOM 2364 C C . GLN A 1 308 ? 20.271 5.702 -8.138 1.00 97.06 308 GLN A C 1
ATOM 2366 O O . GLN A 1 308 ? 20.096 5.697 -6.913 1.00 97.06 308 GLN A O 1
ATOM 2371 N N . ARG A 1 309 ? 21.104 4.851 -8.748 1.00 96.00 309 ARG A N 1
ATOM 2372 C CA . ARG A 1 309 ? 21.836 3.782 -8.058 1.00 96.00 309 ARG A CA 1
ATOM 2373 C C . ARG A 1 309 ? 22.706 4.311 -6.920 1.00 96.00 309 ARG A C 1
ATOM 2375 O O . ARG A 1 309 ? 23.217 5.426 -6.958 1.00 96.00 309 ARG A O 1
ATOM 2382 N N . GLY A 1 310 ? 22.851 3.506 -5.876 1.00 95.62 310 GLY A N 1
ATOM 2383 C CA . GLY A 1 310 ? 23.563 3.844 -4.644 1.00 95.62 310 GLY A CA 1
ATOM 2384 C C . GLY A 1 310 ? 22.817 4.818 -3.725 1.00 95.62 310 GLY A C 1
ATOM 2385 O O . GLY A 1 310 ? 23.245 5.028 -2.592 1.00 95.62 310 GLY A O 1
ATOM 2386 N N . THR A 1 311 ? 21.699 5.407 -4.168 1.00 96.75 311 THR A N 1
ATOM 2387 C CA . THR A 1 311 ? 20.924 6.383 -3.377 1.00 96.75 311 THR A CA 1
ATOM 2388 C C . THR A 1 311 ? 19.506 5.924 -3.048 1.00 96.75 311 THR A C 1
ATOM 2390 O O . THR A 1 311 ? 18.837 6.570 -2.240 1.00 96.75 311 THR A O 1
ATOM 2393 N N . ILE A 1 312 ? 19.048 4.813 -3.639 1.00 97.75 312 ILE A N 1
ATOM 2394 C CA . ILE A 1 312 ? 17.652 4.356 -3.580 1.00 97.75 312 ILE A CA 1
ATOM 2395 C C . ILE A 1 312 ? 17.214 4.121 -2.135 1.00 97.75 312 ILE A C 1
ATOM 2397 O O . ILE A 1 312 ? 16.237 4.716 -1.685 1.00 97.75 312 ILE A O 1
ATOM 2401 N N . PHE A 1 313 ? 17.969 3.320 -1.378 1.00 98.00 313 PHE A N 1
ATOM 2402 C CA . PHE A 1 313 ? 17.625 3.003 0.008 1.00 98.00 313 PHE A CA 1
ATOM 2403 C C . PHE A 1 313 ? 17.516 4.261 0.880 1.00 98.00 313 PHE A C 1
ATOM 2405 O O . PHE A 1 313 ? 16.509 4.462 1.551 1.00 98.00 313 PHE A O 1
ATOM 2412 N N . ASN A 1 314 ? 18.497 5.166 0.808 1.00 98.00 314 ASN A N 1
ATOM 2413 C CA . ASN A 1 314 ? 18.487 6.406 1.591 1.00 98.00 314 ASN A CA 1
ATOM 2414 C C . ASN A 1 314 ? 17.326 7.337 1.209 1.00 98.00 314 ASN A C 1
ATOM 2416 O O . ASN A 1 314 ? 16.752 7.994 2.079 1.00 98.00 314 ASN A O 1
ATOM 2420 N N . LYS A 1 315 ? 16.942 7.373 -0.075 1.00 97.75 315 LYS A N 1
ATOM 2421 C CA . LYS A 1 315 ? 15.732 8.075 -0.521 1.00 97.75 315 LYS A CA 1
ATOM 2422 C C . LYS A 1 315 ? 14.483 7.447 0.094 1.00 97.75 315 LYS A C 1
ATOM 2424 O O . LYS A 1 315 ? 13.682 8.180 0.661 1.00 97.75 315 LYS A O 1
ATOM 2429 N N . MET A 1 316 ? 14.348 6.118 0.067 1.00 98.31 316 MET A N 1
ATOM 2430 C CA . MET A 1 316 ? 13.217 5.415 0.691 1.00 98.31 316 MET A CA 1
ATOM 2431 C C . MET A 1 316 ? 13.131 5.694 2.197 1.00 98.31 316 MET A C 1
ATOM 2433 O O . MET A 1 316 ? 12.064 6.069 2.675 1.00 98.31 316 MET A O 1
ATOM 2437 N N . VAL A 1 317 ? 14.259 5.633 2.918 1.00 98.38 317 VAL A N 1
ATOM 2438 C CA . VAL A 1 317 ? 14.358 6.017 4.341 1.00 98.38 317 VAL A CA 1
ATOM 2439 C C . VAL A 1 317 ? 13.856 7.444 4.561 1.00 98.38 317 VAL A C 1
ATOM 2441 O O . VAL A 1 317 ? 13.106 7.695 5.497 1.00 98.38 317 VAL A O 1
ATOM 2444 N N . GLY A 1 318 ? 14.253 8.396 3.712 1.00 97.88 318 GLY A N 1
ATOM 2445 C CA . GLY A 1 318 ? 13.794 9.783 3.802 1.00 97.88 318 GLY A CA 1
ATOM 2446 C C . GLY A 1 318 ? 12.295 9.947 3.537 1.00 97.88 318 GLY A C 1
ATOM 2447 O O . GLY A 1 318 ? 11.637 10.723 4.226 1.00 97.88 318 GLY A O 1
ATOM 2448 N N . LEU A 1 319 ? 11.755 9.206 2.568 1.00 97.88 319 LEU A N 1
ATOM 2449 C CA . LEU A 1 319 ? 10.359 9.298 2.133 1.00 97.88 319 LEU A CA 1
ATOM 2450 C C . LEU A 1 319 ? 9.370 8.760 3.171 1.00 97.88 319 LEU A C 1
ATOM 2452 O O . LEU A 1 319 ? 8.283 9.321 3.307 1.00 97.88 319 LEU A O 1
ATOM 2456 N N . VAL A 1 320 ? 9.745 7.715 3.915 1.00 97.88 320 VAL A N 1
ATOM 2457 C CA . VAL A 1 320 ? 8.885 7.125 4.956 1.00 97.88 320 VAL A CA 1
ATOM 2458 C C . VAL A 1 320 ? 9.010 7.808 6.317 1.00 97.88 320 VAL A C 1
ATOM 2460 O O . VAL A 1 320 ? 8.323 7.417 7.259 1.00 97.88 320 VAL A O 1
ATOM 2463 N N . LYS A 1 321 ? 9.851 8.841 6.452 1.00 97.00 321 LYS A N 1
ATOM 2464 C CA . LYS A 1 321 ? 9.879 9.631 7.687 1.00 97.00 321 LYS A CA 1
ATOM 2465 C C . LYS A 1 321 ? 8.529 10.327 7.896 1.00 97.00 321 LYS A C 1
ATOM 2467 O O . LYS A 1 321 ? 7.986 10.892 6.943 1.00 97.00 321 LYS A O 1
ATOM 2472 N N . PRO A 1 322 ? 8.005 10.337 9.135 1.00 96.56 322 PRO A N 1
ATOM 2473 C CA . PRO A 1 322 ? 6.806 11.092 9.451 1.00 96.56 322 PRO A CA 1
ATOM 2474 C C . PRO A 1 322 ? 6.972 12.566 9.085 1.00 96.56 322 PRO A C 1
ATOM 2476 O O . PRO A 1 322 ? 7.965 13.198 9.443 1.00 96.56 322 PRO A O 1
ATOM 2479 N N . SER A 1 323 ? 5.967 13.104 8.405 1.00 93.38 323 SER A N 1
ATOM 2480 C CA . SER A 1 323 ? 5.797 14.527 8.138 1.00 93.38 323 SER A CA 1
ATOM 2481 C C . SER A 1 323 ? 4.424 14.959 8.636 1.00 93.38 323 SER A C 1
ATOM 2483 O O . SER A 1 323 ? 3.392 14.486 8.154 1.00 93.38 323 SER A O 1
ATOM 2485 N N . GLU A 1 324 ? 4.415 15.834 9.632 1.00 95.94 324 GLU A N 1
ATOM 2486 C CA . GLU A 1 324 ? 3.192 16.403 10.194 1.00 95.94 324 GLU A CA 1
ATOM 2487 C C . GLU A 1 324 ? 2.636 17.526 9.297 1.00 95.94 324 GLU A C 1
ATOM 2489 O O . GLU A 1 324 ? 3.411 18.149 8.566 1.00 95.94 324 GLU A O 1
ATOM 2494 N N . PRO A 1 325 ? 1.314 17.791 9.310 1.00 95.56 325 PRO A N 1
ATOM 2495 C CA . PRO A 1 325 ? 0.282 17.188 10.171 1.00 95.56 325 PRO A CA 1
ATOM 2496 C C . PRO A 1 325 ? -0.305 15.867 9.636 1.00 95.56 325 PRO A C 1
ATOM 2498 O O . PRO A 1 325 ? -1.118 15.223 10.298 1.00 95.56 325 PRO A O 1
ATOM 2501 N N . PHE A 1 326 ? 0.099 15.459 8.433 1.00 96.19 326 PHE A N 1
ATOM 2502 C CA . PHE A 1 326 ? -0.616 14.470 7.625 1.00 96.19 326 PHE A CA 1
ATOM 2503 C C . PHE A 1 326 ? -0.252 13.011 7.883 1.00 96.19 326 PHE A C 1
ATOM 2505 O O . PHE A 1 326 ? -0.848 12.128 7.274 1.00 96.19 326 PHE A O 1
ATOM 2512 N N . SER A 1 327 ? 0.743 12.741 8.725 1.00 98.25 327 SER A N 1
ATOM 2513 C CA . SER A 1 327 ? 1.171 11.365 8.966 1.00 98.25 327 SER A CA 1
ATOM 2514 C C . SER A 1 327 ? 0.102 10.555 9.694 1.00 98.25 327 SER A C 1
ATOM 2516 O O . SER A 1 327 ? -0.547 11.047 10.622 1.00 98.25 327 SER A O 1
ATOM 2518 N N . VAL A 1 328 ? -0.030 9.302 9.271 1.00 98.75 328 VAL A N 1
ATOM 2519 C CA . VAL A 1 328 ? -0.989 8.307 9.753 1.00 98.75 328 VAL A CA 1
ATOM 2520 C C . VAL A 1 328 ? -0.278 6.993 10.036 1.00 98.75 328 VAL A C 1
ATOM 2522 O O . VAL A 1 328 ? 0.832 6.765 9.553 1.00 98.75 328 VAL A O 1
ATOM 2525 N N . ILE A 1 329 ? -0.910 6.120 10.817 1.00 98.75 329 ILE A N 1
ATOM 2526 C CA . ILE A 1 329 ? -0.537 4.709 10.843 1.00 98.75 329 ILE A CA 1
ATOM 2527 C C . ILE A 1 329 ? -0.959 4.113 9.495 1.00 98.75 329 ILE A C 1
ATOM 2529 O O . ILE A 1 329 ? -2.148 3.976 9.226 1.00 98.75 329 ILE A O 1
ATOM 2533 N N . THR A 1 330 ? 0.015 3.827 8.639 1.00 98.69 330 THR A N 1
ATOM 2534 C CA . THR A 1 330 ? -0.157 3.236 7.310 1.00 98.69 330 THR A CA 1
ATOM 2535 C C . THR A 1 330 ? -0.157 1.713 7.386 1.00 98.69 330 THR A C 1
ATOM 2537 O O . THR A 1 330 ? 0.362 1.118 8.335 1.00 98.69 330 THR A O 1
ATOM 2540 N N . HIS A 1 331 ? -0.736 1.077 6.372 1.00 98.44 331 HIS A N 1
ATOM 2541 C CA . HIS A 1 331 ? -0.657 -0.361 6.136 1.00 98.44 331 HIS A CA 1
ATOM 2542 C C . HIS A 1 331 ? 0.789 -0.791 5.837 1.00 98.44 331 HIS A C 1
ATOM 2544 O O . HIS A 1 331 ? 1.271 -1.805 6.336 1.00 98.44 331 HIS A O 1
ATOM 2550 N N . GLY A 1 332 ? 1.512 0.000 5.039 1.00 95.56 332 GLY A N 1
ATOM 2551 C CA . GLY A 1 332 ? 2.936 -0.154 4.739 1.00 95.56 332 GLY A CA 1
ATOM 2552 C C . GLY A 1 332 ? 3.274 -1.145 3.619 1.00 95.56 332 GLY A C 1
ATOM 2553 O O . GLY A 1 332 ? 4.324 -0.995 2.997 1.00 95.56 332 GLY A O 1
ATOM 2554 N N . ASP A 1 333 ? 2.408 -2.128 3.362 1.00 92.56 333 ASP A N 1
ATOM 2555 C CA . ASP A 1 333 ? 2.499 -3.090 2.244 1.00 92.56 333 ASP A CA 1
ATOM 2556 C C . ASP A 1 333 ? 1.155 -3.205 1.509 1.00 92.56 333 ASP A C 1
ATOM 2558 O O . ASP A 1 333 ? 0.531 -4.262 1.455 1.00 92.56 333 ASP A O 1
ATOM 2562 N N . PHE A 1 334 ? 0.612 -2.074 1.057 1.00 97.12 334 PHE A N 1
ATOM 2563 C CA . PHE A 1 334 ? -0.731 -2.029 0.480 1.00 97.12 334 PHE A CA 1
ATOM 2564 C C . PHE A 1 334 ? -0.713 -2.349 -1.023 1.00 97.12 334 PHE A C 1
ATOM 2566 O O . PHE A 1 334 ? -0.594 -1.454 -1.859 1.00 97.12 334 PHE A O 1
ATOM 2573 N N . TRP A 1 335 ? -0.825 -3.632 -1.372 1.00 93.62 335 TRP A N 1
ATOM 2574 C CA . TRP A 1 335 ? -0.892 -4.124 -2.755 1.00 93.62 335 TRP A CA 1
ATOM 2575 C C . TRP A 1 335 ? -1.915 -5.255 -2.909 1.00 93.62 335 TRP A C 1
ATOM 2577 O O . TRP A 1 335 ? -2.415 -5.785 -1.924 1.00 93.62 335 TRP A O 1
ATOM 2587 N N . ILE A 1 336 ? -2.235 -5.631 -4.150 1.00 91.50 336 ILE A N 1
ATOM 2588 C CA . ILE A 1 336 ? -3.324 -6.556 -4.513 1.00 91.50 336 ILE A CA 1
ATOM 2589 C C . ILE A 1 336 ? -3.331 -7.884 -3.736 1.00 91.50 336 ILE A C 1
ATOM 2591 O O . ILE A 1 336 ? -4.407 -8.378 -3.414 1.00 91.50 336 ILE A O 1
ATOM 2595 N N . ASN A 1 337 ? -2.166 -8.438 -3.386 1.00 88.94 337 ASN A N 1
ATOM 2596 C CA . ASN A 1 337 ? -2.083 -9.691 -2.627 1.00 88.94 337 ASN A CA 1
ATOM 2597 C C . ASN A 1 337 ? -2.453 -9.545 -1.144 1.00 88.94 337 ASN A C 1
ATOM 2599 O O . ASN A 1 337 ? -2.698 -10.541 -0.474 1.00 88.94 337 ASN A O 1
ATOM 2603 N N . ASN A 1 338 ? -2.513 -8.323 -0.626 1.00 93.31 338 ASN A N 1
ATOM 2604 C CA . ASN A 1 338 ? -2.889 -8.039 0.756 1.00 93.31 338 ASN A CA 1
ATOM 2605 C C . ASN A 1 338 ? -4.328 -7.511 0.850 1.00 93.31 338 ASN A C 1
ATOM 2607 O O . ASN A 1 338 ? -4.719 -6.894 1.839 1.00 93.31 338 ASN A O 1
ATOM 2611 N N . ILE A 1 339 ? -5.128 -7.735 -0.197 1.00 95.75 339 ILE A N 1
ATOM 2612 C CA . ILE A 1 339 ? -6.501 -7.252 -0.299 1.00 95.75 339 ILE A CA 1
ATOM 2613 C C . ILE A 1 339 ? -7.392 -8.414 -0.730 1.00 95.75 339 ILE A C 1
ATOM 2615 O O . ILE A 1 339 ? -7.187 -9.021 -1.782 1.00 95.75 339 ILE A O 1
ATOM 2619 N N . LEU A 1 340 ? -8.408 -8.710 0.076 1.00 95.00 340 LEU A N 1
ATOM 2620 C CA . LEU A 1 340 ? -9.464 -9.634 -0.313 1.00 95.00 340 LEU A CA 1
ATOM 2621 C C . LEU A 1 340 ? -10.696 -8.874 -0.775 1.00 95.00 340 LEU A C 1
ATOM 2623 O O . LEU A 1 340 ? -11.105 -7.902 -0.145 1.00 95.00 340 LEU A O 1
ATOM 2627 N N . PHE A 1 341 ? -11.322 -9.382 -1.829 1.00 95.75 341 PHE A N 1
ATOM 2628 C CA . PHE A 1 341 ? -12.537 -8.847 -2.415 1.00 95.75 341 PHE A CA 1
ATOM 2629 C C . PHE A 1 341 ? -13.678 -9.848 -2.275 1.00 95.75 341 PHE A C 1
ATOM 2631 O O . PHE A 1 341 ? -13.497 -11.052 -2.475 1.00 95.75 341 PHE A O 1
ATOM 2638 N N . ARG A 1 342 ? -14.870 -9.340 -1.977 1.00 95.06 342 ARG A N 1
ATOM 2639 C CA . ARG A 1 342 ? -16.132 -10.081 -2.052 1.00 95.06 342 ARG A CA 1
ATOM 2640 C C . ARG A 1 342 ? -17.009 -9.459 -3.125 1.00 95.06 342 ARG A C 1
ATOM 2642 O O . ARG A 1 342 ? -16.904 -8.265 -3.404 1.00 95.06 342 ARG A O 1
ATOM 2649 N N . TYR A 1 343 ? -17.854 -10.274 -3.735 1.00 93.75 343 TYR A N 1
ATOM 2650 C CA . TYR A 1 343 ? -18.637 -9.900 -4.903 1.00 93.75 343 TYR A CA 1
ATOM 2651 C C . TYR A 1 343 ? -20.117 -10.163 -4.660 1.00 93.75 343 TYR A C 1
ATOM 2653 O O . TYR A 1 343 ? -20.461 -11.133 -3.987 1.00 93.75 343 TYR A O 1
ATOM 2661 N N . LYS A 1 344 ? -20.979 -9.340 -5.259 1.00 87.69 344 LYS A N 1
ATOM 2662 C CA . LYS A 1 344 ? -22.417 -9.611 -5.292 1.00 87.69 344 LYS A CA 1
ATOM 2663 C C . LYS A 1 344 ? -22.690 -10.819 -6.181 1.00 87.69 344 LYS A C 1
ATOM 2665 O O . LYS A 1 344 ? -22.118 -10.935 -7.268 1.00 87.69 344 LYS A O 1
ATOM 2670 N N . GLU A 1 345 ? -23.590 -11.692 -5.744 1.00 74.25 345 GLU A N 1
ATOM 2671 C CA . GLU A 1 345 ? -24.153 -12.717 -6.619 1.00 74.25 345 GLU A CA 1
ATOM 2672 C C . GLU A 1 345 ? -25.088 -12.039 -7.631 1.00 74.25 345 GLU A C 1
ATOM 2674 O O . GLU A 1 345 ? -26.174 -11.587 -7.279 1.00 74.25 345 GLU A O 1
ATOM 2679 N N . GLU A 1 346 ? -24.670 -11.943 -8.894 1.00 67.00 346 GLU A N 1
ATOM 2680 C CA . GLU A 1 346 ? -25.534 -11.483 -9.985 1.00 67.00 346 GLU A CA 1
ATOM 2681 C C . GLU A 1 346 ? -25.672 -12.560 -11.064 1.00 67.00 346 GLU A C 1
ATOM 2683 O O . GLU A 1 346 ? -24.695 -13.150 -11.532 1.00 67.00 346 GLU A O 1
ATOM 2688 N N . GLY A 1 347 ? -26.919 -12.813 -11.468 1.00 52.47 347 GLY A N 1
ATOM 2689 C CA . GLY A 1 347 ? -27.270 -13.780 -12.501 1.00 52.47 347 GLY A CA 1
ATOM 2690 C C . GLY A 1 347 ? -26.753 -13.369 -13.881 1.00 52.47 347 GLY A C 1
ATOM 2691 O O . GLY A 1 347 ? -27.379 -12.569 -14.569 1.00 52.47 347 GLY A O 1
ATOM 2692 N N . GLY A 1 348 ? -25.634 -13.965 -14.303 1.00 59.12 348 GLY A N 1
ATOM 2693 C CA . GLY A 1 348 ? -25.185 -14.027 -15.701 1.00 59.12 348 GLY A CA 1
ATOM 2694 C C . GLY A 1 348 ? -24.178 -12.965 -16.173 1.00 59.12 348 GLY A C 1
ATOM 2695 O O . GLY A 1 348 ? -23.711 -13.071 -17.305 1.00 59.12 348 GLY A O 1
ATOM 2696 N N . GLY A 1 349 ? -23.820 -11.975 -15.343 1.00 67.19 349 GLY A N 1
ATOM 2697 C CA . GLY A 1 349 ? -22.833 -10.924 -15.656 1.00 67.19 349 GLY A CA 1
ATOM 2698 C C . GLY A 1 349 ? -21.484 -11.082 -14.936 1.00 67.19 349 GLY A C 1
ATOM 2699 O O . GLY A 1 349 ? -21.295 -11.999 -14.138 1.00 67.19 349 GLY A O 1
ATOM 2700 N N . ARG A 1 350 ? -20.528 -10.169 -15.196 1.00 68.94 350 ARG A N 1
ATOM 2701 C CA . ARG A 1 350 ? -19.306 -10.063 -14.374 1.00 68.94 350 ARG A CA 1
ATOM 2702 C C . ARG A 1 350 ? -19.725 -9.553 -12.990 1.00 68.94 350 ARG A C 1
ATOM 2704 O O . ARG A 1 350 ? -20.283 -8.461 -12.925 1.00 68.94 350 ARG A O 1
ATOM 2711 N N . PRO A 1 351 ? -19.466 -10.300 -11.907 1.00 77.56 351 PRO A N 1
ATOM 2712 C CA . PRO A 1 351 ? -20.018 -9.967 -10.604 1.00 77.56 351 PRO A CA 1
ATOM 2713 C C . PRO A 1 351 ? -19.406 -8.661 -10.083 1.00 77.56 351 PRO A C 1
ATOM 2715 O O . PRO A 1 351 ? -18.189 -8.460 -10.154 1.00 77.56 351 PRO A O 1
ATOM 2718 N N . ALA A 1 352 ? -20.257 -7.759 -9.593 1.00 86.38 352 ALA A N 1
ATOM 2719 C CA . ALA A 1 352 ? -19.840 -6.467 -9.063 1.00 86.38 352 ALA A CA 1
ATOM 2720 C C . ALA A 1 352 ? -19.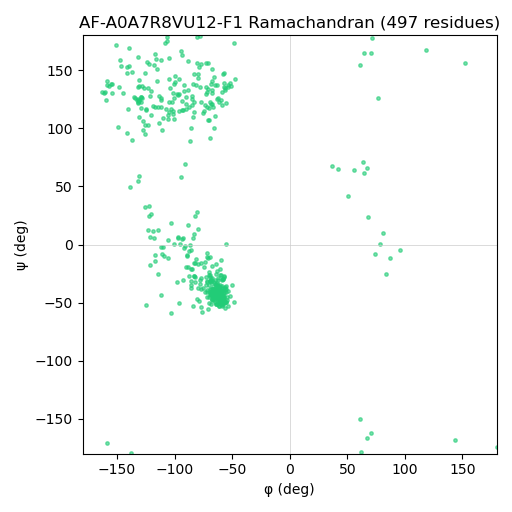112 -6.646 -7.725 1.00 86.38 352 ALA A C 1
ATOM 2722 O O . ALA A 1 352 ? -19.576 -7.378 -6.848 1.00 86.38 352 ALA A O 1
ATOM 2723 N N . VAL A 1 353 ? -17.973 -5.972 -7.565 1.00 91.25 353 VAL A N 1
ATOM 2724 C CA . VAL A 1 353 ? -17.227 -5.977 -6.304 1.00 91.25 353 VAL A CA 1
ATOM 2725 C C . VAL A 1 353 ? -18.033 -5.242 -5.225 1.00 91.25 353 VAL A C 1
ATOM 2727 O O . VAL A 1 353 ? -18.555 -4.154 -5.462 1.00 91.25 353 VAL A O 1
ATOM 2730 N N . GLU A 1 354 ? -18.190 -5.868 -4.062 1.00 91.81 354 GLU A N 1
ATOM 2731 C CA . GLU A 1 354 ? -19.069 -5.406 -2.981 1.00 91.81 354 GLU A CA 1
ATOM 2732 C C . GLU A 1 354 ? -18.296 -4.934 -1.754 1.00 91.81 354 GLU A C 1
ATOM 2734 O O . GLU A 1 354 ? -18.648 -3.924 -1.149 1.00 91.81 354 GLU A O 1
ATOM 2739 N N . ASP A 1 355 ? -17.269 -5.684 -1.360 1.00 93.50 355 ASP A N 1
ATOM 2740 C CA . ASP A 1 355 ? -16.616 -5.502 -0.068 1.00 93.50 355 ASP A CA 1
ATOM 2741 C C . ASP A 1 355 ? -15.125 -5.819 -0.161 1.00 93.50 355 ASP A C 1
ATOM 2743 O O . ASP A 1 355 ? -14.696 -6.612 -1.006 1.00 93.50 355 ASP A O 1
ATOM 2747 N N . VAL A 1 356 ? -14.346 -5.199 0.724 1.00 96.00 356 VAL A N 1
ATOM 2748 C CA . VAL A 1 356 ? -12.891 -5.339 0.797 1.00 96.00 356 VAL A CA 1
ATOM 2749 C C . VAL A 1 356 ? -12.459 -5.635 2.230 1.00 96.00 356 VAL A C 1
ATOM 2751 O O . VAL A 1 356 ? -13.021 -5.103 3.187 1.00 96.00 356 VAL A O 1
ATOM 2754 N N . ARG A 1 357 ? -11.458 -6.503 2.388 1.00 95.94 357 ARG A N 1
ATOM 2755 C CA . ARG A 1 357 ? -10.759 -6.739 3.658 1.00 95.94 357 ARG A CA 1
ATOM 2756 C C . ARG A 1 357 ? -9.260 -6.578 3.459 1.00 95.94 357 ARG A C 1
ATOM 2758 O O . ARG A 1 357 ? -8.712 -7.091 2.482 1.00 95.94 357 ARG A O 1
ATOM 2765 N N . LEU A 1 358 ? -8.620 -5.865 4.382 1.00 96.88 358 LEU A N 1
ATOM 2766 C CA . LEU A 1 358 ? -7.176 -5.652 4.376 1.00 96.88 358 LEU A CA 1
ATOM 2767 C C . LEU A 1 358 ? -6.490 -6.784 5.137 1.00 96.88 358 LEU A C 1
ATOM 2769 O O . LEU A 1 358 ? -6.921 -7.143 6.231 1.00 96.88 358 LEU A O 1
ATOM 2773 N N . LEU A 1 359 ? -5.433 -7.342 4.561 1.00 91.19 359 LEU A N 1
ATOM 2774 C CA . LEU A 1 359 ? -4.625 -8.395 5.162 1.00 91.19 359 LEU A CA 1
ATOM 2775 C C . LEU A 1 359 ? -3.207 -7.900 5.413 1.00 91.19 359 LEU A C 1
ATOM 2777 O O . LEU A 1 359 ? -2.713 -7.037 4.711 1.00 91.19 359 LEU A O 1
ATOM 2781 N N . ASP A 1 360 ? -2.506 -8.578 6.315 1.00 88.00 360 ASP A N 1
ATOM 2782 C CA . ASP A 1 360 ? -1.044 -8.501 6.404 1.00 88.00 360 ASP A CA 1
ATOM 2783 C C . ASP A 1 360 ? -0.476 -7.112 6.767 1.00 88.00 360 ASP A C 1
ATOM 2785 O O . ASP A 1 360 ? 0.179 -6.419 5.990 1.00 88.00 360 ASP A O 1
ATOM 2789 N N . LEU A 1 361 ? -0.684 -6.723 8.027 1.00 93.81 361 LEU A N 1
ATOM 2790 C CA . LEU A 1 361 ? -0.198 -5.463 8.605 1.00 93.81 361 LEU A CA 1
ATOM 2791 C C . LEU A 1 361 ? 1.267 -5.545 9.076 1.00 93.81 361 LEU A C 1
ATOM 2793 O O . LEU A 1 361 ? 1.693 -4.815 9.976 1.00 93.81 361 LEU A O 1
ATOM 2797 N N . GLN A 1 362 ? 2.054 -6.453 8.499 1.00 90.62 362 GLN A N 1
ATOM 2798 C CA . GLN A 1 362 ? 3.382 -6.826 8.987 1.00 90.62 362 GLN A CA 1
ATOM 2799 C C . GLN A 1 362 ? 4.405 -5.687 8.989 1.00 90.62 362 GLN A C 1
ATOM 2801 O O . GLN A 1 362 ? 5.295 -5.620 9.838 1.00 90.62 362 GLN A O 1
ATOM 2806 N N . VAL A 1 363 ? 4.255 -4.732 8.078 1.00 94.81 363 VAL A N 1
ATOM 2807 C CA . VAL A 1 363 ? 5.152 -3.579 7.959 1.00 94.81 363 VAL A CA 1
ATOM 2808 C C . VAL A 1 363 ? 4.414 -2.251 8.138 1.00 94.81 363 VAL A C 1
ATOM 2810 O O . VAL A 1 363 ? 4.872 -1.215 7.635 1.00 94.81 363 VAL A O 1
ATOM 2813 N N . ALA A 1 364 ? 3.295 -2.284 8.873 1.00 97.94 364 ALA A N 1
ATOM 2814 C CA . ALA A 1 364 ? 2.584 -1.093 9.311 1.00 97.94 364 ALA A CA 1
ATOM 2815 C C . ALA A 1 364 ? 3.540 -0.143 10.042 1.00 97.94 364 ALA A C 1
ATOM 2817 O O . ALA A 1 364 ? 4.395 -0.563 10.829 1.00 97.94 364 ALA A O 1
ATOM 2818 N N . ARG A 1 365 ? 3.420 1.149 9.750 1.00 98.06 365 ARG A N 1
ATOM 2819 C CA . ARG A 1 365 ? 4.354 2.195 10.194 1.00 98.06 365 ARG A CA 1
ATOM 2820 C C . ARG A 1 365 ? 3.620 3.521 10.326 1.00 98.06 365 ARG A C 1
ATOM 2822 O O . ARG A 1 365 ? 2.476 3.635 9.918 1.00 98.06 365 ARG A O 1
ATOM 2829 N N . TYR A 1 366 ? 4.269 4.536 10.884 1.00 98.62 366 TYR A N 1
ATOM 2830 C CA . TYR A 1 366 ? 3.698 5.881 10.944 1.00 98.62 366 TYR A CA 1
ATOM 2831 C C . TYR A 1 366 ? 4.388 6.795 9.928 1.00 98.62 366 TYR A C 1
ATOM 2833 O O . TYR A 1 366 ? 5.550 7.146 10.126 1.00 98.62 366 TYR A O 1
ATOM 2841 N N . CYS A 1 367 ? 3.707 7.155 8.839 1.00 98.44 367 CYS A N 1
ATOM 2842 C CA . CYS A 1 367 ? 4.251 8.002 7.770 1.00 98.44 367 CYS A CA 1
ATOM 2843 C C . CYS A 1 367 ? 3.139 8.673 6.940 1.00 98.44 367 CYS A C 1
ATOM 2845 O O . CYS A 1 367 ? 1.971 8.651 7.322 1.00 98.44 367 CYS A O 1
ATOM 2847 N N . SER A 1 368 ? 3.490 9.326 5.826 1.00 98.56 368 SER A N 1
ATOM 2848 C CA . SER A 1 368 ? 2.500 9.967 4.947 1.00 98.56 368 SER A CA 1
ATOM 2849 C C . SER A 1 368 ? 1.563 8.924 4.310 1.00 98.56 368 SER A C 1
ATOM 2851 O O . SER A 1 368 ? 2.059 7.919 3.794 1.00 98.56 368 SER A O 1
ATOM 2853 N N . PRO A 1 369 ? 0.237 9.169 4.238 1.00 98.62 369 PRO A N 1
ATOM 2854 C CA . PRO A 1 369 ? -0.709 8.271 3.564 1.00 98.62 369 PRO A CA 1
ATOM 2855 C C . PRO A 1 369 ? -0.395 8.093 2.073 1.00 98.62 369 PRO A C 1
ATOM 2857 O O . PRO A 1 369 ? -0.793 7.102 1.463 1.00 98.62 369 PRO A O 1
ATOM 2860 N N . ALA A 1 370 ? 0.350 9.034 1.481 1.00 98.62 370 ALA A N 1
ATOM 2861 C CA . ALA A 1 370 ? 0.828 8.941 0.109 1.00 98.62 370 ALA A CA 1
ATOM 2862 C C . ALA A 1 370 ? 1.672 7.684 -0.149 1.00 98.62 370 ALA A C 1
ATOM 2864 O O . ALA A 1 370 ? 1.690 7.204 -1.279 1.00 98.62 370 ALA A O 1
ATOM 2865 N N . ILE A 1 371 ? 2.346 7.146 0.873 1.00 98.62 371 ILE A N 1
ATOM 2866 C CA . ILE A 1 371 ? 3.180 5.949 0.746 1.00 98.62 371 ILE A CA 1
ATOM 2867 C C . ILE A 1 371 ? 2.336 4.737 0.342 1.00 98.62 371 ILE A C 1
ATOM 2869 O O . ILE A 1 371 ? 2.644 4.121 -0.674 1.00 98.62 371 ILE A O 1
ATOM 2873 N N . ASP A 1 372 ? 1.237 4.453 1.045 1.00 98.81 372 ASP A N 1
ATOM 2874 C CA . ASP A 1 372 ? 0.346 3.337 0.693 1.00 98.81 372 ASP A CA 1
ATOM 2875 C C . ASP A 1 372 ? -0.374 3.569 -0.638 1.00 98.81 372 ASP A C 1
ATOM 2877 O O . ASP A 1 372 ? -0.517 2.642 -1.432 1.00 98.81 372 ASP A O 1
ATOM 2881 N N . ILE A 1 373 ? -0.785 4.812 -0.924 1.00 98.81 373 ILE A N 1
ATOM 2882 C CA . ILE A 1 373 ? -1.437 5.159 -2.197 1.00 98.81 373 ILE A CA 1
ATOM 2883 C C . ILE A 1 373 ? -0.495 4.868 -3.370 1.00 98.81 373 ILE A C 1
ATOM 2885 O O . ILE A 1 373 ? -0.884 4.213 -4.335 1.00 98.81 373 ILE A O 1
ATOM 2889 N N . LEU A 1 374 ? 0.748 5.348 -3.299 1.00 98.62 374 LEU A N 1
ATOM 2890 C CA . LEU A 1 374 ? 1.747 5.129 -4.342 1.00 98.62 374 LEU A CA 1
ATOM 2891 C C . LEU A 1 374 ? 2.139 3.653 -4.426 1.00 98.62 374 LEU A C 1
ATOM 2893 O O . LEU A 1 374 ? 2.234 3.124 -5.532 1.00 98.62 374 LEU A O 1
ATOM 2897 N N . HIS A 1 375 ? 2.315 2.982 -3.284 1.00 98.31 375 HIS A N 1
ATOM 2898 C CA . HIS A 1 375 ? 2.576 1.546 -3.247 1.00 98.31 375 HIS A CA 1
ATOM 2899 C C . HIS A 1 375 ? 1.500 0.794 -4.036 1.00 98.31 375 HIS A C 1
ATOM 2901 O O . HIS A 1 375 ? 1.816 0.074 -4.981 1.00 98.31 375 HIS A O 1
ATOM 2907 N N . PHE A 1 376 ? 0.228 1.034 -3.725 1.00 98.56 376 PHE A N 1
ATOM 2908 C CA . PHE A 1 376 ? -0.900 0.381 -4.374 1.00 98.56 376 PHE A CA 1
ATOM 2909 C C . PHE A 1 376 ? -0.974 0.676 -5.865 1.00 98.56 376 PHE A C 1
ATOM 2911 O O . PHE A 1 376 ? -1.014 -0.248 -6.679 1.00 98.56 376 PHE A O 1
ATOM 2918 N N . LEU A 1 377 ? -0.956 1.958 -6.243 1.00 98.19 377 LEU A N 1
ATOM 2919 C CA . LEU A 1 377 ? -1.108 2.352 -7.639 1.00 98.19 377 LEU A CA 1
ATOM 2920 C C . LEU A 1 377 ? -0.042 1.671 -8.506 1.00 98.19 377 LEU A C 1
ATOM 2922 O O . LEU A 1 377 ? -0.379 1.041 -9.508 1.00 98.19 377 LEU A O 1
ATOM 2926 N N . TYR A 1 378 ? 1.230 1.721 -8.116 1.00 97.19 378 TYR A N 1
ATOM 2927 C CA . TYR A 1 378 ? 2.314 1.235 -8.973 1.00 97.19 378 TYR A CA 1
ATOM 2928 C C . TYR A 1 378 ? 2.564 -0.276 -8.916 1.00 97.19 378 TYR A C 1
ATOM 2930 O O . TYR A 1 378 ? 3.184 -0.809 -9.836 1.00 97.19 378 TYR A O 1
ATOM 2938 N N . THR A 1 379 ? 2.045 -0.981 -7.910 1.00 95.19 379 THR A N 1
ATOM 2939 C CA . THR A 1 379 ? 2.170 -2.448 -7.807 1.00 95.19 379 THR A CA 1
ATOM 2940 C C . THR A 1 379 ? 0.934 -3.191 -8.313 1.00 95.19 379 THR A C 1
ATOM 2942 O O . THR A 1 379 ? 1.054 -4.274 -8.885 1.00 95.19 379 THR A O 1
ATOM 2945 N N . SER A 1 380 ? -0.255 -2.603 -8.155 1.00 96.44 380 SER A N 1
ATOM 2946 C CA . SER A 1 380 ? -1.530 -3.329 -8.248 1.00 96.44 380 SER A CA 1
ATOM 2947 C C . SER A 1 380 ? -2.368 -2.974 -9.470 1.00 96.44 380 SER A C 1
ATOM 2949 O O . SER A 1 380 ? -3.365 -3.634 -9.737 1.00 96.44 380 SER A O 1
ATOM 2951 N N . THR A 1 381 ? -1.980 -1.957 -10.237 1.00 96.56 381 THR A N 1
ATOM 2952 C CA . THR A 1 381 ? -2.711 -1.541 -11.443 1.00 96.56 381 THR A CA 1
ATOM 2953 C C . THR A 1 381 ? -1.802 -1.547 -12.669 1.00 96.56 381 THR A C 1
ATOM 2955 O O . THR A 1 381 ? -0.576 -1.425 -12.564 1.00 96.56 381 THR A O 1
ATOM 2958 N N . PHE A 1 382 ? -2.396 -1.665 -13.856 1.00 95.50 382 PHE A N 1
ATOM 2959 C CA . PHE A 1 382 ? -1.672 -1.438 -15.103 1.00 95.50 382 PHE A CA 1
ATOM 2960 C C . PHE A 1 382 ? -1.481 0.051 -15.387 1.00 95.50 382 PHE A C 1
ATOM 2962 O O . PHE A 1 382 ? -2.267 0.896 -14.953 1.00 95.50 382 PHE A O 1
ATOM 2969 N N . TRP A 1 383 ? -0.446 0.357 -16.175 1.00 95.31 383 TRP A N 1
ATOM 2970 C CA . TRP A 1 383 ? -0.146 1.716 -16.624 1.00 95.31 383 TRP A CA 1
ATOM 2971 C C . TRP A 1 383 ? -1.357 2.401 -17.260 1.00 95.31 383 TRP A C 1
ATOM 2973 O O . TRP A 1 383 ? -1.654 3.541 -16.921 1.00 95.31 383 TRP A O 1
ATOM 2983 N N . ASP A 1 384 ? -2.099 1.700 -18.118 1.00 94.62 384 ASP A N 1
ATOM 2984 C CA . ASP A 1 384 ? -3.236 2.291 -18.824 1.00 94.62 384 ASP A CA 1
ATOM 2985 C C . ASP A 1 384 ? -4.387 2.664 -17.866 1.00 94.62 384 ASP A C 1
ATOM 2987 O O . ASP A 1 384 ? -4.929 3.770 -17.944 1.00 94.62 384 ASP A O 1
ATOM 2991 N N . THR A 1 385 ? -4.685 1.804 -16.882 1.00 94.00 385 THR A N 1
ATOM 2992 C CA . THR A 1 385 ? -5.650 2.103 -15.811 1.00 94.00 385 THR A CA 1
ATOM 2993 C C . THR A 1 385 ? -5.211 3.326 -15.010 1.00 94.00 385 THR A C 1
ATOM 2995 O O . THR A 1 385 ? -6.002 4.255 -14.832 1.00 94.00 385 THR A O 1
ATOM 2998 N N . ARG A 1 386 ? -3.944 3.384 -14.567 1.00 94.31 386 ARG A N 1
ATOM 2999 C CA . ARG A 1 386 ? -3.432 4.560 -13.843 1.00 94.31 386 ARG A CA 1
ATOM 3000 C C . ARG A 1 386 ? -3.509 5.812 -14.686 1.00 94.31 386 ARG A C 1
ATOM 3002 O O . ARG A 1 386 ? -4.044 6.811 -14.228 1.00 94.31 386 ARG A O 1
ATOM 3009 N N . ARG A 1 387 ? -3.000 5.775 -15.914 1.00 94.62 387 ARG A N 1
ATOM 3010 C CA . ARG A 1 387 ? -2.937 6.937 -16.800 1.00 94.62 387 ARG A CA 1
ATOM 3011 C C . ARG A 1 387 ? -4.319 7.537 -17.038 1.00 94.62 387 ARG A C 1
ATOM 3013 O O . ARG A 1 387 ? -4.455 8.758 -17.012 1.00 94.62 387 ARG A O 1
ATOM 3020 N N . ARG A 1 388 ? -5.339 6.696 -17.235 1.00 96.69 388 ARG A N 1
ATOM 3021 C CA . ARG A 1 388 ? -6.723 7.141 -17.452 1.00 96.69 388 ARG A CA 1
ATOM 3022 C C . ARG A 1 388 ? -7.405 7.618 -16.168 1.00 96.69 388 ARG A C 1
ATOM 3024 O O . ARG A 1 388 ? -8.145 8.598 -16.213 1.00 96.69 388 ARG A O 1
ATOM 3031 N N . HIS A 1 389 ? -7.137 6.972 -15.032 1.00 97.69 389 HIS A N 1
ATOM 3032 C CA . HIS A 1 389 ? -7.947 7.136 -13.821 1.00 97.69 389 HIS A CA 1
ATOM 3033 C C . HIS A 1 389 ? -7.207 7.711 -12.602 1.00 97.69 389 HIS A C 1
ATOM 3035 O O . HIS A 1 389 ? -7.818 7.845 -11.546 1.00 97.69 389 HIS A O 1
ATOM 3041 N N . TYR A 1 390 ? -5.941 8.133 -12.710 1.00 96.19 390 TYR A N 1
ATOM 3042 C CA . TYR A 1 390 ? -5.128 8.613 -11.575 1.00 96.19 390 TYR A CA 1
ATOM 3043 C C . TYR A 1 390 ? -5.857 9.651 -10.710 1.00 96.19 390 TYR A C 1
ATOM 3045 O O . TYR A 1 390 ? -5.962 9.528 -9.491 1.00 96.19 390 TYR A O 1
ATOM 3053 N N . GLN A 1 391 ? -6.426 10.675 -11.353 1.00 97.00 391 GLN A N 1
ATOM 3054 C CA . GLN A 1 391 ? -7.140 11.749 -10.658 1.00 97.00 391 GLN A CA 1
ATOM 3055 C C . GLN A 1 391 ? -8.496 11.307 -10.102 1.00 97.00 391 GLN A C 1
ATOM 3057 O O . GLN A 1 391 ? -8.982 11.883 -9.132 1.00 97.00 391 GLN A O 1
ATOM 3062 N N . GLU A 1 392 ? -9.134 10.322 -10.724 1.00 98.38 392 GLU A N 1
ATOM 3063 C CA . GLU A 1 392 ? -10.374 9.726 -10.232 1.00 98.38 392 GLU A CA 1
ATOM 3064 C C . GLU A 1 392 ? -10.116 8.898 -8.970 1.00 98.38 392 GLU A C 1
ATOM 3066 O O . GLU A 1 392 ? -10.799 9.096 -7.971 1.00 98.38 392 GLU A O 1
ATOM 3071 N N . LEU A 1 393 ? -9.062 8.081 -8.975 1.00 98.56 393 LEU A N 1
ATOM 3072 C CA . LEU A 1 393 ? -8.628 7.265 -7.842 1.00 98.56 393 LEU A CA 1
ATOM 3073 C C . LEU A 1 393 ? -8.218 8.120 -6.633 1.00 98.56 393 LEU A C 1
ATOM 3075 O O . LEU A 1 393 ? -8.686 7.876 -5.522 1.00 98.56 393 LEU A O 1
ATOM 3079 N N . LEU A 1 394 ? -7.434 9.188 -6.840 1.00 98.50 394 LEU A N 1
ATOM 3080 C CA . LEU A 1 394 ? -7.085 10.121 -5.757 1.00 98.50 394 LEU A CA 1
ATOM 3081 C C . LEU A 1 394 ? -8.307 10.851 -5.184 1.00 98.50 394 LEU A C 1
ATOM 3083 O O . LEU A 1 394 ? -8.366 11.115 -3.982 1.00 98.50 394 LEU A O 1
ATOM 3087 N N . ARG A 1 395 ? -9.294 11.183 -6.027 1.00 98.62 395 ARG A N 1
ATOM 3088 C CA . ARG A 1 395 ? -10.555 11.778 -5.561 1.00 98.62 395 ARG A CA 1
ATOM 3089 C C . ARG A 1 395 ? -11.383 10.783 -4.758 1.00 98.62 395 ARG A C 1
ATOM 3091 O O . ARG A 1 395 ? -11.890 11.177 -3.714 1.00 98.62 395 ARG A O 1
ATOM 3098 N N . ALA A 1 396 ? -11.476 9.529 -5.201 1.00 98.62 396 ALA A N 1
ATOM 3099 C CA . ALA A 1 396 ? -12.184 8.475 -4.478 1.00 98.62 396 ALA A CA 1
ATOM 3100 C C . ALA A 1 396 ? -11.575 8.244 -3.085 1.00 98.62 396 ALA A C 1
ATOM 3102 O O . ALA A 1 396 ? -12.305 8.240 -2.094 1.00 98.62 396 ALA A O 1
ATOM 3103 N N . TYR A 1 397 ? -10.241 8.163 -3.001 1.00 98.88 397 TYR A N 1
ATOM 3104 C CA . TYR A 1 397 ? -9.519 8.110 -1.728 1.00 98.88 397 TYR A CA 1
ATOM 3105 C C . TYR A 1 397 ? -9.862 9.318 -0.839 1.00 98.88 397 TYR A C 1
ATOM 3107 O O . TYR A 1 397 ? -10.318 9.156 0.288 1.00 98.88 397 TYR A O 1
ATOM 3115 N N . HIS A 1 398 ? -9.701 10.545 -1.351 1.00 98.81 398 HIS A N 1
ATOM 3116 C CA . HIS A 1 398 ? -9.924 11.765 -0.568 1.00 98.81 398 HIS A CA 1
ATOM 3117 C C . HIS A 1 398 ? -11.370 11.895 -0.065 1.00 98.81 398 HIS A C 1
ATOM 3119 O O . HIS A 1 398 ? -11.600 12.305 1.073 1.00 98.81 398 HIS A O 1
ATOM 3125 N N . GLN A 1 399 ? -12.351 11.583 -0.915 1.00 98.69 399 GLN A N 1
ATOM 3126 C CA . GLN A 1 399 ? -13.769 11.623 -0.554 1.00 98.69 399 GLN A CA 1
ATOM 3127 C C . GLN A 1 399 ? -14.079 10.633 0.570 1.00 98.69 399 GLN A C 1
ATOM 3129 O O . GLN A 1 399 ? -14.725 11.019 1.540 1.00 98.69 399 GLN A O 1
ATOM 3134 N N . SER A 1 400 ? -13.565 9.403 0.474 1.00 98.56 400 SER A N 1
ATOM 3135 C CA . SER A 1 400 ? -13.730 8.392 1.523 1.00 98.56 400 SER A CA 1
ATOM 3136 C C . SER A 1 400 ? -13.039 8.803 2.827 1.00 98.56 400 SER A C 1
ATOM 3138 O O . SER A 1 400 ? -13.660 8.746 3.884 1.00 98.56 400 SER A O 1
ATOM 3140 N N . LEU A 1 401 ? -11.807 9.328 2.750 1.00 98.75 401 LEU A N 1
ATOM 3141 C CA . LEU A 1 401 ? -11.050 9.825 3.908 1.00 98.75 401 LEU A CA 1
ATOM 3142 C C . LEU A 1 401 ? -11.835 10.915 4.642 1.00 98.75 401 LEU A C 1
ATOM 3144 O O . LEU A 1 401 ? -11.984 10.870 5.858 1.00 98.75 401 LEU A O 1
ATOM 3148 N N . THR A 1 402 ? -12.348 11.890 3.888 1.00 98.44 402 THR A N 1
ATOM 3149 C CA . THR A 1 402 ? -13.100 13.020 4.443 1.00 98.44 402 THR A CA 1
ATOM 3150 C C . THR A 1 402 ? -14.407 12.545 5.069 1.00 98.44 402 THR A C 1
ATOM 3152 O O . THR A 1 402 ? -14.726 12.953 6.180 1.00 98.44 402 THR A O 1
ATOM 3155 N N . ALA A 1 403 ? -15.153 11.668 4.390 1.00 98.06 403 ALA A N 1
ATOM 3156 C CA . ALA A 1 403 ? -16.425 11.158 4.893 1.00 98.06 403 ALA A CA 1
ATOM 3157 C C . ALA A 1 403 ? -16.255 10.341 6.184 1.00 98.06 403 ALA A C 1
ATOM 3159 O O . ALA A 1 403 ? -16.989 10.562 7.144 1.00 98.06 403 ALA A O 1
ATOM 3160 N N . ALA A 1 404 ? -15.266 9.446 6.221 1.00 98.25 404 ALA A N 1
ATOM 3161 C CA . ALA A 1 404 ? -14.963 8.632 7.393 1.00 98.25 404 ALA A CA 1
ATOM 3162 C C . ALA A 1 404 ? -14.471 9.483 8.564 1.00 98.25 404 ALA A C 1
ATOM 3164 O O . ALA A 1 404 ? -14.981 9.365 9.673 1.00 98.25 404 ALA A O 1
ATOM 3165 N N . PHE A 1 405 ? -13.553 10.419 8.309 1.00 98.12 405 PHE A N 1
ATOM 3166 C CA . PHE A 1 405 ? -13.091 11.352 9.334 1.00 98.12 405 PHE A CA 1
ATOM 3167 C C . PHE A 1 405 ? -14.258 12.146 9.930 1.00 98.12 405 PHE A C 1
ATOM 3169 O O . PHE A 1 405 ? -14.388 12.209 11.146 1.00 98.12 405 PHE A O 1
ATOM 3176 N N . GLN A 1 406 ? -15.152 12.679 9.091 1.00 97.44 406 GLN A N 1
ATOM 3177 C CA . GLN A 1 406 ? -16.331 13.426 9.537 1.00 97.44 406 GLN A CA 1
ATOM 3178 C C . GLN A 1 406 ? -17.295 12.596 10.391 1.00 97.44 406 GLN A C 1
ATOM 3180 O O . GLN A 1 406 ? -17.876 13.121 11.338 1.00 97.44 406 GLN A O 1
ATOM 3185 N N . ARG A 1 407 ? -17.465 11.304 10.091 1.00 96.50 407 ARG A N 1
ATOM 3186 C CA . ARG A 1 407 ? -18.257 10.404 10.942 1.00 96.50 407 ARG A CA 1
ATOM 3187 C C . ARG A 1 407 ? -17.578 10.149 12.285 1.00 96.50 407 ARG A C 1
ATOM 3189 O O . ARG A 1 407 ? -18.258 10.222 13.303 1.00 96.50 407 ARG A O 1
ATOM 3196 N N . LEU A 1 408 ? -16.264 9.926 12.287 1.00 97.06 408 LEU A N 1
ATOM 3197 C CA . LEU A 1 408 ? -15.477 9.658 13.495 1.00 97.06 408 LEU A CA 1
ATOM 3198 C C . LEU A 1 408 ? -15.377 10.869 14.435 1.00 97.06 408 LEU A C 1
ATOM 3200 O O . LEU A 1 408 ? -15.292 10.689 15.644 1.00 97.06 408 LEU A O 1
ATOM 3204 N N . VAL A 1 409 ? -15.392 12.098 13.905 1.00 96.88 409 VAL A N 1
ATOM 3205 C CA . VAL A 1 409 ? -15.320 13.331 14.718 1.00 96.88 409 VAL A CA 1
ATOM 3206 C C . VAL A 1 409 ? -16.678 13.971 15.002 1.00 96.88 409 VAL A C 1
ATOM 3208 O O . VAL A 1 409 ? -16.732 15.062 15.577 1.00 96.88 409 VAL A O 1
ATOM 3211 N N . ARG A 1 410 ? -17.778 13.324 14.605 1.00 95.25 410 ARG A N 1
ATOM 3212 C CA . ARG A 1 410 ? -19.137 13.836 14.811 1.00 95.25 410 ARG A CA 1
ATOM 3213 C C . ARG A 1 410 ? -19.398 14.114 16.293 1.00 95.25 410 ARG A C 1
ATOM 3215 O O . ARG A 1 410 ? -19.090 13.289 17.147 1.00 95.25 410 ARG A O 1
ATOM 3222 N N . GLY A 1 411 ? -19.995 15.265 16.596 1.00 94.56 411 GLY A N 1
ATOM 3223 C CA . GLY A 1 411 ? -20.267 15.696 17.968 1.00 94.56 411 GLY A CA 1
ATOM 3224 C C . GLY A 1 411 ? -19.051 16.258 18.713 1.00 94.56 411 GLY A C 1
ATOM 3225 O O . GLY A 1 411 ? -19.189 16.665 19.866 1.00 94.56 411 GLY A O 1
ATOM 3226 N N . SER A 1 412 ? -17.876 16.317 18.078 1.00 95.88 412 SER A N 1
ATOM 3227 C CA . SER A 1 412 ? -16.698 17.011 18.609 1.00 95.88 412 SER A CA 1
ATOM 3228 C C . SER A 1 412 ? -16.597 18.449 18.065 1.00 95.88 412 SER A C 1
ATOM 3230 O O . SER A 1 412 ? -17.230 18.775 17.059 1.00 95.88 412 SER A O 1
ATOM 3232 N N . PRO A 1 413 ? -15.748 19.316 18.651 1.00 96.31 413 PRO A N 1
ATOM 3233 C CA . PRO A 1 413 ? -15.475 20.655 18.114 1.00 96.31 413 PRO A CA 1
ATOM 3234 C C . PRO A 1 413 ? -14.884 20.682 16.694 1.00 96.31 413 PRO A C 1
ATOM 3236 O O . PRO A 1 413 ? -14.848 21.745 16.084 1.00 96.31 413 PRO A O 1
ATOM 3239 N N . HIS A 1 414 ? -14.420 19.536 16.186 1.00 94.69 414 HIS A N 1
ATOM 3240 C CA . HIS A 1 414 ? -13.796 19.387 14.870 1.00 94.69 414 HIS A CA 1
ATOM 3241 C C . HIS A 1 414 ? -14.775 18.901 13.788 1.00 94.69 414 HIS A C 1
ATOM 3243 O O . HIS A 1 414 ? -14.377 18.606 12.657 1.00 94.69 414 HIS A O 1
ATOM 3249 N N . GLU A 1 415 ? -16.068 18.798 14.108 1.00 93.81 415 GLU A N 1
ATOM 3250 C CA . GLU A 1 415 ? -17.097 18.506 13.114 1.00 93.81 415 GLU A CA 1
ATOM 3251 C C . GLU A 1 415 ? -17.101 19.578 12.008 1.00 93.81 415 GLU A C 1
ATOM 3253 O O . GLU A 1 415 ? -17.048 20.780 12.263 1.00 93.81 415 GLU A O 1
ATOM 3258 N N . GLY A 1 416 ? -17.111 19.140 10.748 1.00 92.44 416 GLY A N 1
ATOM 3259 C CA . GLY A 1 416 ? -16.945 19.998 9.573 1.00 92.44 416 GLY A CA 1
ATOM 3260 C C . GLY A 1 416 ? -15.494 20.250 9.131 1.00 92.44 416 GLY A C 1
ATOM 3261 O O . GLY A 1 416 ? -15.293 20.727 8.012 1.00 92.44 416 GLY A O 1
ATOM 3262 N N . GLU A 1 417 ? -14.474 19.906 9.929 1.00 94.31 417 GLU A N 1
ATOM 3263 C CA . GLU A 1 417 ? -13.068 20.070 9.526 1.00 94.31 417 GLU A CA 1
ATOM 3264 C C . GLU A 1 417 ? -12.614 19.048 8.469 1.00 94.31 417 GLU A C 1
ATOM 3266 O O . GLU A 1 417 ? -12.832 17.842 8.570 1.00 94.31 417 GLU A O 1
ATOM 3271 N N . VAL A 1 418 ? -11.895 19.502 7.444 1.00 94.25 418 VAL A N 1
ATOM 3272 C CA . VAL A 1 418 ? -11.313 18.588 6.452 1.00 94.25 418 VAL A CA 1
ATOM 3273 C C . VAL A 1 418 ? -9.915 18.178 6.923 1.00 94.25 418 VAL A C 1
ATOM 3275 O O . VAL A 1 418 ? -9.059 19.053 7.046 1.00 94.25 418 VAL A O 1
ATOM 3278 N N . PRO A 1 419 ? -9.634 16.875 7.129 1.00 94.44 419 PRO A N 1
ATOM 3279 C CA . PRO A 1 419 ? -8.360 16.437 7.706 1.00 94.44 419 PRO A CA 1
ATOM 3280 C C . PRO A 1 419 ? -7.166 16.696 6.776 1.00 94.44 419 PRO A C 1
ATOM 3282 O O . PRO A 1 419 ? -6.031 16.869 7.213 1.00 94.44 419 PRO A O 1
ATOM 3285 N N . MET A 1 420 ? -7.421 16.695 5.468 1.00 96.56 420 MET A N 1
ATOM 3286 C CA . MET A 1 420 ? -6.460 16.988 4.416 1.00 96.56 420 MET A CA 1
ATOM 3287 C C . MET A 1 420 ? -7.241 17.372 3.166 1.00 96.56 420 MET A C 1
ATOM 3289 O O . MET A 1 420 ? -8.054 16.586 2.693 1.00 96.56 420 MET A O 1
ATOM 3293 N N . THR A 1 421 ? -6.987 18.547 2.597 1.00 98.19 421 THR A N 1
ATOM 3294 C CA . THR A 1 421 ? -7.632 18.954 1.343 1.00 98.19 421 THR A CA 1
ATOM 3295 C C . THR A 1 421 ? -7.097 18.156 0.152 1.00 98.19 421 THR A C 1
ATOM 3297 O O . THR A 1 421 ? -5.944 17.725 0.127 1.00 98.19 421 THR A O 1
ATOM 3300 N N . LEU A 1 422 ? -7.876 18.048 -0.929 1.00 98.25 422 LEU A N 1
ATOM 3301 C CA . LEU A 1 422 ? -7.441 17.352 -2.149 1.00 98.25 422 LEU A CA 1
ATOM 3302 C C . LEU A 1 422 ? -6.162 17.963 -2.745 1.00 98.25 422 LEU A C 1
ATOM 3304 O O . LEU A 1 422 ? -5.359 17.269 -3.369 1.00 98.25 422 LEU A O 1
ATOM 3308 N N . ARG A 1 423 ? -5.957 19.272 -2.556 1.00 98.31 423 ARG A N 1
ATOM 3309 C CA . ARG A 1 423 ? -4.730 19.958 -2.976 1.00 98.31 423 ARG A CA 1
ATOM 3310 C C . ARG A 1 423 ? -3.530 19.524 -2.135 1.00 98.31 423 ARG A C 1
ATOM 3312 O O . ARG A 1 423 ? -2.456 19.336 -2.699 1.00 98.31 423 ARG A O 1
ATOM 3319 N N . GLU A 1 424 ? -3.697 19.377 -0.825 1.00 98.44 424 GLU A N 1
ATOM 3320 C CA . GLU A 1 424 ? -2.648 18.886 0.077 1.00 98.44 424 GLU A CA 1
ATOM 3321 C C . GLU A 1 424 ? -2.336 17.419 -0.184 1.00 98.44 424 GLU A C 1
ATOM 3323 O O . GLU A 1 424 ? -1.165 17.090 -0.340 1.00 98.44 424 GLU A O 1
ATOM 3328 N N . LEU A 1 425 ? -3.356 16.577 -0.381 1.00 98.50 425 LEU A N 1
ATOM 3329 C CA . LEU A 1 425 ? -3.164 15.181 -0.773 1.00 98.50 425 LEU A CA 1
ATOM 3330 C C . LEU A 1 425 ? -2.324 15.070 -2.045 1.00 98.50 425 LEU A C 1
ATOM 3332 O O . LEU A 1 425 ? -1.351 14.327 -2.088 1.00 98.50 425 LEU A O 1
ATOM 3336 N N . ARG A 1 426 ? -2.671 15.836 -3.086 1.00 98.06 426 ARG A N 1
ATOM 3337 C CA . ARG A 1 426 ? -1.908 15.842 -4.342 1.00 98.06 426 ARG A CA 1
ATOM 3338 C C . ARG A 1 426 ? -0.460 16.272 -4.128 1.00 98.06 426 ARG A C 1
ATOM 3340 O O . ARG A 1 426 ? 0.429 15.664 -4.709 1.00 98.06 426 ARG A O 1
ATOM 3347 N N . ARG A 1 427 ? -0.218 17.288 -3.294 1.00 97.69 427 ARG A N 1
ATOM 3348 C CA . ARG A 1 427 ? 1.143 17.731 -2.956 1.00 97.69 427 ARG A CA 1
ATOM 3349 C C . ARG A 1 427 ? 1.920 16.653 -2.208 1.00 97.69 427 ARG A C 1
ATOM 3351 O O . ARG A 1 427 ? 3.076 16.434 -2.546 1.00 97.69 427 ARG A O 1
ATOM 3358 N N . GLU A 1 428 ? 1.295 15.973 -1.251 1.00 97.81 428 GLU A N 1
ATOM 3359 C CA . GLU A 1 428 ? 1.914 14.866 -0.517 1.00 97.81 428 GLU A CA 1
ATOM 3360 C C . GLU A 1 428 ? 2.240 13.686 -1.437 1.00 97.81 428 GLU A C 1
ATOM 3362 O O . GLU A 1 428 ? 3.358 13.179 -1.402 1.00 97.81 428 GLU A O 1
ATOM 3367 N N . VAL A 1 429 ? 1.321 13.308 -2.328 1.00 97.94 429 VAL A N 1
ATOM 3368 C CA . VAL A 1 429 ? 1.561 12.277 -3.349 1.00 97.94 429 VAL A CA 1
ATOM 3369 C C . VAL A 1 429 ? 2.733 12.666 -4.252 1.00 97.94 429 VAL A C 1
ATOM 3371 O O . VAL A 1 429 ? 3.668 11.886 -4.389 1.00 97.94 429 VAL A O 1
ATOM 3374 N N . THR A 1 430 ? 2.762 13.897 -4.773 1.00 97.00 430 THR A N 1
ATOM 3375 C CA . THR A 1 430 ? 3.886 14.383 -5.592 1.00 97.00 430 THR A CA 1
ATOM 3376 C C . THR A 1 430 ? 5.206 14.406 -4.817 1.00 97.00 430 THR A C 1
ATOM 3378 O O . THR A 1 430 ? 6.235 14.003 -5.354 1.00 97.00 430 THR A O 1
ATOM 3381 N N . ARG A 1 431 ? 5.198 14.835 -3.547 1.00 96.69 431 ARG A N 1
ATOM 3382 C CA . ARG A 1 431 ? 6.386 14.826 -2.677 1.00 96.69 431 ARG A CA 1
ATOM 3383 C C . ARG A 1 431 ? 6.930 13.410 -2.493 1.00 96.69 431 ARG A C 1
ATOM 3385 O O . ARG A 1 431 ? 8.144 13.227 -2.417 1.00 96.69 431 ARG A O 1
ATOM 3392 N N . CYS A 1 432 ? 6.039 12.426 -2.423 1.00 97.69 432 CYS A N 1
ATOM 3393 C CA . CYS A 1 432 ? 6.385 11.030 -2.209 1.00 97.69 432 CYS A CA 1
ATOM 3394 C C . CYS A 1 432 ? 6.580 10.220 -3.500 1.00 97.69 432 CYS A C 1
ATOM 3396 O O . CYS A 1 432 ? 6.953 9.056 -3.396 1.00 97.69 432 CYS A O 1
ATOM 3398 N N . GLU A 1 433 ? 6.378 10.791 -4.694 1.00 96.25 433 GLU A N 1
ATOM 3399 C CA . GLU A 1 433 ? 6.183 10.029 -5.940 1.00 96.25 433 GLU A CA 1
ATOM 3400 C C . GLU A 1 433 ? 7.319 9.033 -6.239 1.00 96.25 433 GLU A C 1
ATOM 3402 O O . GLU A 1 433 ? 7.055 7.926 -6.703 1.00 96.25 433 GLU A O 1
ATOM 3407 N N . MET A 1 434 ? 8.573 9.368 -5.913 1.00 97.38 434 MET A N 1
ATOM 3408 C CA . MET A 1 434 ? 9.725 8.464 -6.082 1.00 97.38 434 MET A CA 1
ATOM 3409 C C . MET A 1 434 ? 9.570 7.125 -5.344 1.00 97.38 434 MET A C 1
ATOM 3411 O O . MET A 1 434 ? 10.116 6.118 -5.792 1.00 97.38 434 MET A O 1
ATOM 3415 N N . TYR A 1 435 ? 8.797 7.086 -4.254 1.00 98.25 435 TYR A N 1
ATOM 3416 C CA . TYR A 1 435 ? 8.462 5.845 -3.560 1.00 98.25 435 TYR A CA 1
ATOM 3417 C C . TYR A 1 435 ? 7.734 4.873 -4.496 1.00 98.25 435 TYR A C 1
ATOM 3419 O O . TYR A 1 435 ? 8.071 3.695 -4.527 1.00 98.25 435 TYR A O 1
ATOM 3427 N N . GLY A 1 436 ? 6.783 5.366 -5.299 1.00 97.69 436 GLY A N 1
ATOM 3428 C CA . GLY A 1 436 ? 6.009 4.548 -6.236 1.00 97.69 436 GLY A CA 1
ATOM 3429 C C . GLY A 1 436 ? 6.873 3.874 -7.303 1.00 97.69 436 GLY A C 1
ATOM 3430 O O . GLY A 1 436 ? 6.690 2.692 -7.580 1.00 97.69 436 GLY A O 1
ATOM 3431 N N . LEU A 1 437 ? 7.878 4.580 -7.833 1.00 97.88 437 LEU A N 1
ATOM 3432 C CA . LEU A 1 437 ? 8.832 4.026 -8.796 1.00 97.88 437 LEU A CA 1
ATOM 3433 C C . LEU A 1 437 ? 9.654 2.904 -8.162 1.00 97.88 437 LEU A C 1
ATOM 3435 O O . LEU A 1 437 ? 9.758 1.813 -8.720 1.00 97.88 437 LEU A O 1
ATOM 3439 N N . PHE A 1 438 ? 10.251 3.176 -7.002 1.00 97.94 438 PHE A N 1
ATOM 3440 C CA . PHE A 1 438 ? 11.135 2.221 -6.344 1.00 97.94 438 PHE A CA 1
ATOM 3441 C C . PHE A 1 438 ? 10.373 1.006 -5.813 1.00 97.94 438 PHE A C 1
ATOM 3443 O O . PHE A 1 438 ? 10.814 -0.115 -6.050 1.00 97.94 438 PHE A O 1
ATOM 3450 N N . ALA A 1 439 ? 9.214 1.200 -5.180 1.00 96.56 439 ALA A N 1
ATOM 3451 C CA . ALA A 1 439 ? 8.344 0.108 -4.750 1.00 96.56 439 ALA A CA 1
ATOM 3452 C C . ALA A 1 439 ? 7.820 -0.699 -5.948 1.00 96.56 439 ALA A C 1
ATOM 3454 O O . ALA A 1 439 ? 7.881 -1.926 -5.933 1.00 96.56 439 ALA A O 1
ATOM 3455 N N . GLY A 1 440 ? 7.391 -0.020 -7.018 1.00 96.31 440 GLY A N 1
ATOM 3456 C CA . GLY A 1 440 ? 6.935 -0.654 -8.252 1.00 96.31 440 GLY A CA 1
ATOM 3457 C C . GLY A 1 440 ? 8.005 -1.545 -8.882 1.00 96.31 440 GLY A C 1
ATOM 3458 O O . GLY A 1 440 ? 7.718 -2.693 -9.202 1.00 96.31 440 GLY A O 1
ATOM 3459 N N . MET A 1 441 ? 9.251 -1.067 -9.002 1.00 95.88 441 MET A N 1
ATOM 3460 C CA . MET A 1 441 ? 10.369 -1.889 -9.492 1.00 95.88 441 MET A CA 1
ATOM 3461 C C . MET A 1 441 ? 10.697 -3.047 -8.547 1.00 95.88 441 MET A C 1
ATOM 3463 O O . MET A 1 441 ? 10.975 -4.153 -9.009 1.00 95.88 441 MET A O 1
ATOM 3467 N N . TRP A 1 442 ? 10.671 -2.798 -7.237 1.00 92.56 442 TRP A N 1
ATOM 3468 C CA . TRP A 1 442 ? 11.057 -3.780 -6.227 1.00 92.56 442 TRP A CA 1
ATOM 3469 C C . TRP A 1 442 ? 10.096 -4.968 -6.158 1.00 92.56 442 TRP A C 1
ATOM 3471 O O . TRP A 1 442 ? 10.536 -6.111 -6.087 1.00 92.56 442 TRP A O 1
ATOM 3481 N N . ILE A 1 443 ? 8.796 -4.704 -6.267 1.00 88.75 443 ILE A N 1
ATOM 3482 C CA . ILE A 1 443 ? 7.736 -5.713 -6.180 1.00 88.75 443 ILE A CA 1
ATOM 3483 C C . ILE A 1 443 ? 7.398 -6.325 -7.556 1.00 88.75 443 ILE A C 1
ATOM 3485 O O . ILE A 1 443 ? 6.722 -7.350 -7.633 1.00 88.75 443 ILE A O 1
ATOM 3489 N N . MET A 1 444 ? 7.914 -5.769 -8.664 1.00 91.06 444 MET A N 1
ATOM 3490 C CA . MET A 1 444 ? 7.607 -6.227 -10.030 1.00 91.06 444 MET A CA 1
ATOM 3491 C C . MET A 1 444 ? 7.917 -7.712 -10.260 1.00 91.06 444 MET A C 1
ATOM 3493 O O . MET A 1 444 ? 7.178 -8.396 -10.972 1.00 91.06 444 MET A O 1
ATOM 3497 N N . THR A 1 445 ? 8.998 -8.221 -9.664 1.00 83.50 445 THR A N 1
ATOM 3498 C CA . THR A 1 445 ? 9.359 -9.643 -9.756 1.00 83.50 445 THR A CA 1
ATOM 3499 C C . THR A 1 445 ? 8.274 -10.513 -9.134 1.00 83.50 445 THR A C 1
ATOM 3501 O O . THR A 1 445 ? 7.802 -11.427 -9.793 1.00 83.50 445 THR A O 1
ATOM 3504 N N . ALA A 1 446 ? 7.801 -10.185 -7.930 1.00 82.56 446 ALA A N 1
ATOM 3505 C CA . ALA A 1 446 ? 6.720 -10.914 -7.267 1.00 82.56 446 ALA A CA 1
ATOM 3506 C C . ALA A 1 446 ? 5.390 -10.801 -8.031 1.00 82.56 446 ALA A C 1
ATOM 3508 O O . ALA A 1 446 ? 4.668 -11.786 -8.190 1.00 82.56 446 ALA A O 1
ATOM 3509 N N . VAL A 1 447 ? 5.082 -9.613 -8.550 1.00 85.31 447 VAL A N 1
ATOM 3510 C CA . VAL A 1 447 ? 3.847 -9.333 -9.299 1.00 85.31 447 VAL A CA 1
ATOM 3511 C C . VAL A 1 447 ? 3.761 -10.114 -10.608 1.00 85.31 447 VAL A C 1
ATOM 3513 O O . VAL A 1 447 ? 2.671 -10.510 -11.005 1.00 85.31 447 VAL A O 1
ATOM 3516 N N . THR A 1 448 ? 4.890 -10.348 -11.274 1.00 86.56 448 THR A N 1
ATOM 3517 C CA . THR A 1 448 ? 4.947 -11.051 -12.570 1.00 86.56 448 THR A CA 1
ATOM 3518 C C . THR A 1 448 ? 5.479 -12.477 -12.468 1.00 86.56 448 THR A C 1
ATOM 3520 O O . THR A 1 448 ? 5.659 -13.133 -13.494 1.00 86.56 448 THR A O 1
ATOM 3523 N N . ALA A 1 449 ? 5.744 -12.951 -11.248 1.00 78.69 449 ALA A N 1
ATOM 3524 C CA . ALA A 1 449 ? 6.197 -14.308 -11.009 1.00 78.69 449 ALA A CA 1
ATOM 3525 C C . ALA A 1 449 ? 5.060 -15.306 -11.221 1.00 78.69 449 ALA A C 1
ATOM 3527 O O . ALA A 1 449 ? 3.985 -15.180 -10.622 1.00 78.69 449 ALA A O 1
ATOM 3528 N N . ASP A 1 450 ? 5.366 -16.324 -12.018 1.00 73.06 450 ASP A N 1
ATOM 3529 C CA . ASP A 1 450 ? 4.536 -17.502 -12.204 1.00 73.06 450 ASP A CA 1
ATOM 3530 C C . ASP A 1 450 ? 4.487 -18.311 -10.903 1.00 73.06 450 ASP A C 1
ATOM 3532 O O . ASP A 1 450 ? 5.519 -18.753 -10.397 1.00 73.06 450 ASP A O 1
ATOM 3536 N N . VAL A 1 451 ? 3.282 -18.462 -10.351 1.00 65.00 451 VAL A N 1
ATOM 3537 C CA . VAL A 1 451 ? 3.050 -19.086 -9.042 1.00 65.00 451 VAL A CA 1
ATOM 3538 C C . VAL A 1 451 ? 3.430 -20.565 -9.054 1.00 65.00 451 VAL A C 1
ATOM 3540 O O . VAL A 1 451 ? 3.899 -21.072 -8.037 1.00 65.00 451 VAL A O 1
ATOM 3543 N N . ASP A 1 452 ? 3.294 -21.223 -10.206 1.00 68.69 452 ASP A N 1
ATOM 3544 C CA . ASP A 1 452 ? 3.585 -22.650 -10.368 1.00 68.69 452 ASP A CA 1
ATOM 3545 C C . ASP A 1 452 ? 5.092 -22.931 -10.460 1.00 68.69 452 ASP A C 1
ATOM 3547 O O . ASP A 1 452 ? 5.535 -24.061 -10.261 1.00 68.69 452 ASP A O 1
ATOM 3551 N N . ASN A 1 453 ? 5.892 -21.892 -10.715 1.00 66.00 453 ASN A N 1
ATOM 3552 C CA . ASN A 1 453 ? 7.336 -21.976 -10.915 1.00 66.00 453 ASN A CA 1
ATOM 3553 C C . ASN A 1 453 ? 8.122 -21.107 -9.920 1.00 66.00 453 ASN A C 1
ATOM 3555 O O . ASN A 1 453 ? 9.257 -20.709 -10.197 1.00 66.00 453 ASN A O 1
ATOM 3559 N N . LEU A 1 454 ? 7.537 -20.804 -8.754 1.00 63.97 454 LEU A N 1
ATOM 3560 C CA . LEU A 1 454 ? 8.222 -20.040 -7.717 1.00 63.97 454 LEU A CA 1
ATOM 3561 C C . LEU A 1 454 ? 9.360 -20.866 -7.086 1.00 63.97 454 LEU A C 1
ATOM 3563 O O . LEU A 1 454 ? 9.110 -21.936 -6.526 1.00 63.97 454 LEU A O 1
ATOM 3567 N N . PRO A 1 455 ? 10.607 -20.371 -7.117 1.00 59.78 455 PRO A N 1
ATOM 3568 C CA . PRO A 1 455 ? 11.704 -20.991 -6.389 1.00 59.78 455 PRO A CA 1
ATOM 3569 C C . PRO A 1 455 ? 11.474 -20.882 -4.874 1.00 59.78 455 PRO A C 1
ATOM 3571 O O . PRO A 1 455 ? 10.966 -19.871 -4.384 1.00 59.78 455 PRO A O 1
ATOM 3574 N N . ASP A 1 456 ? 11.869 -21.915 -4.121 1.00 63.00 456 ASP A N 1
ATOM 3575 C CA . ASP A 1 456 ? 11.799 -21.896 -2.655 1.00 63.00 456 ASP A CA 1
ATOM 3576 C C . ASP A 1 456 ? 12.631 -20.723 -2.120 1.00 63.00 456 ASP A C 1
ATOM 3578 O O . ASP A 1 456 ? 13.843 -20.660 -2.333 1.00 63.00 456 ASP A O 1
ATOM 3582 N N . VAL A 1 457 ? 12.000 -19.801 -1.393 1.00 59.84 457 VAL A N 1
ATOM 3583 C CA . VAL A 1 457 ? 12.671 -18.636 -0.795 1.00 59.84 457 VAL A CA 1
ATOM 3584 C C . VAL A 1 457 ? 13.806 -19.070 0.140 1.00 59.84 457 VAL A C 1
ATOM 3586 O O . VAL A 1 457 ? 14.815 -18.379 0.253 1.00 59.84 457 VAL A O 1
ATOM 3589 N N . GLY A 1 458 ? 13.688 -20.247 0.765 1.00 59.88 458 GLY A N 1
ATOM 3590 C CA . GLY A 1 458 ? 14.731 -20.835 1.604 1.00 59.88 458 GLY A CA 1
ATOM 3591 C C . GLY A 1 458 ? 15.947 -21.375 0.844 1.00 59.88 458 GLY A C 1
ATOM 3592 O O . GLY A 1 458 ? 16.916 -21.778 1.491 1.00 59.88 458 GLY A O 1
ATOM 3593 N N . SER A 1 459 ? 15.905 -21.407 -0.491 1.00 67.25 459 SER A N 1
ATOM 3594 C CA . SER A 1 459 ? 17.031 -21.821 -1.335 1.00 67.25 459 SER A CA 1
ATOM 3595 C C . SER A 1 459 ? 18.008 -20.684 -1.638 1.00 67.25 459 SER A C 1
ATOM 3597 O O . SER A 1 459 ? 19.173 -20.957 -1.928 1.00 67.25 459 SER A O 1
ATOM 3599 N N . TYR A 1 460 ? 17.560 -19.431 -1.514 1.00 67.44 460 TYR A N 1
ATOM 3600 C CA . TYR A 1 460 ? 18.394 -18.258 -1.747 1.00 67.44 460 TYR A CA 1
ATOM 3601 C C . TYR A 1 460 ? 19.287 -17.940 -0.556 1.00 67.44 460 TYR A C 1
ATOM 3603 O O . TYR A 1 460 ? 18.910 -18.096 0.609 1.00 67.44 460 TYR A O 1
ATOM 3611 N N . ARG A 1 461 ? 20.472 -17.425 -0.863 1.00 75.12 461 ARG A N 1
ATOM 3612 C CA . ARG A 1 461 ? 21.398 -16.846 0.102 1.00 75.12 461 ARG A CA 1
ATOM 3613 C C . ARG A 1 461 ? 21.518 -15.351 -0.125 1.00 75.12 461 ARG A C 1
ATOM 3615 O O . ARG A 1 461 ? 21.237 -14.840 -1.208 1.00 75.12 461 ARG A O 1
ATOM 3622 N N . LEU A 1 462 ? 21.958 -14.632 0.902 1.00 71.69 462 LEU A N 1
ATOM 3623 C CA . LEU A 1 462 ? 22.131 -13.188 0.795 1.00 71.69 462 LEU A CA 1
ATOM 3624 C C . LEU A 1 462 ? 23.151 -12.838 -0.307 1.00 71.69 462 LEU A C 1
ATOM 3626 O O . LEU A 1 462 ? 22.961 -11.868 -1.035 1.00 71.69 462 LEU A O 1
ATOM 3630 N N . GLU A 1 463 ? 24.182 -13.670 -0.476 1.00 78.94 463 GLU A N 1
ATOM 3631 C CA . GLU A 1 463 ? 25.216 -13.539 -1.506 1.00 78.94 463 GLU A CA 1
ATOM 3632 C C . GLU A 1 463 ? 24.652 -13.561 -2.934 1.00 78.94 463 GLU A C 1
ATOM 3634 O O . GLU A 1 463 ? 25.195 -12.883 -3.808 1.00 78.94 463 GLU A O 1
ATOM 3639 N N . ASP A 1 464 ? 23.536 -14.260 -3.171 1.00 75.00 464 ASP A N 1
ATOM 3640 C CA . ASP A 1 464 ? 22.908 -14.340 -4.496 1.00 75.00 464 ASP A CA 1
ATOM 3641 C C . ASP A 1 464 ? 22.423 -12.959 -4.956 1.00 75.00 464 ASP A C 1
ATOM 3643 O O . ASP A 1 464 ? 22.544 -12.603 -6.126 1.00 75.00 464 ASP A O 1
ATOM 3647 N N . PHE A 1 465 ? 21.969 -12.114 -4.024 1.00 71.56 465 PHE A N 1
ATOM 3648 C CA . PHE A 1 465 ? 21.548 -10.741 -4.321 1.00 71.56 465 PHE A CA 1
ATOM 3649 C C . PHE A 1 465 ? 22.716 -9.798 -4.646 1.00 71.56 465 PHE A C 1
ATOM 3651 O O . PHE A 1 465 ? 22.478 -8.688 -5.129 1.00 71.56 465 PHE A O 1
ATOM 3658 N N . TYR A 1 466 ? 23.959 -10.228 -4.414 1.00 74.50 466 TYR A N 1
ATOM 3659 C CA . TYR A 1 466 ? 25.178 -9.510 -4.796 1.00 74.50 466 TYR A CA 1
ATOM 3660 C C . TYR A 1 466 ? 25.892 -10.127 -6.003 1.00 74.50 466 TYR A C 1
ATOM 3662 O O . TYR A 1 466 ? 26.803 -9.502 -6.546 1.00 74.50 466 TYR A O 1
ATOM 3670 N N . SER A 1 467 ? 25.505 -11.334 -6.415 1.00 83.56 467 SER A N 1
ATOM 3671 C CA . SER A 1 467 ? 26.177 -12.083 -7.470 1.00 83.56 467 SER A CA 1
ATOM 3672 C C . SER A 1 467 ? 25.816 -11.543 -8.853 1.00 83.56 467 SER A C 1
ATOM 3674 O O . SER A 1 467 ? 24.650 -11.536 -9.255 1.00 83.56 467 SER A O 1
ATOM 3676 N N . ASP A 1 468 ? 26.832 -11.137 -9.618 1.00 84.81 468 ASP A N 1
ATOM 3677 C CA . ASP A 1 468 ? 26.659 -10.742 -11.020 1.00 84.81 468 ASP A CA 1
ATOM 3678 C C . ASP A 1 468 ? 26.155 -11.913 -11.883 1.00 84.81 468 ASP A C 1
ATOM 3680 O O . ASP A 1 468 ? 25.405 -11.696 -12.833 1.00 84.81 468 ASP A O 1
ATOM 3684 N N . GLU A 1 469 ? 26.505 -13.155 -11.529 1.00 86.62 469 GLU A N 1
ATOM 3685 C CA . GLU A 1 469 ? 26.004 -14.363 -12.194 1.00 86.62 469 GLU A CA 1
ATOM 3686 C C . GLU A 1 469 ? 24.504 -14.556 -11.939 1.00 86.62 469 GLU A C 1
ATOM 3688 O O . GLU A 1 469 ? 23.732 -14.747 -12.881 1.00 86.62 469 GLU A O 1
ATOM 3693 N N . SER A 1 470 ? 24.072 -14.427 -10.678 1.00 85.50 470 SER A N 1
ATOM 3694 C CA . SER A 1 470 ? 22.649 -14.510 -10.318 1.00 85.50 470 SER A CA 1
ATOM 3695 C C . SER A 1 470 ? 21.846 -13.408 -10.999 1.00 85.50 470 SER A C 1
ATOM 3697 O O . SER A 1 470 ? 20.806 -13.675 -11.598 1.00 85.50 470 SER A O 1
ATOM 3699 N N . LEU A 1 471 ? 22.368 -12.179 -10.997 1.00 87.50 471 LEU A N 1
ATOM 3700 C CA . LEU A 1 471 ? 21.755 -11.056 -11.694 1.00 87.50 471 LEU A CA 1
ATOM 3701 C C . LEU A 1 471 ? 21.635 -11.307 -13.203 1.00 87.50 471 LEU A C 1
ATOM 3703 O O . LEU A 1 471 ? 20.576 -11.053 -13.776 1.00 87.50 471 LEU A O 1
ATOM 3707 N N . ALA A 1 472 ? 22.689 -11.802 -13.855 1.00 88.06 472 ALA A N 1
ATOM 3708 C CA . ALA A 1 472 ? 22.656 -12.115 -15.281 1.00 88.06 472 ALA A CA 1
ATOM 3709 C C . ALA A 1 472 ? 21.602 -13.188 -15.599 1.00 88.06 472 ALA A C 1
ATOM 3711 O O . ALA A 1 472 ? 20.850 -13.039 -16.566 1.00 88.06 472 ALA A O 1
ATOM 3712 N N . ASN A 1 473 ? 21.499 -14.220 -14.756 1.00 87.62 473 ASN A N 1
ATOM 3713 C CA . ASN A 1 473 ? 20.484 -15.263 -14.875 1.00 87.62 473 ASN A CA 1
ATOM 3714 C C . ASN A 1 473 ? 19.058 -14.725 -14.659 1.00 87.62 473 ASN A C 1
ATOM 3716 O O . ASN A 1 473 ? 18.136 -15.057 -15.402 1.00 87.62 473 ASN A O 1
ATOM 3720 N N . TRP A 1 474 ? 18.847 -13.849 -13.679 1.00 87.88 474 TRP A N 1
ATOM 3721 C CA . TRP A 1 474 ? 17.536 -13.235 -13.470 1.00 87.88 474 TRP A CA 1
ATOM 3722 C C . TRP A 1 474 ? 17.140 -12.320 -14.628 1.00 87.88 474 TRP A C 1
ATOM 3724 O O . TRP A 1 474 ? 15.992 -12.348 -15.060 1.00 87.88 474 TRP A O 1
ATOM 3734 N N . ILE A 1 475 ? 18.079 -11.546 -15.182 1.00 89.12 475 ILE A N 1
ATOM 3735 C CA . ILE A 1 475 ? 17.820 -10.698 -16.353 1.00 89.12 475 ILE A CA 1
ATOM 3736 C C . ILE A 1 475 ? 17.441 -11.552 -17.571 1.00 89.12 475 ILE A C 1
ATOM 3738 O O . ILE A 1 475 ? 16.502 -11.203 -18.289 1.00 89.12 475 ILE A O 1
ATOM 3742 N N . SER A 1 476 ? 18.134 -12.671 -17.805 1.00 86.31 476 SER A N 1
ATOM 3743 C CA . SER A 1 476 ? 17.859 -13.546 -18.953 1.00 86.31 476 SER A CA 1
ATOM 3744 C C . SER A 1 476 ? 16.516 -14.277 -18.845 1.00 86.31 476 SER A C 1
ATOM 3746 O O . SER A 1 476 ? 15.892 -14.558 -19.868 1.00 86.31 476 SER A O 1
ATOM 3748 N N . THR A 1 477 ? 16.037 -14.525 -17.624 1.00 86.06 477 THR A N 1
ATOM 3749 C CA . THR A 1 477 ? 14.776 -15.232 -17.336 1.00 86.06 477 THR A CA 1
ATOM 3750 C C . THR A 1 477 ? 13.570 -14.306 -17.148 1.00 86.06 477 THR A C 1
ATOM 3752 O O . THR A 1 477 ? 12.471 -14.776 -16.858 1.00 86.06 477 THR A O 1
ATOM 3755 N N . GLN A 1 478 ? 13.723 -12.993 -17.358 1.00 89.50 478 GLN A N 1
ATOM 3756 C CA . GLN A 1 478 ? 12.603 -12.053 -17.265 1.00 89.50 478 GLN A CA 1
ATOM 3757 C C . GLN A 1 478 ? 11.468 -12.427 -18.224 1.00 89.50 478 GLN A C 1
ATOM 3759 O O . GLN A 1 478 ? 11.676 -12.668 -19.420 1.00 89.50 478 GLN A O 1
ATOM 3764 N N . THR A 1 479 ? 10.235 -12.382 -17.728 1.00 89.62 479 THR A N 1
ATOM 3765 C CA . THR A 1 479 ? 9.054 -12.611 -18.561 1.00 89.62 479 THR A CA 1
ATOM 3766 C C . THR A 1 479 ? 8.792 -11.411 -19.485 1.00 89.62 479 THR A C 1
ATOM 3768 O O . THR A 1 479 ? 9.195 -10.278 -19.187 1.00 89.62 479 THR A O 1
ATOM 3771 N N . PRO A 1 480 ? 8.092 -11.605 -20.620 1.00 90.88 480 PRO A N 1
ATOM 3772 C CA . PRO A 1 480 ? 7.613 -10.488 -21.435 1.00 90.88 480 PRO A CA 1
ATOM 3773 C C . PRO A 1 480 ? 6.760 -9.496 -20.632 1.00 90.88 480 PRO A C 1
ATOM 3775 O O . PRO A 1 480 ? 6.921 -8.287 -20.796 1.00 90.88 480 PRO A O 1
ATOM 3778 N N . SER A 1 481 ? 5.923 -10.001 -19.715 1.00 91.69 481 SER A N 1
ATOM 3779 C CA . SER A 1 481 ? 5.106 -9.184 -18.809 1.00 91.69 481 SER A CA 1
ATOM 3780 C C . SER A 1 481 ? 5.971 -8.295 -17.908 1.00 91.69 481 SER A C 1
ATOM 3782 O O . SER A 1 481 ? 5.761 -7.082 -17.868 1.00 91.69 481 SER A O 1
ATOM 3784 N N . TYR A 1 482 ? 7.017 -8.850 -17.278 1.00 93.31 482 TYR A N 1
ATOM 3785 C CA . TYR A 1 482 ? 7.971 -8.078 -16.472 1.00 93.31 482 TYR A CA 1
ATOM 3786 C C . TYR A 1 482 ? 8.604 -6.934 -17.271 1.00 93.31 482 TYR A C 1
ATOM 3788 O O . TYR A 1 482 ? 8.612 -5.785 -16.818 1.00 93.31 482 TYR A O 1
ATOM 3796 N N . ARG A 1 483 ? 9.123 -7.228 -18.474 1.00 94.31 483 ARG A N 1
ATOM 3797 C CA . ARG A 1 483 ? 9.784 -6.218 -19.318 1.00 94.31 483 ARG A CA 1
ATOM 3798 C C . ARG A 1 483 ? 8.818 -5.120 -19.745 1.00 94.31 483 ARG A C 1
ATOM 3800 O O . ARG A 1 483 ? 9.169 -3.946 -19.661 1.00 94.31 483 ARG A O 1
ATOM 3807 N N . GLN A 1 484 ? 7.609 -5.488 -20.165 1.00 94.94 484 GLN A N 1
ATOM 3808 C CA . GLN A 1 484 ? 6.603 -4.527 -20.608 1.00 94.94 484 GLN A CA 1
ATOM 3809 C C . GLN A 1 484 ? 6.149 -3.621 -19.455 1.00 94.94 484 GLN A C 1
ATOM 3811 O O . GLN A 1 484 ? 6.209 -2.402 -19.587 1.00 94.94 484 GLN A O 1
ATOM 3816 N N . ARG A 1 485 ? 5.798 -4.188 -18.293 1.00 95.25 485 ARG A N 1
ATOM 3817 C CA . ARG A 1 485 ? 5.354 -3.406 -17.125 1.00 95.25 485 ARG A CA 1
ATOM 3818 C C . ARG A 1 485 ? 6.456 -2.509 -16.562 1.00 95.25 485 ARG A C 1
ATOM 3820 O O . ARG A 1 485 ? 6.182 -1.369 -16.196 1.00 95.25 485 ARG A O 1
ATOM 3827 N N . THR A 1 486 ? 7.699 -2.991 -16.528 1.00 96.12 486 THR A N 1
ATOM 3828 C CA . THR A 1 486 ? 8.864 -2.181 -16.139 1.00 96.12 486 THR A CA 1
ATOM 3829 C C . THR A 1 486 ? 9.092 -1.028 -17.113 1.00 96.12 486 THR A C 1
ATOM 3831 O O . THR A 1 486 ? 9.308 0.103 -16.684 1.00 96.12 486 THR A O 1
ATOM 3834 N N . LYS A 1 487 ? 9.018 -1.291 -18.424 1.00 96.25 487 LYS A N 1
ATOM 3835 C CA . LYS A 1 487 ? 9.137 -0.255 -19.454 1.00 96.25 487 LYS A CA 1
ATOM 3836 C C . LYS A 1 487 ? 8.092 0.840 -19.255 1.00 96.25 487 LYS A C 1
ATOM 3838 O O . LYS A 1 487 ? 8.459 2.009 -19.188 1.00 96.25 487 LYS A O 1
ATOM 3843 N N . ASP A 1 488 ? 6.827 0.461 -19.100 1.00 96.38 488 ASP A N 1
ATOM 3844 C CA . ASP A 1 488 ? 5.731 1.416 -18.923 1.00 96.38 488 ASP A CA 1
ATOM 3845 C C . ASP A 1 488 ? 5.890 2.235 -17.633 1.00 96.38 488 ASP A C 1
ATOM 3847 O O . ASP A 1 488 ? 5.708 3.450 -17.652 1.00 96.38 488 ASP A O 1
ATOM 3851 N N . LEU A 1 489 ? 6.298 1.594 -16.529 1.00 97.25 489 LEU A N 1
ATOM 3852 C CA . LEU A 1 489 ? 6.581 2.264 -15.257 1.00 97.25 489 LEU A CA 1
ATOM 3853 C C . LEU A 1 489 ? 7.679 3.326 -15.402 1.00 97.25 489 LEU A C 1
ATOM 3855 O O . LEU A 1 489 ? 7.499 4.466 -14.983 1.00 97.25 489 LEU A O 1
ATOM 3859 N N . VAL A 1 490 ? 8.827 2.967 -15.975 1.00 97.38 490 VAL A N 1
ATOM 3860 C CA . VAL A 1 490 ? 9.986 3.870 -16.021 1.00 97.38 490 VAL A CA 1
ATOM 3861 C C . VAL A 1 490 ? 9.750 5.012 -17.011 1.00 97.38 490 VAL A C 1
ATOM 3863 O O . VAL A 1 490 ? 10.089 6.156 -16.710 1.00 97.38 490 VAL A O 1
ATOM 3866 N N . LEU A 1 491 ? 9.129 4.730 -18.161 1.00 96.44 491 LEU A N 1
ATOM 3867 C CA . LEU A 1 491 ? 8.766 5.768 -19.127 1.00 96.44 491 LEU A CA 1
ATOM 3868 C C . LEU A 1 491 ? 7.725 6.738 -18.558 1.00 96.44 491 LEU A C 1
ATOM 3870 O O . LEU A 1 491 ? 7.866 7.939 -18.754 1.00 96.44 491 LEU A O 1
ATOM 3874 N N . GLU A 1 492 ? 6.752 6.258 -17.775 1.00 95.88 492 GLU A N 1
ATOM 3875 C CA . GLU A 1 492 ? 5.791 7.127 -17.081 1.00 95.88 492 GLU A CA 1
ATOM 3876 C C . GLU A 1 492 ? 6.498 8.152 -16.174 1.00 95.88 492 GLU A C 1
ATOM 3878 O O . GLU A 1 492 ? 6.155 9.334 -16.181 1.00 95.88 492 GLU A O 1
ATOM 3883 N N . TYR A 1 493 ? 7.508 7.727 -15.411 1.00 96.62 493 TYR A N 1
ATOM 3884 C CA . TYR A 1 493 ? 8.267 8.625 -14.533 1.00 96.62 493 TYR A CA 1
ATOM 3885 C C . TYR A 1 493 ? 9.195 9.580 -15.291 1.00 96.62 493 TYR A C 1
ATOM 3887 O O . TYR A 1 493 ? 9.394 10.718 -14.853 1.00 96.62 493 TYR A O 1
ATOM 3895 N N . LEU A 1 494 ? 9.735 9.138 -16.429 1.00 95.56 494 LEU A N 1
ATOM 3896 C CA . LEU A 1 494 ? 10.528 9.984 -17.317 1.00 95.56 494 LEU A CA 1
ATOM 3897 C C . LEU A 1 494 ? 9.662 11.085 -17.949 1.00 95.56 494 LEU A C 1
ATOM 3899 O O . LEU A 1 494 ? 10.062 12.247 -17.964 1.00 95.56 494 LEU A O 1
ATOM 3903 N N . ASP A 1 495 ? 8.453 10.744 -18.401 1.00 93.81 495 ASP A N 1
ATOM 3904 C CA . ASP A 1 495 ? 7.489 11.691 -18.976 1.00 93.81 495 ASP A CA 1
ATOM 3905 C C . ASP A 1 495 ? 6.991 12.711 -17.942 1.00 93.81 495 ASP A C 1
ATOM 3907 O O . ASP A 1 495 ? 6.743 13.872 -18.270 1.00 93.81 495 ASP A O 1
ATOM 3911 N N . LYS A 1 496 ? 6.894 12.306 -16.668 1.00 92.31 496 LYS A N 1
ATOM 3912 C CA . LYS A 1 496 ? 6.587 13.207 -15.545 1.00 92.31 496 LYS A CA 1
ATOM 3913 C C . LYS A 1 496 ? 7.732 14.168 -15.196 1.00 92.31 496 LYS A C 1
ATOM 3915 O O . LYS A 1 496 ? 7.510 15.085 -14.407 1.00 92.31 496 LYS A O 1
ATOM 3920 N N . GLY A 1 497 ? 8.938 13.970 -15.737 1.00 92.75 497 GLY A N 1
ATOM 3921 C CA . GLY A 1 497 ? 10.127 14.762 -15.400 1.00 92.75 497 GLY A CA 1
ATOM 3922 C C . GLY A 1 497 ? 10.632 14.539 -13.971 1.00 92.75 497 GLY A C 1
ATOM 3923 O O . GLY A 1 497 ? 11.264 15.423 -13.396 1.00 92.75 497 GLY A O 1
ATOM 3924 N N . ILE A 1 498 ? 10.302 13.387 -13.381 1.00 90.31 498 ILE A N 1
ATOM 3925 C CA . ILE A 1 498 ? 10.714 13.002 -12.023 1.00 90.31 498 ILE A CA 1
ATOM 3926 C C . ILE A 1 498 ? 12.020 12.194 -12.062 1.00 90.31 498 ILE A C 1
ATOM 3928 O O . ILE A 1 498 ? 12.812 12.266 -11.120 1.00 90.31 498 ILE A O 1
ATOM 3932 N N . LEU A 1 499 ? 12.230 11.443 -13.151 1.00 85.38 499 LEU A N 1
ATOM 3933 C CA . LEU A 1 499 ? 13.450 10.690 -13.454 1.00 85.38 499 LEU A CA 1
ATOM 3934 C C . LEU A 1 499 ? 14.426 11.445 -14.355 1.00 85.38 499 LEU A C 1
ATOM 3936 O O . LEU A 1 499 ? 13.965 12.151 -15.283 1.00 85.38 499 LEU A O 1
#

pLDDT: mean 77.74, std 23.21, range [27.02, 98.88]

Radius of gyration: 27.79 Å; Cα contacts (8 Å, |Δi|>4): 916; chains: 1; bounding box: 56×60×88 Å

Solvent-accessible surface area (backbone atoms only — not comparable to full-atom values): 26772 Å² total; per-residue (Å²): 141,69,86,58,83,54,88,53,81,65,85,54,90,85,54,86,42,49,74,69,43,64,50,43,70,34,57,49,59,59,90,64,81,65,51,45,41,39,52,32,33,50,31,36,59,38,47,40,41,50,62,40,62,44,53,36,39,38,48,33,34,44,34,34,53,24,40,42,38,49,42,51,49,44,36,44,37,37,48,32,34,43,36,43,34,38,41,41,42,45,46,58,77,44,58,36,38,39,52,32,34,44,37,39,47,38,44,48,45,59,53,67,97,56,74,49,53,72,74,43,72,72,43,82,76,48,56,81,62,74,92,77,88,86,65,68,39,77,49,64,70,72,90,50,65,69,51,29,61,73,67,47,39,64,65,31,52,52,22,26,35,27,31,55,63,39,40,48,50,49,43,32,68,73,52,39,97,46,94,68,28,72,53,47,62,56,72,79,40,50,49,89,84,51,99,70,51,45,37,35,29,50,43,51,56,89,76,56,35,40,68,62,62,52,74,78,34,45,57,70,68,60,48,36,53,52,36,28,49,52,18,29,53,34,17,49,38,49,39,37,45,70,78,37,44,70,61,34,50,60,38,56,68,58,37,50,74,66,60,66,35,82,96,29,38,87,57,49,33,46,50,48,51,42,26,51,52,42,46,40,45,37,33,52,55,51,17,68,74,43,42,88,87,45,17,64,62,35,52,50,49,37,54,40,54,60,71,44,61,99,43,54,52,64,51,50,34,60,60,53,44,67,47,85,90,62,38,20,57,39,52,60,56,41,33,45,87,30,35,30,40,25,58,47,93,53,94,89,61,85,58,51,81,70,49,70,34,49,47,71,44,35,50,23,24,61,14,42,58,36,56,37,53,31,35,22,53,48,56,23,36,47,66,69,56,44,73,75,35,48,72,56,45,55,46,42,20,47,54,31,22,44,54,39,28,40,62,72,31,54,93,44,96,60,48,86,60,72,89,67,50,72,69,54,50,51,50,47,34,61,74,39,44,68,50,18,56,54,45,23,46,51,45,38,59,69,38,59,51,57,80,93,70,61,75,64,75,79,75,64,54,77,64,50,62,70,32,67,66,49,48,52,52,51,44,73,65,56,49,71,65,42,37,52,54,46,46,51,53,51,50,53,38,44,75,68,67,77,84

Nearest PDB structures (foldseek):
  6whp-assembly1_A-2  TM=4.549E-01  e=6.391E-06  Cryptococcus neoformans H99
  4kh3-assembly1_A  TM=2.192E-01  e=8.555E+00  Escherichia coli CFT073

Organism: Timema douglasi (NCBI:txid61478)

Mean predicted aligned error: 13.95 Å